Protein AF-A0A2N7IGY7-F1 (afdb_monomer)

Radius of gyration: 22.3 Å; Cα contacts (8 Å, |Δi|>4): 653; chains: 1; bounding box: 55×66×61 Å

Solvent-accessible surface area (backbone atoms only — not comparable to full-atom values): 21767 Å² total; per-residue (Å²): 129,81,73,47,76,64,68,52,39,60,37,42,69,68,57,48,47,57,50,54,59,47,50,61,50,51,50,52,52,46,53,54,51,54,59,56,44,71,76,67,74,86,76,89,77,83,83,84,86,78,89,81,83,90,86,83,86,76,75,71,82,77,64,80,71,73,93,80,73,56,83,88,50,65,87,65,63,61,54,55,59,52,54,48,50,53,54,53,58,76,65,61,68,90,60,85,59,39,31,38,55,71,51,39,32,43,37,36,37,28,10,35,78,39,14,71,79,11,42,41,15,62,74,48,77,43,46,44,46,38,16,60,48,32,36,82,31,22,63,20,32,33,58,37,25,60,53,49,31,66,30,71,91,33,49,36,62,38,22,79,48,64,70,35,42,70,64,46,40,80,47,76,52,16,26,44,67,12,19,40,49,89,76,65,72,89,46,67,67,58,69,74,42,48,28,48,67,59,34,51,49,52,44,50,73,73,74,48,77,58,93,29,39,33,38,36,43,44,48,38,56,33,37,40,63,57,62,72,49,81,66,49,64,65,37,45,54,41,52,57,54,51,49,50,46,37,36,75,78,54,66,50,36,37,39,39,33,43,38,43,52,50,51,35,63,24,28,47,27,66,74,50,56,71,70,57,22,50,49,33,34,52,53,28,52,53,40,38,55,52,42,52,50,53,45,48,56,49,27,67,73,34,43,90,76,66,35,46,58,46,78,44,63,40,24,65,60,47,53,55,49,43,56,48,28,48,75,73,69,29,41,57,56,48,43,74,51,62,39,39,22,13,61,46,38,68,73,75,43,84,51,72,44,61,80,64,60,75,76,66,65,29,49,24,26,29,45,75,33,48,17,28,66,53,22,47,48,53,18,49,57,49,35,52,49,46,43,72,72,70,27,40,73,63,77,78,72,77,84,128

Mean predicted aligned error: 9.15 Å

pLDDT: mean 83.96, std 21.46, range [24.83, 98.94]

Sequence (400 aa):
MKSLILGRQLVSIEYNKKLSERKVKEEKIRVAKVSQLSSYDKLKTPVLVLNEKVEHVIDGTELRFDSTDGAEHKDLLFELAIRNKEVTNAQLTSHSSQALDHIKRLVVIGDSLSDSEGRMKSKTLGVMLSSRQYYKGRFTNGFVWADFISSGAYLKKHMKSEEARDNFKLLNYAEGGAVTAKYSKLNPTFWFISNMKRQIHKHEKKEGFQKGDMVVLALSANDYMTFDKTDVEKVVNCYEKEIIKMVVSKGVKYILVTGIPDLSITAHAHKECDRDRAKMSGLSNQHNQFLKSKLKDLQERFFGDGVKIGFFDFSGQLDELVDMANQVGYDTTTEEQAGYIDLPRVFGLKGNSQPFDSAHRHVFHDEVHPSQEVHQMLASRMCDFIVSQFGRTSKMNPSE

Foldseek 3Di:
DPCFVLNFQEDDLVLVVVLVVVVVVVVVVVVVVVVVVVVPPPDDDDDDDDDDDDDDDDPPPPPPDPPPDDPVCPVVFLPLVVVLCVVVVVVDDPLVQFALLQAQEEEEQAALLQCQPLQQCVLVVNQFQLFQQDDPNRQALDGHLLVQCLDCVFNLVRHDDPVSSVRRYYRYLYYHLAAAAQDDVVPVVSVSHHYSVNSVVVCCVPPADDRNYAYEYYHHLNCCRRVVDQPLVRSLVSVLVVVCCCCVVRVAAHYEYEQDAQQLQFLQNLVDDPVVSVSSNVSSVVNLVVNVVSQVVVCVVCVVVNHFYYYHHVHVLLVVSLVSLVVSDFARNHASWGHGGFPCSVVVHDTSTDHHDLRHRHQHNHRGHGHPSSSNSSSRSVSVVCRVRVTDRDDPDDDD

Structure (mmCIF, N/CA/C/O backbone):
data_AF-A0A2N7IGY7-F1
#
_entry.id   AF-A0A2N7IGY7-F1
#
loop_
_atom_site.group_PDB
_atom_site.id
_atom_site.type_symbol
_atom_site.label_atom_id
_atom_site.label_alt_id
_atom_site.label_comp_id
_atom_site.label_asym_id
_atom_site.label_entity_id
_atom_site.label_seq_id
_atom_site.pdbx_PDB_ins_code
_atom_site.Cartn_x
_atom_site.Cartn_y
_atom_site.Cartn_z
_atom_site.occupancy
_atom_site.B_iso_or_equiv
_atom_site.auth_seq_id
_atom_site.auth_comp_id
_atom_site.auth_asym_id
_atom_site.auth_atom_id
_atom_site.pdbx_PDB_model_num
ATOM 1 N N . MET A 1 1 ? 16.259 18.956 -15.989 1.00 26.86 1 MET A N 1
ATOM 2 C CA . MET A 1 1 ? 15.136 18.324 -15.263 1.00 26.86 1 MET A CA 1
ATOM 3 C C . MET A 1 1 ? 15.564 16.913 -14.923 1.00 26.86 1 MET A C 1
ATOM 5 O O . MET A 1 1 ? 15.974 16.222 -15.847 1.00 26.86 1 MET A O 1
ATOM 9 N N . LYS A 1 2 ? 15.505 16.489 -13.653 1.00 33.97 2 LYS A N 1
ATOM 10 C CA . LYS A 1 2 ? 15.528 15.049 -13.378 1.00 33.97 2 LYS A CA 1
ATOM 11 C C . LYS A 1 2 ? 14.304 14.437 -14.051 1.00 33.97 2 LYS A C 1
ATOM 13 O O . LYS A 1 2 ? 13.228 15.040 -14.019 1.00 33.97 2 LYS A O 1
ATOM 18 N N . SER A 1 3 ? 14.486 13.279 -14.672 1.00 33.78 3 SER A N 1
ATOM 19 C CA . SER A 1 3 ? 13.362 12.417 -15.007 1.00 33.78 3 SER A CA 1
ATOM 20 C C . SER A 1 3 ? 12.572 12.203 -13.716 1.00 33.78 3 SER A C 1
ATOM 22 O O . SER A 1 3 ? 13.141 11.695 -12.755 1.00 33.78 3 SER A O 1
ATOM 24 N N . LEU A 1 4 ? 11.297 12.608 -13.655 1.00 38.97 4 LEU A N 1
ATOM 25 C CA . LEU A 1 4 ? 10.440 12.121 -12.569 1.00 38.97 4 LEU A CA 1
ATOM 26 C C . LEU A 1 4 ? 10.428 10.587 -12.635 1.00 38.97 4 LEU A C 1
ATOM 28 O O . LEU A 1 4 ? 10.693 10.015 -13.690 1.00 38.97 4 LEU A O 1
ATOM 32 N N . ILE A 1 5 ? 10.020 9.914 -11.562 1.00 48.25 5 ILE A N 1
ATOM 33 C CA . ILE A 1 5 ? 9.877 8.442 -11.543 1.00 48.25 5 ILE A CA 1
ATOM 34 C C . ILE A 1 5 ? 8.742 7.954 -12.487 1.00 48.25 5 ILE A C 1
ATOM 36 O O . ILE A 1 5 ? 8.599 6.782 -12.812 1.00 48.25 5 ILE A O 1
ATOM 40 N N . LEU A 1 6 ? 8.042 8.906 -13.115 1.00 44.72 6 LEU A N 1
ATOM 41 C CA . LEU A 1 6 ? 7.316 8.782 -14.385 1.00 44.72 6 LEU A CA 1
ATOM 42 C C . LEU A 1 6 ? 8.225 8.518 -15.625 1.00 44.72 6 LEU A C 1
ATOM 44 O O . LEU A 1 6 ? 7.741 8.553 -16.755 1.00 44.72 6 LEU A O 1
ATOM 48 N N . GLY A 1 7 ? 9.529 8.285 -15.464 1.00 41.75 7 GLY A N 1
ATOM 49 C CA . GLY A 1 7 ? 10.551 8.461 -16.507 1.00 41.75 7 GLY A CA 1
ATOM 50 C C . GLY A 1 7 ? 10.359 7.656 -17.785 1.00 41.75 7 GLY A C 1
ATOM 51 O O . GLY A 1 7 ? 10.717 8.109 -18.873 1.00 41.75 7 GLY A O 1
ATOM 52 N N . ARG A 1 8 ? 9.728 6.486 -17.667 1.00 58.38 8 ARG A N 1
ATOM 53 C CA . ARG A 1 8 ? 9.231 5.695 -18.797 1.00 58.38 8 ARG A CA 1
ATOM 54 C C . ARG A 1 8 ? 7.796 5.243 -18.564 1.00 58.38 8 ARG A C 1
ATOM 56 O O . ARG A 1 8 ? 7.491 4.057 -18.629 1.00 58.38 8 ARG A O 1
ATOM 63 N N . GLN A 1 9 ? 6.879 6.193 -18.336 1.00 68.31 9 GLN A N 1
ATOM 64 C CA . GLN A 1 9 ? 5.450 5.855 -18.380 1.00 68.31 9 GLN A CA 1
ATOM 65 C C . GLN A 1 9 ? 5.058 5.248 -19.727 1.00 68.31 9 GLN A C 1
ATOM 67 O O . GLN A 1 9 ? 4.203 4.377 -19.753 1.00 68.31 9 GLN A O 1
ATOM 72 N N . LEU A 1 10 ? 5.663 5.693 -20.830 1.00 74.88 10 LEU A N 1
ATOM 73 C CA . LEU A 1 10 ? 5.352 5.207 -22.170 1.00 74.88 10 LEU A CA 1
ATOM 74 C C . LEU A 1 10 ? 6.097 3.907 -22.489 1.00 74.88 10 LEU A C 1
ATOM 76 O O . LEU A 1 10 ? 7.325 3.846 -22.428 1.00 74.88 10 LEU A O 1
ATOM 80 N N . VAL A 1 11 ? 5.341 2.900 -22.915 1.00 79.06 11 VAL A N 1
ATOM 81 C CA . VAL A 1 11 ? 5.859 1.679 -23.532 1.00 79.06 11 VAL A CA 1
ATOM 82 C C . VAL A 1 11 ? 6.382 2.021 -24.930 1.00 79.06 11 VAL A C 1
ATOM 84 O O . VAL A 1 11 ? 5.607 2.392 -25.815 1.00 79.06 11 VAL A O 1
ATOM 87 N N . SER A 1 12 ? 7.691 1.891 -25.149 1.00 79.38 12 SER A N 1
ATOM 88 C CA . SER A 1 12 ? 8.326 2.128 -26.451 1.00 79.38 12 SER A CA 1
ATOM 89 C C . SER A 1 12 ? 9.003 0.867 -26.982 1.00 79.38 12 SER A C 1
ATOM 91 O O . SER A 1 12 ? 9.479 0.031 -26.215 1.00 79.38 12 SER A O 1
ATOM 93 N N . ILE A 1 13 ? 9.081 0.743 -28.311 1.00 81.06 13 ILE A N 1
ATOM 94 C CA . ILE A 1 13 ? 9.744 -0.387 -28.985 1.00 81.06 13 ILE A CA 1
ATOM 95 C C . ILE A 1 13 ? 11.202 -0.510 -28.517 1.00 81.06 13 ILE A C 1
ATOM 97 O O . ILE A 1 13 ? 11.664 -1.604 -28.206 1.00 81.06 13 ILE A O 1
ATOM 101 N N . GLU A 1 14 ? 11.913 0.614 -28.402 1.00 82.69 14 GLU A N 1
ATOM 102 C CA . GLU A 1 14 ? 13.302 0.641 -27.937 1.00 82.69 14 GLU A CA 1
ATOM 103 C C . GLU A 1 14 ? 13.438 0.192 -26.475 1.00 82.69 14 GLU A C 1
ATOM 105 O O . GLU A 1 14 ? 14.357 -0.560 -26.148 1.00 82.69 14 GLU A O 1
ATOM 110 N N . TYR A 1 15 ? 12.525 0.613 -25.590 1.00 80.50 15 TYR A N 1
ATOM 111 C CA . TYR A 1 15 ? 12.584 0.205 -24.188 1.00 80.50 15 TYR A CA 1
ATOM 112 C C . TYR A 1 15 ? 12.277 -1.286 -24.027 1.00 80.50 15 TYR A C 1
ATOM 114 O O . TYR A 1 15 ? 13.005 -1.986 -23.326 1.00 80.50 15 TYR A O 1
ATOM 122 N N . ASN A 1 16 ? 11.280 -1.792 -24.754 1.00 81.94 16 ASN A N 1
ATOM 123 C CA . ASN A 1 16 ? 10.919 -3.208 -24.733 1.00 81.94 16 ASN A CA 1
ATOM 124 C C . ASN A 1 16 ? 12.036 -4.080 -25.312 1.00 81.94 16 ASN A C 1
ATOM 126 O O . ASN A 1 16 ? 12.322 -5.135 -24.750 1.00 81.94 16 ASN A O 1
ATOM 130 N N . LYS A 1 17 ? 12.721 -3.609 -26.366 1.00 82.81 17 LYS A N 1
ATOM 131 C CA . LYS A 1 17 ? 13.921 -4.252 -26.914 1.00 82.81 17 LYS A CA 1
ATOM 132 C C . LYS A 1 17 ? 15.029 -4.330 -25.860 1.00 82.81 17 LYS A C 1
ATOM 134 O O . LYS A 1 17 ? 15.477 -5.427 -25.546 1.00 82.81 17 LYS A O 1
ATOM 139 N N . LYS A 1 18 ? 15.383 -3.204 -25.229 1.00 82.62 18 LYS A N 1
ATOM 140 C CA . LYS A 1 18 ? 16.395 -3.144 -24.154 1.00 82.62 18 LYS A CA 1
ATOM 141 C C . LYS A 1 18 ? 16.042 -4.002 -22.934 1.00 82.62 18 LYS A C 1
ATOM 143 O O . LYS A 1 18 ? 16.936 -4.522 -22.275 1.00 82.62 18 LYS A O 1
ATOM 148 N N . LEU A 1 19 ? 14.758 -4.155 -22.613 1.00 82.88 19 LEU A N 1
ATOM 149 C CA . LEU A 1 19 ? 14.297 -5.063 -21.561 1.00 82.88 19 LEU A CA 1
ATOM 150 C C . LEU A 1 19 ? 14.439 -6.535 -21.989 1.00 82.88 19 LEU A C 1
ATOM 152 O O . LEU A 1 19 ? 14.993 -7.323 -21.234 1.00 82.88 19 LEU A O 1
ATOM 156 N N . SER A 1 20 ? 14.052 -6.897 -23.217 1.00 78.75 20 SER A N 1
ATOM 157 C CA . SER A 1 20 ? 14.254 -8.262 -23.738 1.00 78.75 20 SER A CA 1
ATOM 158 C C . SER A 1 20 ? 15.735 -8.656 -23.858 1.00 78.75 20 SER A C 1
ATOM 160 O O . SER A 1 20 ? 16.101 -9.789 -23.559 1.00 78.75 20 SER A O 1
ATOM 162 N N . GLU A 1 21 ? 16.611 -7.714 -24.224 1.00 82.25 21 GLU A N 1
ATOM 163 C CA . GLU A 1 21 ? 18.062 -7.927 -24.303 1.00 82.25 21 GLU A CA 1
ATOM 164 C C . GLU A 1 21 ? 18.697 -8.151 -22.917 1.00 82.25 21 GLU A C 1
ATOM 166 O O . GLU A 1 21 ? 19.645 -8.932 -22.810 1.00 82.25 21 GLU A O 1
ATOM 171 N N . ARG A 1 22 ? 18.165 -7.515 -21.856 1.00 77.81 22 ARG A N 1
ATOM 172 C CA . ARG A 1 22 ? 18.552 -7.787 -20.458 1.00 77.81 22 ARG A CA 1
ATOM 173 C C . ARG A 1 22 ? 18.152 -9.201 -20.035 1.00 77.81 22 ARG A C 1
ATOM 175 O O . ARG A 1 22 ? 19.043 -9.982 -19.706 1.00 77.81 22 ARG A O 1
ATOM 182 N N . LYS A 1 23 ? 16.878 -9.573 -20.215 1.00 72.88 23 LYS A N 1
ATOM 183 C CA . LYS A 1 23 ? 16.361 -10.911 -19.868 1.00 72.88 23 LYS A CA 1
ATOM 184 C C . LYS A 1 23 ? 17.174 -12.044 -20.495 1.00 72.88 23 LYS A C 1
ATOM 186 O O . LYS A 1 23 ? 17.633 -12.930 -19.787 1.00 72.88 23 LYS A O 1
ATOM 191 N N . VAL A 1 24 ? 17.472 -11.973 -21.798 1.00 70.31 24 VAL A N 1
ATOM 192 C CA . VAL A 1 24 ? 18.302 -12.986 -22.491 1.00 70.31 24 VAL A CA 1
ATOM 193 C C . VAL A 1 24 ? 19.727 -13.075 -21.917 1.00 70.31 24 VAL A C 1
ATOM 195 O O . VAL A 1 24 ? 20.367 -14.127 -21.984 1.00 70.31 24 VAL A O 1
ATOM 198 N N . LYS A 1 25 ? 20.268 -11.984 -21.362 1.00 68.31 25 LYS A N 1
ATOM 199 C CA . LYS A 1 25 ? 21.578 -11.982 -20.697 1.00 68.31 25 LYS A CA 1
ATOM 200 C C . LYS A 1 25 ? 21.496 -12.591 -19.294 1.00 68.31 25 LYS A C 1
ATOM 202 O O . LYS A 1 25 ? 22.357 -13.397 -18.949 1.00 68.31 25 LYS A O 1
ATOM 207 N N . GLU A 1 26 ? 20.483 -12.233 -18.509 1.00 64.50 26 GLU A N 1
ATOM 208 C CA . GLU A 1 26 ? 20.230 -12.787 -17.171 1.00 64.50 26 GLU A CA 1
ATOM 209 C C . GLU A 1 26 ? 19.918 -14.288 -17.225 1.00 64.50 26 GLU A C 1
ATOM 211 O O . GLU A 1 26 ? 20.506 -15.062 -16.473 1.00 64.50 26 GLU A O 1
ATOM 216 N N . GLU A 1 27 ? 19.099 -14.728 -18.178 1.00 61.38 27 GLU A N 1
ATOM 217 C CA . GLU A 1 27 ? 18.783 -16.136 -18.417 1.00 61.38 27 GLU A CA 1
ATOM 218 C C . GLU A 1 27 ? 20.044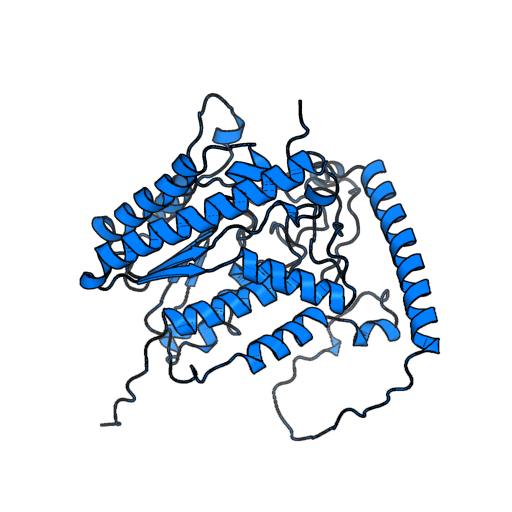 -16.948 -18.754 1.00 61.38 27 GLU A C 1
ATOM 220 O O . GLU A 1 27 ? 20.290 -17.992 -18.150 1.00 61.38 27 GLU A O 1
ATOM 225 N N . LYS A 1 28 ? 20.933 -16.427 -19.613 1.00 57.78 28 LYS A N 1
ATOM 226 C CA . LYS A 1 28 ? 22.246 -17.047 -19.881 1.00 57.78 28 LYS A CA 1
ATOM 227 C C . LYS A 1 28 ? 23.130 -17.132 -18.633 1.00 57.78 28 LYS A C 1
ATOM 229 O O . LYS A 1 28 ? 23.805 -18.141 -18.440 1.00 57.78 28 LYS A O 1
ATOM 234 N N . ILE A 1 29 ? 23.122 -16.108 -17.775 1.00 59.19 29 ILE A N 1
ATOM 235 C CA . ILE A 1 29 ? 23.836 -16.131 -16.486 1.00 59.19 29 ILE A CA 1
ATOM 236 C C . ILE A 1 29 ? 23.215 -17.175 -15.544 1.00 59.19 29 ILE A C 1
ATOM 238 O O . ILE A 1 29 ? 23.946 -17.883 -14.850 1.00 59.19 29 ILE A O 1
ATOM 242 N N . ARG A 1 30 ? 21.886 -17.321 -15.538 1.00 56.81 30 ARG A N 1
ATOM 243 C CA . ARG A 1 30 ? 21.170 -18.314 -14.728 1.00 56.81 30 ARG A CA 1
ATOM 244 C C . ARG A 1 30 ? 21.462 -19.738 -15.197 1.00 56.81 30 ARG A C 1
ATOM 246 O O . ARG A 1 30 ? 21.839 -20.558 -14.369 1.00 56.81 30 ARG A O 1
ATOM 253 N N . VAL A 1 31 ? 21.403 -20.017 -16.500 1.00 54.09 31 VAL A N 1
ATOM 254 C CA . VAL A 1 31 ? 21.791 -21.316 -17.084 1.00 54.09 31 VAL A CA 1
ATOM 255 C C . VAL A 1 31 ? 23.263 -21.643 -16.784 1.00 54.09 31 VAL A C 1
ATOM 257 O O . VAL A 1 31 ? 23.582 -22.783 -16.444 1.00 54.09 31 VAL A O 1
ATOM 260 N N . ALA A 1 32 ? 24.162 -20.652 -16.807 1.00 44.38 32 ALA A N 1
ATOM 261 C CA . ALA A 1 32 ? 25.556 -20.834 -16.390 1.00 44.38 32 ALA A CA 1
ATOM 262 C C . ALA A 1 32 ? 25.695 -21.165 -14.886 1.00 44.38 32 ALA A C 1
ATOM 264 O O . ALA A 1 32 ? 26.455 -22.061 -14.526 1.00 44.38 32 ALA A O 1
ATOM 265 N N . LYS A 1 33 ? 24.931 -20.510 -13.999 1.00 49.66 33 LYS A N 1
ATOM 266 C CA . LYS A 1 33 ? 24.903 -20.850 -12.563 1.00 49.66 33 LYS A CA 1
ATOM 267 C C . LYS A 1 33 ? 24.300 -22.233 -12.290 1.00 49.66 33 LYS A C 1
ATOM 269 O O . LYS A 1 33 ? 24.866 -22.984 -11.506 1.00 49.66 33 LYS A O 1
ATOM 274 N N . VAL A 1 34 ? 23.191 -22.592 -12.939 1.00 44.31 34 VAL A N 1
ATOM 275 C CA . VAL A 1 34 ? 22.522 -23.899 -12.767 1.00 44.31 34 VAL A CA 1
ATOM 276 C C . VAL A 1 34 ? 23.410 -25.041 -13.271 1.00 44.31 34 VAL A C 1
ATOM 278 O O . VAL A 1 34 ? 23.553 -26.053 -12.590 1.00 44.31 34 VAL A O 1
ATOM 281 N N . SER A 1 35 ? 24.090 -24.865 -14.408 1.00 42.97 35 SER A N 1
ATOM 282 C CA . SER A 1 35 ? 25.067 -25.855 -14.885 1.00 42.97 35 SER A CA 1
ATOM 283 C C . SER A 1 35 ? 26.272 -25.995 -13.942 1.00 42.97 35 SER A C 1
ATOM 285 O O . SER A 1 35 ? 26.693 -27.121 -13.680 1.00 42.97 35 SER A O 1
ATOM 287 N N . GLN A 1 36 ? 26.770 -24.907 -13.342 1.00 38.56 36 GLN A N 1
ATOM 288 C CA . GLN A 1 36 ? 27.789 -24.983 -12.281 1.00 38.56 36 GLN A CA 1
ATOM 289 C C . GLN A 1 36 ? 27.289 -25.660 -10.987 1.00 38.56 36 GLN A C 1
ATOM 291 O O . GLN A 1 36 ? 28.032 -26.439 -10.387 1.00 38.56 36 GLN A O 1
ATOM 296 N N . LEU A 1 37 ? 26.033 -25.448 -10.581 1.00 39.53 37 LEU A N 1
ATOM 297 C CA . LEU A 1 37 ? 25.426 -26.141 -9.433 1.00 39.53 37 LEU A CA 1
ATOM 298 C C . LEU A 1 37 ? 25.261 -27.648 -9.689 1.00 39.53 37 LEU A C 1
ATOM 300 O O . LEU A 1 37 ? 25.536 -28.453 -8.800 1.00 39.53 37 LEU A O 1
ATOM 304 N N . SER A 1 38 ? 24.954 -28.056 -10.929 1.00 41.06 38 SER A N 1
ATOM 305 C CA . SER A 1 38 ? 24.862 -29.481 -11.300 1.00 41.06 38 SER A CA 1
ATOM 306 C C . SER A 1 38 ? 26.155 -30.279 -11.037 1.00 41.06 38 SER A C 1
ATOM 308 O O . SER A 1 38 ? 26.103 -31.492 -10.834 1.00 41.06 38 SER A O 1
ATOM 310 N N . SER A 1 39 ? 27.314 -29.607 -10.981 1.00 38.91 39 SER A N 1
ATOM 311 C CA . SER A 1 39 ? 28.599 -30.216 -10.604 1.00 38.91 39 SER A CA 1
ATOM 312 C C . SER A 1 39 ? 28.902 -30.266 -9.097 1.00 38.91 39 SER A C 1
ATOM 314 O O . SER A 1 39 ? 29.862 -30.937 -8.721 1.00 38.91 39 SER A O 1
ATOM 316 N N . TYR A 1 40 ? 28.107 -29.617 -8.235 1.00 39.41 40 TYR A N 1
ATOM 317 C CA . TYR A 1 40 ? 28.370 -29.523 -6.789 1.00 39.41 40 TYR A CA 1
ATOM 318 C C . TYR A 1 40 ? 27.263 -30.066 -5.868 1.00 39.41 40 TYR A C 1
ATOM 320 O O . TYR A 1 40 ? 27.576 -30.469 -4.746 1.00 39.41 40 TYR A O 1
ATOM 328 N N . ASP A 1 41 ? 26.015 -30.203 -6.327 1.00 37.09 41 ASP A N 1
ATOM 329 C CA . ASP A 1 41 ? 24.927 -30.731 -5.490 1.00 37.09 41 ASP A CA 1
ATOM 330 C C . ASP A 1 41 ? 24.832 -32.270 -5.486 1.00 37.09 41 ASP A C 1
ATOM 332 O O . ASP A 1 41 ? 23.959 -32.900 -6.084 1.00 37.09 41 ASP A O 1
ATOM 336 N N . LYS A 1 42 ? 25.720 -32.896 -4.700 1.00 39.97 42 LYS A N 1
ATOM 337 C CA . LYS A 1 42 ? 25.529 -34.257 -4.158 1.00 39.97 42 LYS A CA 1
ATOM 338 C C . LYS A 1 42 ? 25.071 -34.231 -2.695 1.00 39.97 42 LYS A C 1
ATOM 340 O O . LYS A 1 42 ? 25.675 -34.871 -1.836 1.00 39.97 42 LYS A O 1
ATOM 345 N N . LEU A 1 43 ? 23.945 -33.575 -2.422 1.00 35.09 43 LEU A N 1
ATOM 346 C CA . LEU A 1 43 ? 23.173 -33.796 -1.196 1.00 35.09 43 LEU A CA 1
ATOM 347 C C . LEU A 1 43 ? 21.731 -34.172 -1.543 1.00 35.09 43 LEU A C 1
ATOM 349 O O . LEU A 1 43 ? 20.843 -33.337 -1.660 1.00 35.09 43 LEU A O 1
ATOM 353 N N . LYS A 1 44 ? 21.509 -35.482 -1.698 1.00 39.50 44 LYS A N 1
ATOM 354 C CA . LYS A 1 44 ? 20.164 -36.058 -1.676 1.00 39.50 44 LYS A CA 1
ATOM 355 C C . LYS A 1 44 ? 19.670 -36.117 -0.233 1.00 39.50 44 LYS A C 1
ATOM 357 O O . LYS A 1 44 ? 20.270 -36.824 0.575 1.00 39.50 44 LYS A O 1
ATOM 362 N N . THR A 1 45 ? 18.501 -35.551 0.028 1.00 29.66 45 THR A N 1
ATOM 363 C CA . THR A 1 45 ? 17.613 -36.006 1.106 1.00 29.66 45 THR A CA 1
ATOM 364 C C . THR A 1 45 ? 16.200 -36.161 0.540 1.00 29.66 45 THR A C 1
ATOM 366 O O . THR A 1 45 ? 15.758 -35.302 -0.222 1.00 29.66 45 THR A O 1
ATOM 369 N N . PRO A 1 46 ? 15.504 -37.279 0.814 1.00 33.44 46 PRO A N 1
ATOM 370 C CA . PRO A 1 46 ? 14.228 -37.580 0.174 1.00 33.44 46 PRO A CA 1
ATOM 371 C C . PRO A 1 46 ? 13.072 -36.803 0.813 1.00 33.44 46 PRO A C 1
ATOM 373 O O . PRO A 1 46 ? 13.008 -36.656 2.033 1.00 33.44 46 PRO A O 1
ATOM 376 N N . VAL A 1 47 ? 12.108 -36.392 -0.011 1.00 29.44 47 VAL A N 1
ATOM 377 C CA . VAL A 1 47 ? 10.804 -35.917 0.467 1.00 29.44 47 VAL A CA 1
ATOM 378 C C . VAL A 1 47 ? 10.043 -37.101 1.069 1.00 29.44 47 VAL A C 1
ATOM 380 O O . VAL A 1 47 ? 9.768 -38.088 0.386 1.00 29.44 47 VAL A O 1
ATOM 383 N N . LEU A 1 48 ? 9.699 -37.002 2.354 1.00 25.70 48 LEU A N 1
ATOM 384 C CA . LEU A 1 48 ? 8.810 -37.949 3.024 1.00 25.70 48 LEU A CA 1
ATOM 385 C C . LEU A 1 48 ? 7.379 -37.760 2.511 1.00 25.70 48 LEU A C 1
ATOM 387 O O . LEU A 1 48 ? 6.720 -36.773 2.832 1.00 25.70 48 LEU A O 1
ATOM 391 N N . VAL A 1 49 ? 6.886 -38.733 1.745 1.00 30.30 49 VAL A N 1
ATOM 392 C CA . VAL A 1 49 ? 5.464 -38.830 1.403 1.00 30.30 49 VAL A CA 1
ATOM 393 C C . VAL A 1 49 ? 4.724 -39.476 2.571 1.00 30.30 49 VAL A C 1
ATOM 395 O O . VAL A 1 49 ? 4.927 -40.654 2.862 1.00 30.30 49 VAL A O 1
ATOM 398 N N . LEU A 1 50 ? 3.828 -38.720 3.203 1.00 24.83 50 LEU A N 1
ATOM 399 C CA . LEU A 1 50 ? 2.794 -39.248 4.091 1.00 24.83 50 LEU A CA 1
ATOM 400 C C . LEU A 1 50 ? 1.423 -38.903 3.504 1.00 24.83 50 LEU A C 1
ATOM 402 O O . LEU A 1 50 ? 1.036 -37.740 3.422 1.00 24.83 50 LEU A O 1
ATOM 406 N N . ASN A 1 51 ? 0.709 -39.938 3.065 1.00 30.53 51 ASN A N 1
ATOM 407 C CA . ASN A 1 51 ? -0.688 -39.852 2.651 1.00 30.53 51 ASN A CA 1
ATOM 408 C C . ASN A 1 51 ? -1.597 -39.788 3.884 1.00 30.53 51 ASN A C 1
ATOM 410 O O . ASN A 1 51 ? -1.473 -40.664 4.730 1.00 30.53 51 ASN A O 1
ATOM 414 N N . GLU A 1 52 ? -2.596 -38.896 3.884 1.00 27.88 52 GLU A N 1
ATOM 415 C CA . GLU A 1 52 ? -3.994 -39.299 4.136 1.00 27.88 52 GLU A CA 1
ATOM 416 C C . GLU A 1 52 ? -5.038 -38.249 3.670 1.00 27.88 52 GLU A C 1
ATOM 418 O O . GLU A 1 52 ? -5.223 -37.193 4.259 1.00 27.88 52 GLU A O 1
ATOM 423 N N . LYS A 1 53 ? -5.679 -38.583 2.540 1.00 26.61 53 LYS A N 1
ATOM 424 C CA . LYS A 1 53 ? -7.056 -38.317 2.056 1.00 26.61 53 LYS A CA 1
ATOM 425 C C . LYS A 1 53 ? -7.898 -37.091 2.516 1.00 26.61 53 LYS A C 1
ATOM 427 O O . LYS A 1 53 ? -8.348 -37.052 3.652 1.00 26.61 53 LYS A O 1
ATOM 432 N N . VAL A 1 54 ? -8.364 -36.356 1.476 1.00 27.11 54 VAL A N 1
ATOM 433 C CA . VAL A 1 54 ? -9.774 -35.922 1.183 1.00 27.11 54 VAL A CA 1
ATOM 434 C C . VAL A 1 54 ? -10.335 -34.754 2.028 1.00 27.11 54 VAL A C 1
ATOM 436 O O . VAL A 1 54 ? -10.301 -34.818 3.247 1.00 27.11 54 VAL A O 1
ATOM 439 N N . GLU A 1 55 ? -10.929 -33.669 1.494 1.00 25.98 55 GLU A N 1
ATOM 440 C CA . GLU A 1 55 ? -11.130 -33.124 0.118 1.00 25.98 55 GLU A CA 1
ATOM 441 C C . GLU A 1 55 ? -11.303 -31.568 0.211 1.00 25.98 55 GLU A C 1
ATOM 443 O O . GLU A 1 55 ? -11.030 -31.016 1.274 1.00 25.98 55 GLU A O 1
ATOM 448 N N . HIS A 1 56 ? -11.691 -30.733 -0.773 1.00 28.81 56 HIS A N 1
ATOM 449 C CA . HIS A 1 56 ? -12.313 -30.875 -2.104 1.00 28.81 56 HIS A CA 1
ATOM 450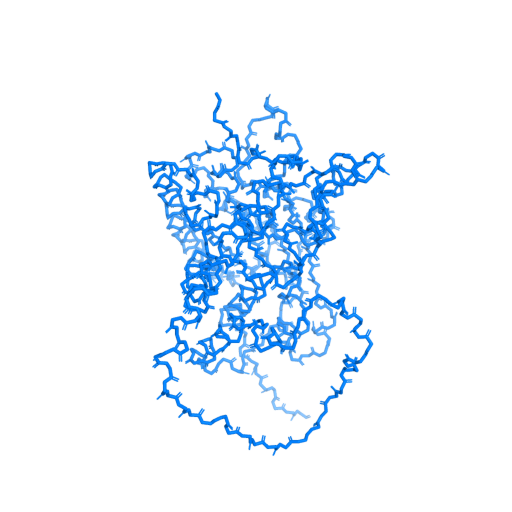 C C . HIS A 1 56 ? -11.398 -30.465 -3.267 1.00 28.81 56 HIS A C 1
ATOM 452 O O . HIS A 1 56 ? -10.585 -29.548 -3.141 1.00 28.81 56 HIS A O 1
ATOM 458 N N . VAL A 1 57 ? -11.571 -31.116 -4.421 1.00 27.52 57 VAL A N 1
ATOM 459 C CA . VAL A 1 57 ? -10.764 -30.885 -5.631 1.00 27.52 57 VAL A CA 1
ATOM 460 C C . VAL A 1 57 ? -11.248 -29.660 -6.424 1.00 27.52 57 VAL A C 1
ATOM 462 O O . VAL A 1 57 ? -12.380 -29.623 -6.898 1.00 27.52 57 VAL A O 1
ATOM 465 N N . ILE A 1 58 ? -10.357 -28.685 -6.646 1.00 29.44 58 ILE A N 1
ATOM 466 C CA . ILE A 1 58 ? -10.451 -27.802 -7.820 1.00 29.44 58 ILE A CA 1
ATOM 467 C C . ILE A 1 58 ? -9.946 -28.619 -9.009 1.00 29.44 58 ILE A C 1
ATOM 469 O O . ILE A 1 58 ? -8.814 -29.105 -8.969 1.00 29.44 58 ILE A O 1
ATOM 473 N N . ASP A 1 59 ? -10.761 -28.772 -10.052 1.00 27.16 59 ASP A N 1
ATOM 474 C CA . ASP A 1 59 ? -10.337 -29.465 -11.267 1.00 27.16 59 ASP A CA 1
ATOM 475 C C . ASP A 1 59 ? -9.241 -28.661 -11.984 1.00 27.16 59 ASP A C 1
ATOM 477 O O . ASP A 1 59 ? -9.487 -27.652 -12.648 1.00 27.16 59 ASP A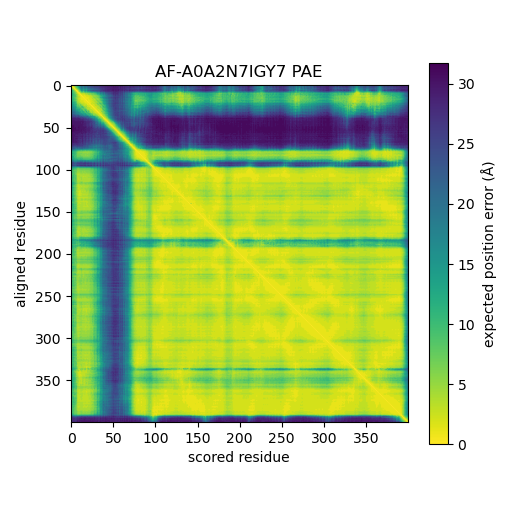 O 1
ATOM 481 N N . GLY A 1 60 ? -7.997 -29.109 -11.817 1.00 33.28 60 GLY A N 1
ATOM 482 C CA . GLY A 1 60 ? -6.824 -28.497 -12.431 1.00 33.28 60 GLY A CA 1
ATOM 483 C C . GLY A 1 60 ? -6.709 -28.728 -13.941 1.00 33.28 60 GLY A C 1
ATOM 484 O O . GLY A 1 60 ? -5.775 -28.200 -14.541 1.00 33.28 60 GLY A O 1
ATOM 485 N N . THR A 1 61 ? -7.608 -29.500 -14.564 1.00 31.19 61 THR A N 1
ATOM 486 C CA . THR A 1 61 ? -7.525 -29.837 -15.996 1.00 31.19 61 THR A CA 1
ATOM 487 C C . THR A 1 61 ? -8.148 -28.787 -16.923 1.00 31.19 61 THR A C 1
ATOM 489 O O . THR A 1 61 ? -7.788 -28.739 -18.099 1.00 31.19 61 THR A O 1
ATOM 492 N N . GLU A 1 62 ? -8.991 -27.880 -16.411 1.00 27.25 62 GLU A N 1
ATOM 493 C CA . GLU A 1 62 ? -9.564 -26.776 -17.207 1.00 27.25 62 GLU A CA 1
ATOM 494 C C . GLU A 1 62 ? -8.736 -25.477 -17.189 1.00 27.25 62 GLU A C 1
ATOM 496 O O . GLU A 1 62 ? -9.018 -24.542 -17.947 1.00 27.25 62 GLU A O 1
ATOM 501 N N . LEU A 1 63 ? -7.656 -25.414 -16.402 1.00 33.97 63 LEU A N 1
ATOM 502 C CA . LEU A 1 63 ? -6.657 -24.359 -16.561 1.00 33.97 63 LEU A CA 1
ATOM 503 C C . LEU A 1 63 ? -5.867 -24.609 -17.852 1.00 33.97 63 LEU A C 1
ATOM 505 O O . LEU A 1 63 ? -4.852 -25.303 -17.866 1.00 33.97 63 LEU A O 1
ATOM 509 N N . ARG A 1 64 ? -6.330 -24.004 -18.953 1.00 27.41 64 ARG A N 1
ATOM 510 C CA . ARG A 1 64 ? -5.565 -23.888 -20.202 1.00 27.41 64 ARG A CA 1
ATOM 511 C C . ARG A 1 64 ? -4.367 -22.959 -19.998 1.00 27.41 64 ARG A C 1
ATOM 513 O O . ARG A 1 64 ? -4.398 -21.795 -20.391 1.00 27.41 64 ARG A O 1
ATOM 520 N N . PHE A 1 65 ? -3.326 -23.492 -19.368 1.00 34.91 65 PHE A N 1
ATOM 521 C CA . PHE A 1 65 ? -1.988 -22.919 -19.401 1.00 34.91 65 PHE A CA 1
ATOM 522 C C . PHE A 1 65 ? -1.515 -22.870 -20.858 1.00 34.91 65 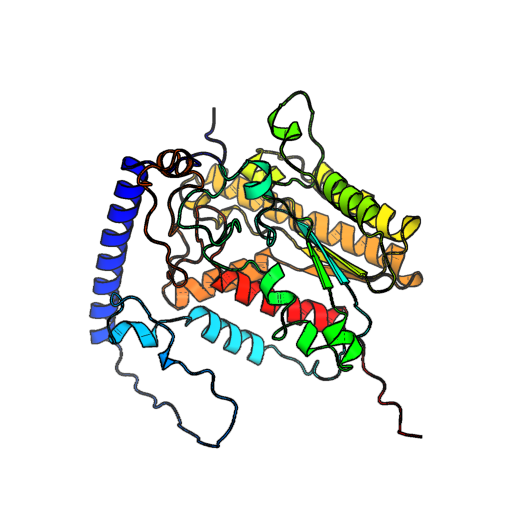PHE A C 1
ATOM 524 O O . PHE A 1 65 ? -1.624 -23.865 -21.580 1.00 34.91 65 PHE A O 1
ATOM 531 N N . ASP A 1 66 ? -1.038 -21.705 -21.296 1.00 34.06 66 ASP A N 1
ATOM 532 C CA . ASP A 1 66 ? -0.416 -21.562 -22.612 1.00 34.06 66 ASP A CA 1
ATOM 533 C C . ASP A 1 66 ? 0.872 -22.401 -22.640 1.00 34.06 66 ASP A C 1
ATOM 535 O O . ASP A 1 66 ? 1.550 -22.552 -21.622 1.00 34.06 66 ASP A O 1
ATOM 539 N N . SER A 1 67 ? 1.189 -23.020 -23.774 1.00 32.22 67 SER A N 1
ATOM 540 C CA . SER A 1 67 ? 2.138 -24.142 -23.829 1.00 32.22 67 SER A CA 1
ATOM 541 C C . SER A 1 67 ? 3.611 -23.708 -23.880 1.00 32.22 67 SER A C 1
ATOM 543 O O . SER A 1 67 ? 4.406 -24.317 -24.597 1.00 32.22 67 SER A O 1
ATOM 545 N N . THR A 1 68 ? 3.970 -22.628 -23.184 1.00 39.59 68 THR A N 1
ATOM 546 C CA . THR A 1 68 ? 5.330 -22.061 -23.164 1.00 39.59 68 THR A CA 1
ATOM 547 C C . THR A 1 68 ? 6.234 -22.691 -22.113 1.00 39.59 68 THR A C 1
ATOM 549 O O . THR A 1 68 ? 7.451 -22.706 -22.294 1.00 39.59 68 THR A O 1
ATOM 552 N N . ASP A 1 69 ? 5.657 -23.256 -21.053 1.00 41.25 69 ASP A N 1
ATOM 553 C CA . ASP A 1 69 ? 6.417 -23.662 -19.874 1.00 41.25 69 ASP A CA 1
ATOM 554 C C . ASP A 1 69 ? 6.651 -25.177 -19.897 1.00 41.25 69 ASP A C 1
ATOM 556 O O . ASP A 1 69 ? 5.759 -25.989 -19.628 1.00 41.25 69 ASP A O 1
ATOM 560 N N . GLY A 1 70 ? 7.879 -25.562 -20.257 1.00 38.16 70 GLY A N 1
ATOM 561 C CA . GLY A 1 70 ? 8.324 -26.953 -20.255 1.00 38.16 70 GLY A CA 1
ATOM 562 C C . GLY A 1 70 ? 8.214 -27.602 -18.870 1.00 38.16 70 GLY A C 1
ATOM 563 O O . GLY A 1 70 ? 8.216 -26.930 -17.838 1.00 38.16 70 GLY A O 1
ATOM 564 N N . ALA A 1 71 ? 8.142 -28.936 -18.835 1.00 40.12 71 ALA A N 1
ATOM 565 C CA . ALA A 1 71 ? 7.903 -29.691 -17.600 1.00 40.12 71 ALA A CA 1
ATOM 566 C C . ALA A 1 71 ? 8.922 -29.405 -16.472 1.00 40.12 71 ALA A C 1
ATOM 568 O O . ALA A 1 71 ? 8.558 -29.502 -15.306 1.00 40.12 71 ALA A O 1
ATOM 569 N N . GLU A 1 72 ? 10.145 -28.981 -16.811 1.00 43.59 72 GLU A N 1
ATOM 570 C CA . GLU A 1 72 ? 11.219 -28.611 -15.872 1.00 43.59 72 GLU A CA 1
ATOM 571 C C . GLU A 1 72 ? 10.992 -27.280 -15.120 1.00 43.59 72 GLU A C 1
ATOM 573 O O . GLU A 1 72 ? 11.767 -26.939 -14.230 1.00 43.59 72 GLU A O 1
ATOM 578 N N . HIS A 1 73 ? 9.957 -26.495 -15.450 1.00 46.25 73 HIS A N 1
ATOM 579 C CA . HIS A 1 73 ? 9.659 -25.227 -14.762 1.00 46.25 73 HIS A CA 1
ATOM 580 C C . HIS A 1 73 ? 8.519 -25.303 -13.741 1.00 46.25 73 HIS A C 1
ATOM 582 O O . HIS A 1 73 ? 8.342 -24.365 -12.965 1.00 46.25 73 HIS A O 1
ATOM 588 N N . LYS A 1 74 ? 7.784 -26.420 -13.667 1.00 46.69 74 LYS A N 1
ATOM 589 C CA . LYS A 1 74 ? 6.676 -26.568 -12.706 1.00 46.69 74 LYS A CA 1
ATOM 590 C C . LYS A 1 74 ? 7.145 -26.607 -11.252 1.00 46.69 74 LYS A C 1
ATOM 592 O O . LYS A 1 74 ? 6.484 -26.024 -10.398 1.00 46.69 74 LYS A O 1
ATOM 597 N N . ASP A 1 75 ? 8.303 -27.211 -10.998 1.00 51.25 75 ASP A N 1
ATOM 598 C CA . ASP A 1 75 ? 8.891 -27.335 -9.656 1.00 51.25 75 ASP A CA 1
ATOM 599 C C . ASP A 1 75 ? 9.428 -25.996 -9.108 1.00 51.25 75 ASP A C 1
ATOM 601 O O . ASP A 1 75 ? 9.718 -25.876 -7.923 1.00 51.25 75 ASP A O 1
ATOM 605 N N . LEU A 1 76 ? 9.530 -24.975 -9.969 1.00 63.00 76 LEU A N 1
ATOM 606 C CA . LEU A 1 76 ? 10.074 -23.648 -9.672 1.00 63.00 76 LEU A CA 1
ATOM 607 C C . LEU A 1 76 ? 8.990 -22.569 -9.470 1.00 63.00 76 LEU A C 1
ATOM 609 O O . LEU A 1 76 ? 9.314 -21.394 -9.274 1.00 63.00 76 LEU A O 1
ATOM 613 N N . LEU A 1 77 ? 7.704 -22.913 -9.545 1.00 70.81 77 LEU A N 1
ATOM 614 C CA . LEU A 1 77 ? 6.621 -21.946 -9.357 1.00 70.81 77 LEU A CA 1
ATOM 615 C C . LEU A 1 77 ? 6.357 -21.698 -7.865 1.00 70.81 77 LEU A C 1
ATOM 617 O O . LEU A 1 77 ? 6.108 -22.627 -7.102 1.00 70.81 77 LEU A O 1
ATOM 621 N N . PHE A 1 78 ? 6.351 -20.422 -7.469 1.00 79.19 78 PHE A N 1
ATOM 622 C CA . PHE A 1 78 ? 6.034 -19.955 -6.111 1.00 79.19 78 PHE A CA 1
ATOM 623 C C . PHE A 1 78 ? 6.984 -20.428 -4.989 1.00 79.19 78 PHE A C 1
ATOM 625 O O . PHE A 1 78 ? 6.596 -20.465 -3.818 1.00 79.19 78 PHE A O 1
ATOM 632 N N . GLU A 1 79 ? 8.241 -20.765 -5.313 1.00 84.94 79 GLU A N 1
ATOM 633 C CA . GLU A 1 79 ? 9.265 -21.132 -4.315 1.00 84.94 79 GLU A CA 1
ATOM 634 C C . GLU A 1 79 ? 9.432 -20.067 -3.223 1.00 84.94 79 GLU A C 1
ATOM 636 O O . GLU A 1 79 ? 9.634 -20.397 -2.054 1.00 84.94 79 GLU A O 1
ATOM 641 N N . LEU A 1 80 ? 9.315 -18.787 -3.587 1.00 89.69 80 LEU A N 1
ATOM 642 C CA . LEU A 1 80 ? 9.431 -17.677 -2.650 1.00 89.69 80 LEU A CA 1
ATOM 643 C C . LEU A 1 80 ? 8.249 -17.654 -1.662 1.00 89.69 80 LEU A C 1
ATOM 645 O O . LEU A 1 80 ? 8.467 -17.571 -0.453 1.00 89.69 80 LEU A O 1
ATOM 649 N N . ALA A 1 81 ? 7.010 -17.824 -2.133 1.00 88.44 81 ALA A N 1
ATOM 650 C CA . ALA A 1 81 ? 5.837 -17.955 -1.267 1.00 88.44 81 ALA A CA 1
ATOM 651 C C . ALA A 1 81 ? 5.887 -19.206 -0.369 1.00 88.44 81 ALA A C 1
ATOM 653 O O . ALA A 1 81 ? 5.483 -19.135 0.798 1.00 88.44 81 ALA A O 1
ATOM 654 N N . ILE A 1 82 ? 6.412 -20.333 -0.872 1.00 86.88 82 ILE A N 1
ATOM 655 C CA . ILE A 1 82 ? 6.657 -21.546 -0.073 1.00 86.88 82 ILE A CA 1
ATOM 656 C C . ILE A 1 82 ? 7.663 -21.236 1.040 1.00 86.88 82 ILE A C 1
ATOM 658 O O . ILE A 1 82 ? 7.355 -21.438 2.217 1.00 86.88 82 ILE A O 1
ATOM 662 N N . ARG A 1 83 ? 8.823 -20.668 0.693 1.00 86.94 83 ARG A N 1
ATOM 663 C CA . ARG A 1 83 ? 9.883 -20.341 1.651 1.00 86.94 83 ARG A CA 1
ATOM 664 C C . ARG A 1 83 ? 9.431 -19.322 2.697 1.00 86.94 83 ARG A C 1
ATOM 666 O O . ARG A 1 83 ? 9.741 -19.469 3.879 1.00 86.94 83 ARG A O 1
ATOM 673 N N . ASN A 1 84 ? 8.633 -18.334 2.297 1.00 89.56 84 ASN A N 1
ATOM 674 C CA . ASN A 1 84 ? 8.044 -17.373 3.223 1.00 89.56 84 ASN A CA 1
ATOM 675 C C . ASN A 1 84 ? 7.108 -18.065 4.219 1.00 89.56 84 ASN A C 1
ATOM 677 O O . ASN A 1 84 ? 7.204 -17.810 5.416 1.00 89.56 84 ASN A O 1
ATOM 681 N N . LYS A 1 85 ? 6.250 -18.977 3.742 1.00 87.00 85 LYS A N 1
ATOM 682 C CA . LYS A 1 85 ? 5.327 -19.744 4.589 1.00 87.00 85 LYS A CA 1
ATOM 683 C C . LYS A 1 85 ? 6.060 -20.623 5.608 1.00 87.00 85 LYS A C 1
ATOM 685 O O . LYS A 1 85 ? 5.588 -20.749 6.735 1.00 87.00 85 LYS A O 1
ATOM 690 N N . GLU A 1 86 ? 7.196 -21.219 5.245 1.00 85.56 86 GLU A N 1
ATOM 691 C CA . GLU A 1 86 ? 8.049 -21.961 6.188 1.00 85.56 86 GLU A CA 1
ATOM 692 C C . GLU A 1 86 ? 8.554 -21.060 7.321 1.00 85.56 86 GLU A C 1
ATOM 694 O O . GLU A 1 86 ? 8.398 -21.396 8.496 1.00 85.56 86 GLU A O 1
ATOM 699 N N . VAL A 1 87 ? 9.112 -19.895 6.971 1.00 84.00 87 VAL A N 1
ATOM 700 C CA . VAL A 1 87 ? 9.665 -18.938 7.939 1.00 84.00 87 VAL A CA 1
ATOM 701 C C . VAL A 1 87 ? 8.576 -18.364 8.844 1.00 84.00 87 VAL A C 1
ATOM 703 O O . VAL A 1 87 ? 8.747 -18.368 10.063 1.00 84.00 87 VAL A O 1
ATOM 706 N N . THR A 1 88 ? 7.431 -17.942 8.297 1.00 82.06 88 THR A N 1
ATOM 707 C CA . THR A 1 88 ? 6.322 -17.428 9.118 1.00 82.06 88 THR A CA 1
ATOM 708 C C . THR A 1 88 ? 5.746 -18.514 10.025 1.00 82.06 88 THR A C 1
ATOM 710 O O . THR A 1 88 ? 5.477 -18.246 11.192 1.00 82.06 88 THR A O 1
ATOM 713 N N . ASN A 1 89 ? 5.619 -19.760 9.548 1.00 79.94 89 ASN A N 1
ATOM 714 C CA . ASN A 1 89 ? 5.146 -20.871 10.380 1.00 79.94 89 ASN A CA 1
ATOM 715 C C . ASN A 1 89 ? 6.094 -21.178 11.548 1.00 79.94 89 ASN A C 1
ATOM 717 O O . ASN A 1 89 ? 5.620 -21.456 12.647 1.00 79.94 89 ASN A O 1
ATOM 721 N N . ALA A 1 90 ? 7.411 -21.097 11.341 1.00 68.94 90 ALA A N 1
ATOM 722 C CA . ALA A 1 90 ? 8.399 -21.275 12.407 1.00 68.94 90 ALA A CA 1
ATOM 723 C C . ALA A 1 90 ? 8.362 -20.149 13.464 1.00 68.94 90 ALA A C 1
ATOM 725 O O . ALA A 1 90 ? 8.802 -20.352 14.594 1.00 68.94 90 ALA A O 1
ATOM 726 N N . GLN A 1 91 ? 7.823 -18.976 13.114 1.00 67.25 91 GLN A N 1
ATOM 727 C CA . GLN A 1 91 ? 7.674 -17.814 14.000 1.00 67.25 91 GLN A CA 1
ATOM 728 C C . GLN A 1 91 ? 6.310 -17.748 14.718 1.00 67.25 91 GLN A C 1
ATOM 730 O O . GLN A 1 91 ? 6.136 -16.925 15.621 1.00 67.25 91 GLN A O 1
ATOM 735 N N . LEU A 1 92 ? 5.335 -18.593 14.356 1.00 63.09 92 LEU A N 1
ATOM 736 C CA . LEU A 1 92 ? 3.997 -18.585 14.957 1.00 63.09 92 LEU A CA 1
ATOM 737 C C . LEU A 1 92 ? 4.021 -19.043 16.426 1.00 63.09 92 LEU A C 1
ATOM 739 O O . LEU A 1 92 ? 3.919 -20.230 16.740 1.00 63.09 92 LEU A O 1
ATOM 743 N N . THR A 1 93 ? 4.030 -18.079 17.348 1.00 54.12 93 THR A N 1
ATOM 744 C CA . THR A 1 93 ? 3.506 -18.311 18.705 1.00 54.12 93 THR A CA 1
ATOM 745 C C . THR A 1 93 ? 1.984 -18.530 18.645 1.00 54.12 93 THR A C 1
ATOM 747 O O . THR A 1 93 ? 1.322 -18.109 17.694 1.00 54.12 93 THR A O 1
ATOM 750 N N . SER A 1 94 ? 1.406 -19.238 19.622 1.00 54.12 94 SER A N 1
ATOM 751 C CA . SER A 1 94 ? 0.049 -19.812 19.542 1.00 54.12 94 SER A CA 1
ATOM 752 C C . SER A 1 94 ? -1.107 -18.794 19.652 1.00 54.12 94 SER A C 1
ATOM 754 O O . SER A 1 94 ? -1.921 -18.817 20.575 1.00 54.12 94 SER A O 1
ATOM 756 N N . HIS A 1 95 ? -1.263 -17.943 18.638 1.00 57.09 95 HIS A N 1
ATOM 757 C CA . HIS A 1 95 ? -2.361 -16.977 18.494 1.00 57.09 95 HIS A CA 1
ATOM 758 C C . HIS A 1 95 ? -3.705 -17.593 18.034 1.00 57.09 95 HIS A C 1
ATOM 760 O O . HIS A 1 95 ? -4.655 -16.869 17.739 1.00 57.09 95 HIS A O 1
ATOM 766 N N . SER A 1 96 ? -3.843 -18.926 18.012 1.00 57.78 96 SER A N 1
ATOM 767 C CA . SER A 1 96 ? -5.030 -19.653 17.510 1.00 57.78 96 SER A CA 1
ATOM 768 C C . SER A 1 96 ? -6.348 -19.359 18.252 1.00 57.78 96 SER A C 1
ATOM 770 O O . SER A 1 96 ? -7.427 -19.717 17.777 1.00 57.78 96 SER A O 1
ATOM 772 N N . SER A 1 97 ? -6.291 -18.690 19.407 1.00 70.12 97 SER A N 1
ATOM 773 C CA . SER A 1 97 ? -7.461 -18.278 20.194 1.00 70.12 97 SER A CA 1
ATOM 774 C C . SER A 1 97 ? -8.017 -16.888 19.836 1.00 70.12 97 SER A C 1
ATOM 776 O O . SER A 1 97 ? -9.133 -16.561 20.259 1.00 70.12 97 SER A O 1
ATOM 778 N N . GLN A 1 98 ? -7.280 -16.077 19.065 1.00 87.31 98 GLN A N 1
ATOM 779 C CA . GLN A 1 98 ? -7.675 -14.714 18.697 1.00 87.31 98 GLN A CA 1
ATOM 780 C C . GLN A 1 98 ? -8.681 -14.683 17.536 1.00 87.31 98 GLN A C 1
ATOM 782 O O . GLN A 1 98 ? -8.549 -15.408 16.553 1.00 87.31 98 GLN A O 1
ATOM 787 N N . ALA A 1 99 ? -9.683 -13.810 17.656 1.00 93.88 99 ALA A N 1
ATOM 788 C CA . ALA A 1 99 ? -10.785 -13.652 16.713 1.00 93.88 99 ALA A CA 1
ATOM 789 C C . ALA A 1 99 ? -10.975 -12.186 16.275 1.00 93.88 99 ALA A C 1
ATOM 791 O O . ALA A 1 99 ? -10.822 -11.249 17.073 1.00 93.88 99 ALA A O 1
ATOM 792 N N . LEU A 1 100 ? -11.349 -11.995 15.008 1.00 96.19 100 LEU A N 1
ATOM 793 C CA . LEU A 1 100 ? -11.542 -10.697 14.353 1.00 96.19 100 LEU A CA 1
ATOM 794 C C . LEU A 1 100 ? -13.015 -10.316 14.139 1.00 96.19 100 LEU A C 1
ATOM 796 O O . LEU A 1 100 ? -13.283 -9.289 13.531 1.00 96.19 100 LEU A O 1
ATOM 800 N N . ASP A 1 101 ? -13.976 -11.058 14.698 1.00 96.38 101 ASP A N 1
ATOM 801 C CA . ASP A 1 101 ? -15.435 -10.881 14.528 1.00 96.38 101 ASP A CA 1
ATOM 802 C C . ASP A 1 101 ? -15.960 -9.459 14.819 1.00 96.38 101 ASP A C 1
ATOM 804 O O . ASP A 1 101 ? -17.053 -9.081 14.387 1.00 96.38 101 ASP A O 1
ATOM 808 N N . HIS A 1 102 ? -15.194 -8.671 15.575 1.00 96.31 102 HIS A N 1
ATOM 809 C CA . HIS A 1 102 ? -15.482 -7.286 15.942 1.00 96.31 102 HIS A CA 1
ATOM 810 C C . HIS A 1 102 ? -15.035 -6.252 14.887 1.00 96.31 102 HIS A C 1
ATOM 812 O O . HIS A 1 102 ? -15.416 -5.083 14.993 1.00 96.31 102 HIS A O 1
ATOM 818 N N . ILE A 1 103 ? -14.246 -6.668 13.893 1.00 97.50 103 ILE A N 1
ATOM 819 C CA . ILE A 1 103 ? -13.860 -5.887 12.718 1.00 97.50 103 ILE A CA 1
ATOM 820 C C . ILE A 1 103 ? -14.813 -6.266 11.584 1.00 97.50 103 ILE A C 1
ATOM 822 O O . ILE A 1 103 ? -14.867 -7.414 11.154 1.00 97.50 103 ILE A O 1
ATOM 826 N N . LYS A 1 104 ? -15.598 -5.295 11.117 1.00 97.94 104 LYS A N 1
ATOM 827 C CA . LYS A 1 104 ? -16.662 -5.497 10.123 1.00 97.94 104 LYS A CA 1
ATOM 828 C C . LYS A 1 104 ? -16.314 -4.916 8.755 1.00 97.94 104 LYS A C 1
ATOM 830 O O . LYS A 1 104 ? -16.793 -5.417 7.741 1.00 97.94 104 LYS A O 1
ATOM 835 N N . ARG A 1 105 ? -15.489 -3.867 8.699 1.00 98.56 105 ARG A N 1
ATOM 836 C CA . ARG A 1 105 ? -15.066 -3.249 7.434 1.00 98.56 105 ARG A CA 1
ATOM 837 C C . ARG A 1 105 ? -13.589 -2.883 7.481 1.00 98.56 105 ARG A C 1
ATOM 839 O O . ARG A 1 105 ? -13.132 -2.308 8.467 1.00 98.56 105 ARG A O 1
ATOM 846 N N . LEU A 1 106 ? -12.868 -3.182 6.405 1.00 98.69 106 LEU A N 1
ATOM 847 C CA . LEU A 1 106 ? -11.492 -2.740 6.193 1.00 98.69 106 LEU A CA 1
ATOM 848 C C . LEU A 1 106 ? -11.512 -1.524 5.264 1.00 98.69 106 LEU A C 1
ATOM 850 O O . LEU A 1 106 ? -11.773 -1.654 4.069 1.00 98.69 106 LEU A O 1
ATOM 854 N N . VAL A 1 107 ? -11.282 -0.335 5.816 1.00 98.88 107 VAL A N 1
ATOM 855 C CA . VAL A 1 107 ? -11.292 0.931 5.073 1.00 98.88 107 VAL A CA 1
ATOM 856 C C . VAL A 1 107 ? -9.859 1.268 4.681 1.00 98.88 107 VAL A C 1
ATOM 858 O O . VAL A 1 107 ? -9.081 1.730 5.512 1.00 98.88 107 VAL A O 1
ATOM 861 N N . VAL A 1 108 ? -9.496 1.024 3.422 1.00 98.88 108 VAL A N 1
ATOM 862 C CA . VAL A 1 108 ? -8.122 1.230 2.938 1.00 98.88 108 VAL A CA 1
ATOM 863 C C . VAL A 1 108 ? -7.991 2.617 2.317 1.00 98.88 108 VAL A C 1
ATOM 865 O O . VAL A 1 108 ? -8.658 2.938 1.333 1.00 98.88 108 VAL A O 1
ATOM 868 N N . ILE A 1 109 ? -7.116 3.434 2.893 1.00 98.81 109 ILE A N 1
ATOM 869 C CA . ILE A 1 109 ? -6.647 4.711 2.358 1.00 98.81 109 ILE A CA 1
ATOM 870 C C . ILE A 1 109 ? -5.204 4.465 1.911 1.00 98.81 109 ILE A C 1
ATOM 872 O O . ILE A 1 109 ? -4.376 4.055 2.721 1.00 98.81 109 ILE A O 1
ATOM 876 N N . GLY A 1 110 ? -4.900 4.657 0.631 1.00 98.31 110 GLY A N 1
ATOM 877 C CA . GLY A 1 110 ? -3.685 4.093 0.041 1.00 98.31 110 GLY A CA 1
ATOM 878 C C . GLY A 1 110 ? -3.213 4.766 -1.244 1.00 98.31 110 GLY A C 1
ATOM 879 O O . GLY A 1 110 ? -3.893 5.633 -1.800 1.00 98.31 110 GLY A O 1
ATOM 880 N N . ASP A 1 111 ? -2.065 4.333 -1.752 1.00 97.44 111 ASP A N 1
ATOM 881 C CA . ASP A 1 111 ? -1.579 4.682 -3.089 1.00 97.44 111 ASP A CA 1
ATOM 882 C C . ASP A 1 111 ? -1.597 3.481 -4.063 1.00 97.44 111 ASP A C 1
ATOM 884 O O . ASP A 1 111 ? -2.470 2.614 -3.965 1.00 97.44 111 ASP A O 1
ATOM 888 N N . SER A 1 112 ? -0.691 3.441 -5.046 1.00 96.75 112 SER A N 1
ATOM 889 C CA . SER A 1 112 ? -0.624 2.390 -6.070 1.00 96.75 112 SER A CA 1
ATOM 890 C C . SER A 1 112 ? -0.391 0.992 -5.503 1.00 96.75 112 SER A C 1
ATOM 892 O O . SER A 1 112 ? -0.957 0.044 -6.045 1.00 96.75 112 SER A O 1
ATOM 894 N N . LEU A 1 113 ? 0.334 0.861 -4.384 1.00 97.31 113 LEU A N 1
ATOM 895 C CA . LEU A 1 113 ? 0.543 -0.428 -3.708 1.00 97.31 113 LEU A CA 1
ATOM 896 C C . LEU A 1 113 ? -0.766 -1.042 -3.188 1.00 97.31 113 LEU A C 1
ATOM 898 O O . LEU A 1 113 ? -0.805 -2.225 -2.862 1.00 97.31 113 LEU A O 1
ATOM 902 N N . SER A 1 114 ? -1.829 -0.239 -3.088 1.00 98.56 114 SER A N 1
ATOM 903 C CA . SER A 1 114 ? -3.104 -0.619 -2.482 1.00 98.56 114 SER A CA 1
ATOM 904 C C . SER A 1 114 ? -4.307 -0.496 -3.431 1.00 98.56 114 SER A C 1
ATOM 906 O O . SER A 1 114 ? -5.401 -0.869 -3.028 1.00 98.56 114 SER A O 1
ATOM 908 N N . ASP A 1 115 ? -4.167 0.019 -4.660 1.00 97.81 115 ASP A N 1
ATOM 909 C CA . ASP A 1 115 ? -5.290 0.313 -5.581 1.00 97.81 115 ASP A CA 1
ATOM 910 C C . ASP A 1 115 ? -5.886 -0.966 -6.225 1.00 97.81 115 ASP A C 1
ATOM 912 O O . ASP A 1 115 ? -5.594 -1.304 -7.373 1.00 97.81 115 ASP A O 1
ATOM 916 N N . SER A 1 116 ? -6.751 -1.679 -5.486 1.00 96.94 116 SER A N 1
ATOM 917 C CA . SER A 1 116 ? -7.504 -2.855 -5.977 1.00 96.94 116 SER A CA 1
ATOM 918 C C . SER A 1 116 ? -8.617 -2.499 -6.969 1.00 96.94 116 SER A C 1
ATOM 920 O O . SER A 1 116 ? -9.064 -3.330 -7.756 1.00 96.94 116 SER A O 1
ATOM 922 N N . GLU A 1 117 ? -9.094 -1.257 -6.955 1.00 94.81 117 GLU A N 1
ATOM 923 C CA . GLU A 1 117 ? -10.276 -0.838 -7.718 1.00 94.81 117 GLU A CA 1
ATOM 924 C C . GLU A 1 117 ? -9.917 -0.270 -9.099 1.00 94.81 117 GLU A C 1
ATOM 926 O O . GLU A 1 117 ? -10.791 0.215 -9.820 1.00 94.81 117 GLU A O 1
ATOM 931 N N . GLY A 1 118 ? -8.628 -0.259 -9.458 1.00 95.00 118 GLY A N 1
ATOM 932 C CA . GLY A 1 118 ? -8.137 0.359 -10.685 1.00 95.00 118 GLY A CA 1
ATOM 933 C C . GLY A 1 118 ? -8.524 1.834 -10.782 1.00 95.00 118 GLY A C 1
ATOM 934 O O . GLY A 1 118 ? -8.908 2.316 -11.858 1.00 95.00 118 GLY A O 1
ATOM 935 N N . ARG A 1 119 ? -8.481 2.565 -9.658 1.00 95.44 119 ARG A N 1
ATOM 936 C CA . ARG A 1 119 ? -8.960 3.950 -9.567 1.00 95.44 119 ARG A CA 1
ATOM 937 C C . ARG A 1 119 ? -8.167 4.863 -10.485 1.00 95.44 119 ARG A C 1
ATOM 939 O O . ARG A 1 119 ? -8.784 5.663 -11.187 1.00 95.44 119 ARG A O 1
ATOM 946 N N . MET A 1 120 ? -6.841 4.725 -10.538 1.00 93.44 120 MET A N 1
ATOM 947 C CA . MET A 1 120 ? -6.012 5.531 -11.447 1.00 93.44 120 MET A CA 1
ATOM 948 C C . MET A 1 120 ? -6.299 5.229 -12.930 1.00 93.44 120 MET A C 1
ATOM 950 O O . MET A 1 120 ? -6.453 6.155 -13.733 1.00 93.44 120 MET A O 1
ATOM 954 N N . LYS A 1 121 ? -6.470 3.952 -13.297 1.00 93.69 121 LYS A N 1
ATOM 955 C CA . LYS A 1 121 ? -6.862 3.552 -14.661 1.00 93.69 121 LYS A CA 1
ATOM 956 C C . LYS A 1 121 ? -8.215 4.148 -15.058 1.00 93.69 121 LYS A C 1
ATOM 958 O O . LYS A 1 121 ? -8.325 4.802 -16.091 1.00 93.69 121 LYS A O 1
ATOM 963 N N . SER A 1 122 ? -9.224 3.998 -14.201 1.00 94.50 122 SER A N 1
ATOM 964 C CA . SER A 1 122 ? -10.575 4.535 -14.425 1.00 94.50 122 SER A CA 1
ATOM 965 C C . SER A 1 122 ? -10.572 6.062 -14.565 1.00 94.50 122 SER A C 1
ATOM 967 O O . SER A 1 122 ? -11.196 6.623 -15.461 1.00 94.50 122 SER A O 1
ATOM 969 N N . LYS A 1 123 ? -9.815 6.746 -13.701 1.00 92.38 123 LYS A N 1
ATOM 970 C CA . LYS A 1 123 ? -9.685 8.208 -13.665 1.00 92.38 123 LYS A CA 1
ATOM 971 C C . LYS A 1 123 ? -9.028 8.806 -14.906 1.00 92.38 123 LYS A C 1
ATOM 973 O O . LYS A 1 123 ? -9.314 9.946 -15.255 1.00 92.38 123 LYS A O 1
ATOM 978 N N . THR A 1 124 ? -8.148 8.047 -15.547 1.00 91.31 124 THR A N 1
ATOM 979 C CA . THR A 1 124 ? -7.444 8.441 -16.774 1.00 91.31 124 THR A CA 1
ATOM 980 C C . THR A 1 124 ? -8.083 7.838 -18.023 1.00 91.31 124 THR A C 1
ATOM 982 O O . THR A 1 124 ? -7.439 7.771 -19.064 1.00 91.31 124 THR A O 1
ATOM 985 N N . LEU A 1 125 ? -9.344 7.393 -17.929 1.00 92.94 125 LEU A N 1
ATOM 986 C CA . LEU A 1 125 ? -10.118 6.811 -19.033 1.00 92.94 125 LEU A CA 1
ATOM 987 C C . LEU A 1 125 ? -9.393 5.643 -19.731 1.00 92.94 125 LEU A C 1
ATOM 989 O O . LEU A 1 125 ? -9.496 5.456 -20.938 1.00 92.94 125 LEU A O 1
ATOM 993 N N . GLY A 1 126 ? -8.638 4.856 -18.961 1.00 91.06 126 GLY A N 1
ATOM 994 C CA . GLY A 1 126 ? -7.876 3.711 -19.453 1.00 91.06 126 GLY A CA 1
ATOM 995 C C . GLY A 1 126 ? -6.455 4.019 -19.933 1.00 91.06 126 GLY A C 1
ATOM 996 O O . GLY A 1 126 ? -5.746 3.069 -20.251 1.00 91.06 126 GLY A O 1
ATOM 997 N N . VAL A 1 127 ? -6.017 5.287 -19.963 1.00 91.12 127 VAL A N 1
ATOM 998 C CA . VAL A 1 127 ? -4.674 5.678 -20.438 1.00 91.12 127 VAL A CA 1
ATOM 999 C C . VAL A 1 127 ? -3.573 5.145 -19.517 1.00 91.12 127 VAL A C 1
ATOM 1001 O O . VAL A 1 127 ? -2.674 4.447 -19.992 1.00 91.12 127 VAL A O 1
ATOM 1004 N N . MET A 1 128 ? -3.639 5.421 -18.208 1.00 90.31 128 MET A N 1
ATOM 1005 C CA . MET A 1 128 ? -2.731 4.792 -17.239 1.00 90.31 128 MET A CA 1
ATOM 1006 C C . MET A 1 128 ? -3.068 3.310 -17.107 1.00 90.31 128 MET A C 1
ATOM 1008 O O . MET A 1 128 ? -4.237 2.945 -16.976 1.00 90.31 128 MET A O 1
ATOM 1012 N N . LEU A 1 129 ? -2.034 2.465 -17.079 1.00 92.25 129 LEU A N 1
ATOM 1013 C CA . LEU A 1 129 ? -2.167 1.006 -17.020 1.00 92.25 129 LEU A CA 1
ATOM 1014 C C . LEU A 1 129 ? -2.920 0.449 -18.244 1.00 92.25 129 LEU A C 1
ATOM 1016 O O . LEU A 1 129 ? -3.755 -0.454 -18.138 1.00 92.25 129 LEU A O 1
ATOM 1020 N N . SER A 1 130 ? -2.632 1.017 -19.421 1.00 92.94 130 SER A N 1
ATOM 1021 C CA . SER A 1 130 ? -3.033 0.491 -20.737 1.00 92.94 130 SER A CA 1
ATOM 1022 C C . SER A 1 130 ? -2.086 -0.597 -21.252 1.00 92.94 130 SER A C 1
ATOM 1024 O O . SER A 1 130 ? -2.510 -1.426 -22.059 1.00 92.94 130 SER A O 1
ATOM 1026 N N . SER A 1 131 ? -0.841 -0.627 -20.759 1.00 91.81 131 SER A N 1
ATOM 1027 C CA . SER A 1 131 ? 0.111 -1.729 -20.954 1.00 91.81 131 SER A CA 1
ATOM 1028 C C . SER A 1 131 ? -0.522 -3.074 -20.567 1.00 91.81 131 SER A C 1
ATOM 1030 O O . SER A 1 131 ? -1.174 -3.178 -19.525 1.00 91.81 131 SER A O 1
ATOM 1032 N N . ARG A 1 132 ? -0.348 -4.111 -21.405 1.00 91.62 132 ARG A N 1
ATOM 1033 C CA . ARG A 1 132 ? -0.934 -5.451 -21.188 1.00 91.62 132 ARG A CA 1
ATOM 1034 C C . ARG A 1 132 ? -0.421 -6.119 -19.904 1.00 91.62 132 ARG A C 1
ATOM 1036 O O . ARG A 1 132 ? -1.108 -6.982 -19.374 1.00 91.62 132 ARG A O 1
ATOM 1043 N N . GLN A 1 133 ? 0.741 -5.693 -19.412 1.00 91.44 133 GLN A N 1
ATOM 1044 C CA . GLN A 1 133 ? 1.442 -6.253 -18.253 1.00 91.44 133 GLN A CA 1
ATOM 1045 C C . GLN A 1 133 ? 0.694 -6.021 -16.913 1.00 91.44 133 GLN A C 1
ATOM 1047 O O . GLN A 1 133 ? 0.894 -6.786 -15.978 1.00 91.44 133 GLN A O 1
ATOM 1052 N N . TYR A 1 134 ? -0.249 -5.067 -16.834 1.00 94.31 134 TYR A N 1
ATOM 1053 C CA . TYR A 1 134 ? -0.994 -4.766 -15.598 1.00 94.31 134 TYR A CA 1
ATOM 1054 C C . TYR A 1 134 ? -2.359 -5.448 -15.496 1.00 94.31 134 TYR A C 1
ATOM 1056 O O . TYR A 1 134 ? -3.252 -5.250 -16.331 1.00 94.31 134 TYR A O 1
ATOM 1064 N N . TYR A 1 135 ? -2.591 -6.156 -14.390 1.00 95.56 135 TYR A N 1
ATOM 1065 C CA . TYR A 1 135 ? -3.847 -6.865 -14.167 1.00 95.56 135 TYR A CA 1
ATOM 1066 C C . TYR A 1 135 ? -4.982 -5.927 -13.728 1.00 95.56 135 TYR A C 1
ATOM 1068 O O . TYR A 1 135 ? -4.980 -5.358 -12.636 1.00 95.56 135 TYR A O 1
ATOM 1076 N N . LYS A 1 136 ? -5.996 -5.771 -14.591 1.00 94.69 136 LYS A N 1
ATOM 1077 C CA . LYS A 1 136 ? -7.262 -5.055 -14.306 1.00 94.69 136 LYS A CA 1
ATOM 1078 C C . LYS A 1 136 ? -7.090 -3.650 -13.685 1.00 94.69 136 LYS A C 1
ATOM 1080 O O . LYS A 1 136 ? -7.974 -3.168 -12.987 1.00 94.69 136 LYS A O 1
ATOM 1085 N N . GLY A 1 137 ? -5.980 -2.966 -13.980 1.00 93.81 137 GLY A N 1
ATOM 1086 C CA . GLY A 1 137 ? -5.694 -1.615 -13.479 1.00 93.81 137 GLY A CA 1
ATOM 1087 C C . GLY A 1 137 ? -5.071 -1.539 -12.081 1.00 93.81 137 GLY A C 1
ATOM 1088 O O . GLY A 1 137 ? -5.000 -0.441 -11.539 1.00 93.81 137 GLY A O 1
ATOM 1089 N N . ARG A 1 138 ? -4.608 -2.659 -11.518 1.00 97.25 138 ARG A N 1
ATOM 1090 C CA . ARG A 1 138 ? -3.681 -2.679 -10.375 1.00 97.25 138 ARG A CA 1
ATOM 1091 C C . ARG A 1 138 ? -2.257 -2.412 -10.861 1.00 97.25 138 ARG A C 1
ATOM 1093 O O . ARG A 1 138 ? -1.945 -2.722 -12.007 1.00 97.25 138 ARG A O 1
ATOM 1100 N N . PHE A 1 139 ? -1.392 -1.886 -9.997 1.00 96.31 139 PHE A N 1
ATOM 1101 C CA . PHE A 1 139 ? 0.028 -1.644 -10.292 1.00 96.31 139 PHE A CA 1
ATOM 1102 C C . PHE A 1 139 ? 0.886 -2.902 -10.057 1.00 96.31 139 PHE A C 1
ATOM 1104 O O . PHE A 1 139 ? 1.893 -2.853 -9.370 1.00 96.31 139 PHE A O 1
ATOM 1111 N N . THR A 1 140 ? 0.451 -4.057 -10.564 1.00 97.06 140 THR A N 1
ATOM 1112 C CA . THR A 1 140 ? 1.178 -5.331 -10.444 1.00 97.06 140 THR A CA 1
ATOM 1113 C C . THR A 1 140 ? 0.667 -6.346 -11.482 1.00 97.06 140 THR A C 1
ATOM 1115 O O . THR A 1 140 ? -0.375 -6.121 -12.117 1.00 97.06 140 THR A O 1
ATOM 1118 N N . ASN A 1 141 ? 1.347 -7.486 -11.634 1.00 95.69 141 ASN A N 1
ATOM 1119 C CA . ASN A 1 141 ? 0.964 -8.593 -12.523 1.00 95.69 141 ASN A CA 1
ATOM 1120 C C . ASN A 1 141 ? -0.189 -9.463 -11.981 1.00 95.69 141 ASN A C 1
ATOM 1122 O O . ASN A 1 141 ? -0.277 -10.659 -12.254 1.00 95.69 141 ASN A O 1
ATOM 1126 N N . GLY A 1 142 ? -1.089 -8.881 -11.194 1.00 96.62 142 GLY A N 1
ATOM 1127 C CA . GLY A 1 142 ? -2.149 -9.618 -10.521 1.00 96.62 142 GLY A CA 1
ATOM 1128 C C . GLY A 1 142 ? -2.850 -8.791 -9.453 1.00 96.62 142 GLY A C 1
ATOM 1129 O O . GLY A 1 142 ? -3.096 -7.598 -9.631 1.00 96.62 142 GLY A O 1
ATOM 1130 N N . PHE A 1 143 ? -3.201 -9.442 -8.353 1.00 97.75 143 PHE A N 1
ATOM 1131 C CA . PHE A 1 143 ? -3.818 -8.858 -7.168 1.00 97.75 143 PHE A CA 1
ATOM 1132 C C . PHE A 1 143 ? -2.816 -8.090 -6.285 1.00 97.75 143 PHE A C 1
ATOM 1134 O O . PHE A 1 143 ? -1.653 -8.473 -6.172 1.00 97.75 143 PHE A O 1
ATOM 1141 N N . VAL A 1 144 ? -3.278 -7.018 -5.632 1.00 98.44 144 VAL A N 1
ATOM 1142 C CA . VAL A 1 144 ? -2.504 -6.282 -4.611 1.00 98.44 144 VAL A CA 1
ATOM 1143 C C . VAL A 1 144 ? -2.805 -6.828 -3.212 1.00 98.44 144 VAL A C 1
ATOM 1145 O O . VAL A 1 144 ? -3.771 -7.566 -3.017 1.00 98.44 144 VAL A O 1
ATOM 1148 N N . TRP A 1 145 ? -2.022 -6.436 -2.200 1.00 98.56 145 TRP A N 1
ATOM 1149 C CA . TRP A 1 145 ? -2.184 -6.946 -0.826 1.00 98.56 145 TRP A CA 1
ATOM 1150 C C . TRP A 1 145 ? -3.618 -6.779 -0.282 1.00 98.56 145 TRP A C 1
ATOM 1152 O O . TRP A 1 145 ? -4.107 -7.646 0.438 1.00 98.56 145 TRP A O 1
ATOM 1162 N N . ALA A 1 146 ? -4.312 -5.699 -0.665 1.00 98.19 146 ALA A N 1
ATOM 1163 C CA . ALA A 1 146 ? -5.680 -5.404 -0.237 1.00 98.19 146 ALA A CA 1
ATOM 1164 C C . ALA A 1 146 ? -6.720 -6.416 -0.770 1.00 98.19 146 ALA A C 1
ATOM 1166 O O . ALA A 1 146 ? -7.699 -6.715 -0.080 1.00 98.19 146 ALA A O 1
ATOM 1167 N N . ASP A 1 147 ? -6.500 -6.979 -1.964 1.00 98.19 147 ASP A N 1
ATOM 1168 C CA . ASP A 1 147 ? -7.326 -8.068 -2.500 1.00 98.19 147 ASP A CA 1
ATOM 1169 C C . ASP A 1 147 ? -7.127 -9.344 -1.673 1.00 98.19 147 ASP A C 1
ATOM 1171 O O . ASP A 1 147 ? -8.089 -9.947 -1.200 1.00 98.19 147 ASP A O 1
ATOM 1175 N N . PHE A 1 148 ? -5.864 -9.729 -1.454 1.00 98.19 148 PHE A N 1
ATOM 1176 C CA . PHE A 1 148 ? -5.510 -10.938 -0.714 1.00 98.19 148 PHE A CA 1
ATOM 1177 C C . PHE A 1 148 ? -6.029 -10.891 0.722 1.00 98.19 148 PHE A C 1
ATOM 1179 O O . PHE A 1 148 ? -6.807 -11.758 1.121 1.00 98.19 148 PHE A O 1
ATOM 1186 N N . ILE A 1 149 ? -5.671 -9.850 1.477 1.00 97.88 149 ILE A N 1
ATOM 1187 C CA . ILE A 1 149 ? -5.934 -9.753 2.919 1.00 97.88 149 ILE A CA 1
ATOM 1188 C C . ILE A 1 149 ? -7.434 -9.788 3.265 1.00 97.88 149 ILE A C 1
ATOM 1190 O O . ILE A 1 149 ? -7.814 -10.220 4.353 1.00 97.88 149 ILE A O 1
ATOM 1194 N N . SER A 1 150 ? -8.296 -9.357 2.337 1.00 95.50 150 SER A N 1
ATOM 1195 C CA . SER A 1 150 ? -9.754 -9.324 2.507 1.00 95.50 150 SER A CA 1
ATOM 1196 C C . SER A 1 150 ? -10.475 -10.604 2.057 1.00 95.50 150 SER A C 1
ATOM 1198 O O . SER A 1 150 ? -11.677 -10.755 2.306 1.00 95.50 150 SER A O 1
ATOM 1200 N N . SER A 1 151 ? -9.754 -11.533 1.424 1.00 94.94 151 SER A N 1
ATOM 1201 C CA . SER A 1 151 ? -10.286 -12.802 0.923 1.00 94.94 151 SER A CA 1
ATOM 1202 C C . SER A 1 151 ? -10.489 -13.858 2.025 1.00 94.94 151 SER A C 1
ATOM 1204 O O . SER A 1 151 ? -10.066 -13.697 3.174 1.00 94.94 151 SER A O 1
ATOM 1206 N N . GLY A 1 152 ? -11.131 -14.976 1.661 1.00 93.31 152 GLY A N 1
ATOM 1207 C CA . GLY A 1 152 ? -11.411 -16.104 2.560 1.00 93.31 152 GLY A CA 1
ATOM 1208 C C . GLY A 1 152 ? -10.174 -16.716 3.233 1.00 93.31 152 GLY A C 1
ATOM 1209 O O . GLY A 1 152 ? -10.281 -17.218 4.346 1.00 93.31 152 GLY A O 1
ATOM 1210 N N . ALA A 1 153 ? -9.004 -16.642 2.591 1.00 92.88 153 ALA A N 1
ATOM 1211 C CA . ALA A 1 153 ? -7.772 -17.265 3.078 1.00 92.88 153 ALA A CA 1
ATOM 1212 C C . ALA A 1 153 ? -7.058 -16.481 4.202 1.00 92.88 153 ALA A C 1
ATOM 1214 O O . ALA A 1 153 ? -6.208 -17.056 4.881 1.00 92.88 153 ALA A O 1
ATOM 1215 N N . TYR A 1 154 ? -7.408 -15.203 4.403 1.00 95.69 154 TYR A N 1
ATOM 1216 C CA . TYR A 1 154 ? -6.714 -14.268 5.303 1.00 95.69 154 TYR A CA 1
ATOM 1217 C C . TYR A 1 154 ? -7.648 -13.784 6.419 1.00 95.69 154 TYR A C 1
ATOM 1219 O O . TYR A 1 154 ? -8.109 -14.610 7.199 1.00 95.69 154 TYR A O 1
ATOM 1227 N N . LEU A 1 155 ? -7.984 -12.489 6.525 1.00 95.94 155 LEU A N 1
ATOM 1228 C CA . LEU A 1 155 ? -8.699 -11.953 7.699 1.00 95.94 155 LEU A CA 1
ATOM 1229 C C . LEU A 1 155 ? -10.027 -12.673 7.984 1.00 95.94 155 LEU A C 1
ATOM 1231 O O . LEU A 1 155 ? -10.364 -12.888 9.149 1.00 95.94 155 LEU A O 1
ATOM 1235 N N . LYS A 1 156 ? -10.750 -13.107 6.940 1.00 95.31 156 LYS A N 1
ATOM 1236 C CA . LYS A 1 156 ? -11.998 -13.877 7.083 1.00 95.31 156 LYS A CA 1
ATOM 1237 C C . LYS A 1 156 ? -11.797 -15.245 7.749 1.00 95.31 156 LYS A C 1
ATOM 1239 O O . LYS A 1 156 ? -12.683 -15.689 8.469 1.00 95.31 156 LYS A O 1
ATOM 1244 N N . LYS A 1 157 ? -10.636 -15.887 7.585 1.00 93.94 157 LYS A N 1
ATOM 1245 C CA . LYS A 1 157 ? -10.275 -17.146 8.267 1.00 93.94 157 LYS A CA 1
ATOM 1246 C C . LYS A 1 157 ? -10.222 -16.987 9.793 1.00 93.94 157 LYS A C 1
ATOM 1248 O O . LYS A 1 157 ? -10.447 -17.947 10.521 1.00 93.94 157 LYS A O 1
ATOM 1253 N N . HIS A 1 158 ? -9.948 -15.774 10.275 1.00 94.19 158 HIS A N 1
ATOM 1254 C CA . HIS A 1 158 ? -9.851 -15.442 11.699 1.00 94.19 158 HIS A CA 1
ATOM 1255 C C . HIS A 1 158 ? -11.153 -14.856 12.276 1.00 94.19 158 HIS A C 1
ATOM 1257 O O . HIS A 1 158 ? -11.149 -14.311 13.381 1.00 94.19 158 HIS A O 1
ATOM 1263 N N . MET A 1 159 ? -12.273 -14.962 11.554 1.00 95.00 159 MET A N 1
ATOM 1264 C CA . MET A 1 159 ? -13.612 -14.610 12.038 1.00 95.00 159 MET A CA 1
ATOM 1265 C C . MET A 1 159 ? -14.387 -15.894 12.334 1.00 95.00 159 MET A C 1
ATOM 1267 O O . MET A 1 159 ? -14.535 -16.744 11.457 1.00 95.00 159 MET A O 1
ATOM 1271 N N . LYS A 1 160 ? -14.854 -16.051 13.575 1.00 92.88 160 LYS A N 1
ATOM 1272 C CA . LYS A 1 160 ? -15.463 -17.298 14.053 1.00 92.88 160 LYS A CA 1
ATOM 1273 C C . LYS A 1 160 ? -16.921 -17.428 13.623 1.00 92.88 160 LYS A C 1
ATOM 1275 O O . LYS A 1 160 ? -17.309 -18.499 13.163 1.00 92.88 160 LYS A O 1
ATOM 1280 N N . SER A 1 161 ? -17.723 -16.366 13.728 1.00 93.75 161 SER A N 1
ATOM 1281 C CA . SER A 1 161 ? -19.104 -16.409 13.241 1.00 93.75 161 SER A CA 1
ATOM 1282 C C . SER A 1 161 ? -19.183 -16.287 11.716 1.00 93.75 161 SER A C 1
ATOM 1284 O O . SER A 1 161 ? -18.456 -15.523 11.078 1.00 93.75 161 SER A O 1
ATOM 1286 N N . GLU A 1 162 ? -20.104 -17.044 11.122 1.00 93.94 162 GLU A N 1
ATOM 1287 C CA . GLU A 1 162 ? -20.450 -16.955 9.699 1.00 93.94 162 GLU A CA 1
ATOM 1288 C C . GLU A 1 162 ? -20.943 -15.558 9.321 1.00 93.94 162 GLU A C 1
ATOM 1290 O O . GLU A 1 162 ? -20.415 -14.936 8.404 1.00 93.94 162 GLU A O 1
ATOM 1295 N N . GLU A 1 163 ? -21.830 -14.993 10.143 1.00 94.19 163 GLU A N 1
ATOM 1296 C CA . GLU A 1 163 ? -22.314 -13.620 10.007 1.00 94.19 163 GLU A CA 1
ATOM 1297 C C . GLU A 1 163 ? -21.167 -12.595 9.909 1.00 94.19 163 GLU A C 1
ATOM 1299 O O . GLU A 1 163 ? -21.253 -11.644 9.131 1.00 94.19 163 GLU A O 1
ATOM 1304 N N . ALA A 1 164 ? -20.076 -12.766 10.669 1.00 94.62 164 ALA A N 1
ATOM 1305 C CA . ALA A 1 164 ? -18.912 -11.888 10.576 1.00 94.62 164 ALA A CA 1
ATOM 1306 C C . ALA A 1 164 ? -18.131 -12.091 9.268 1.00 94.62 164 ALA A C 1
ATOM 1308 O O . ALA A 1 164 ? -17.759 -11.097 8.642 1.00 94.62 164 ALA A O 1
ATOM 1309 N N . ARG A 1 165 ? -17.926 -13.344 8.835 1.00 95.06 165 ARG A N 1
ATOM 1310 C CA . ARG A 1 165 ? -17.245 -13.684 7.571 1.00 95.06 165 ARG A CA 1
ATOM 1311 C C . ARG A 1 165 ? -17.983 -13.120 6.357 1.00 95.06 165 ARG A C 1
ATOM 1313 O O . ARG A 1 165 ? -17.347 -12.527 5.479 1.00 95.06 165 ARG A O 1
ATOM 1320 N N . ASP A 1 166 ? -19.303 -13.249 6.327 1.00 94.75 166 ASP A N 1
ATOM 1321 C CA . ASP A 1 166 ? -20.130 -12.875 5.177 1.00 94.75 166 ASP A CA 1
ATOM 1322 C C . ASP A 1 166 ? -20.346 -11.364 5.093 1.00 94.75 166 ASP A C 1
ATOM 1324 O O . ASP A 1 166 ? -20.218 -10.770 4.020 1.00 94.75 166 ASP A O 1
ATOM 1328 N N . ASN A 1 167 ? -20.571 -10.704 6.235 1.00 95.19 167 ASN A N 1
ATOM 1329 C CA . ASN A 1 167 ? -20.756 -9.253 6.277 1.00 95.19 167 ASN A CA 1
ATOM 1330 C C . ASN A 1 167 ? -19.446 -8.448 6.241 1.00 95.19 167 ASN A C 1
ATOM 1332 O O . ASN A 1 167 ? -19.509 -7.218 6.148 1.00 95.19 167 ASN A O 1
ATOM 1336 N N . PHE A 1 168 ? -18.271 -9.090 6.287 1.00 97.62 168 PHE A N 1
ATOM 1337 C CA . PHE A 1 168 ? -16.991 -8.387 6.178 1.00 97.62 168 PHE A CA 1
ATOM 1338 C C . PHE A 1 168 ? -16.775 -7.785 4.784 1.00 97.62 168 PHE A C 1
ATOM 1340 O O . PHE A 1 168 ? -16.775 -8.501 3.775 1.00 97.62 168 PHE A O 1
ATOM 1347 N N . LYS A 1 169 ? -16.521 -6.470 4.743 1.00 97.50 169 LYS A N 1
ATOM 1348 C CA . LYS A 1 169 ? -16.359 -5.686 3.506 1.00 97.50 169 LYS A CA 1
ATOM 1349 C C . LYS A 1 169 ? -15.002 -4.988 3.425 1.00 97.50 169 LYS A C 1
ATOM 1351 O O . LYS A 1 169 ? -14.607 -4.275 4.347 1.00 97.50 169 LYS A O 1
ATOM 1356 N N . LEU A 1 170 ? -14.345 -5.102 2.271 1.00 98.19 170 LEU A N 1
ATOM 1357 C CA . LEU A 1 170 ? -13.275 -4.192 1.863 1.00 98.19 170 LEU A CA 1
ATOM 1358 C C . LEU A 1 170 ? -13.896 -2.901 1.306 1.00 98.19 170 LEU A C 1
ATOM 1360 O O . LEU A 1 170 ? -14.733 -2.943 0.407 1.00 98.19 170 LEU A O 1
ATOM 1364 N N . LEU A 1 171 ? -13.468 -1.751 1.820 1.00 98.50 171 LEU A N 1
ATOM 1365 C CA . LEU A 1 171 ? -13.850 -0.424 1.341 1.00 98.50 171 LEU A CA 1
ATOM 1366 C C . LEU A 1 171 ? -12.588 0.333 0.916 1.00 98.50 171 LEU A C 1
ATOM 1368 O O . LEU A 1 171 ? -12.025 1.116 1.682 1.00 98.50 171 LEU A O 1
ATOM 1372 N N . ASN A 1 172 ? -12.119 0.072 -0.304 1.00 98.50 172 ASN A N 1
ATOM 1373 C CA . ASN A 1 172 ? -10.832 0.577 -0.770 1.00 98.50 172 ASN A CA 1
ATOM 1374 C C . ASN A 1 172 ? -10.935 1.938 -1.485 1.00 98.50 172 ASN A C 1
ATOM 1376 O O . ASN A 1 172 ? -11.613 2.080 -2.506 1.00 98.50 172 ASN A O 1
ATOM 1380 N N . TYR A 1 173 ? -10.243 2.953 -0.971 1.00 98.38 173 TYR A N 1
ATOM 1381 C CA . TYR A 1 173 ? -10.169 4.312 -1.522 1.00 98.38 173 TYR A CA 1
ATOM 1382 C C . TYR A 1 173 ? -8.803 4.661 -2.108 1.00 98.38 173 TYR A C 1
ATOM 1384 O O . TYR A 1 173 ? -8.668 5.764 -2.649 1.00 98.38 173 TYR A O 1
ATOM 1392 N N . ALA A 1 174 ? -7.847 3.731 -2.046 1.00 98.31 174 ALA A N 1
ATOM 1393 C CA . ALA A 1 174 ? -6.514 3.891 -2.595 1.00 98.31 174 ALA A CA 1
ATOM 1394 C C . ALA A 1 174 ? -6.541 4.277 -4.079 1.00 98.31 174 ALA A C 1
ATOM 1396 O O . ALA A 1 174 ? -7.419 3.861 -4.833 1.00 98.31 174 ALA A O 1
ATOM 1397 N N . GLU A 1 175 ? -5.595 5.113 -4.491 1.00 97.06 175 GLU A N 1
ATOM 1398 C CA . GLU A 1 175 ? -5.496 5.611 -5.862 1.00 97.06 175 GLU A CA 1
ATOM 1399 C C . GLU A 1 175 ? -4.020 5.718 -6.233 1.00 97.06 175 GLU A C 1
ATOM 1401 O O . GLU A 1 175 ? -3.257 6.362 -5.513 1.00 97.06 175 GLU A O 1
ATOM 1406 N N . GLY A 1 176 ? -3.626 5.127 -7.363 1.00 94.06 176 GLY A N 1
ATOM 1407 C CA . GLY A 1 176 ? -2.247 5.208 -7.854 1.00 94.06 176 GLY A CA 1
ATOM 1408 C C . GLY A 1 176 ? -1.646 6.616 -7.807 1.00 94.06 176 GLY A C 1
ATOM 1409 O O . GLY A 1 176 ? -2.306 7.597 -8.150 1.00 94.06 176 GLY A O 1
ATOM 1410 N N . GLY A 1 177 ? -0.392 6.728 -7.368 1.00 91.62 177 GLY A N 1
ATOM 1411 C CA . GLY A 1 177 ? 0.308 8.012 -7.267 1.00 91.62 177 GLY A CA 1
ATOM 1412 C C . GLY A 1 177 ? -0.170 8.952 -6.150 1.00 91.62 177 GLY A C 1
ATOM 1413 O O . GLY A 1 177 ? 0.311 10.084 -6.082 1.00 91.62 177 GLY A O 1
ATOM 1414 N N . ALA A 1 178 ? -1.126 8.548 -5.303 1.00 95.75 178 ALA A N 1
ATOM 1415 C CA . ALA A 1 178 ? -1.618 9.385 -4.212 1.00 95.75 178 ALA A CA 1
ATOM 1416 C C . ALA A 1 178 ? -0.531 9.710 -3.175 1.00 95.75 178 ALA A C 1
ATOM 1418 O O . ALA A 1 178 ? 0.299 8.875 -2.834 1.00 95.75 178 ALA A O 1
ATOM 1419 N N . VAL A 1 179 ? -0.590 10.931 -2.646 1.00 96.31 179 VAL A N 1
ATOM 1420 C CA . VAL A 1 179 ? 0.346 11.454 -1.641 1.00 96.31 179 VAL A CA 1
ATOM 1421 C C . VAL A 1 179 ? -0.287 11.548 -0.253 1.00 96.31 179 VAL A C 1
ATOM 1423 O O . VAL A 1 179 ? -1.505 11.642 -0.094 1.00 96.31 179 VAL A O 1
ATOM 1426 N N . THR A 1 180 ? 0.525 11.588 0.787 1.00 97.50 180 THR A N 1
ATOM 1427 C CA . THR A 1 180 ? 0.055 11.851 2.147 1.00 97.50 180 THR A CA 1
ATOM 1428 C C . THR A 1 180 ? -0.240 13.339 2.330 1.00 97.50 180 THR A C 1
ATOM 1430 O O . THR A 1 180 ? -1.346 13.713 2.740 1.00 97.50 180 THR A O 1
ATOM 1433 N N . ALA A 1 181 ? 0.711 14.210 1.982 1.00 94.12 181 ALA A N 1
ATOM 1434 C CA . ALA A 1 181 ? 0.576 15.645 2.195 1.00 94.12 181 ALA A CA 1
ATOM 1435 C C . ALA A 1 181 ? -0.167 16.362 1.054 1.00 94.12 181 ALA A C 1
ATOM 1437 O O . ALA A 1 181 ? -0.166 15.968 -0.111 1.00 94.12 181 ALA A O 1
ATOM 1438 N N . LYS A 1 182 ? -0.799 17.497 1.378 1.00 89.25 182 LYS A N 1
ATOM 1439 C CA . LYS A 1 182 ? -1.410 18.378 0.373 1.00 89.25 182 LYS A CA 1
ATOM 1440 C C . LYS A 1 182 ? -0.377 19.379 -0.153 1.00 89.25 182 LYS A C 1
ATOM 1442 O O . LYS A 1 182 ? 0.124 20.215 0.601 1.00 89.25 182 LYS A O 1
ATOM 1447 N N . TYR A 1 183 ? -0.135 19.351 -1.460 1.00 86.62 183 TYR A N 1
ATOM 1448 C CA . TYR A 1 183 ? 0.749 20.291 -2.157 1.00 86.62 183 TYR A CA 1
ATOM 1449 C C . TYR A 1 183 ? -0.022 21.387 -2.912 1.00 86.62 183 TYR A C 1
ATOM 1451 O O . TYR A 1 183 ? -1.257 21.403 -2.939 1.00 86.62 183 TYR A O 1
ATOM 1459 N N . SER A 1 184 ? 0.711 22.366 -3.455 1.00 80.12 184 SER A N 1
ATOM 1460 C CA . SER A 1 184 ? 0.117 23.543 -4.099 1.00 80.12 184 SER A CA 1
ATOM 1461 C C . SER A 1 184 ? -0.654 23.172 -5.363 1.00 80.12 184 SER A C 1
ATOM 1463 O O . SER A 1 184 ? -0.134 22.491 -6.244 1.00 80.12 184 SER A O 1
ATOM 1465 N N . LYS A 1 185 ? -1.872 23.712 -5.484 1.00 72.62 185 LYS A N 1
ATOM 1466 C CA . LYS A 1 185 ? -2.697 23.620 -6.695 1.00 72.62 185 LYS A CA 1
ATOM 1467 C C . LYS A 1 185 ? -2.157 24.449 -7.870 1.00 72.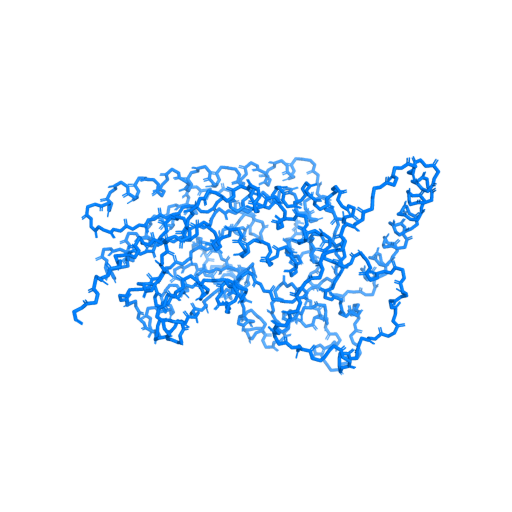62 185 LYS A C 1
ATOM 1469 O O . LYS A 1 185 ? -2.756 24.394 -8.931 1.00 72.62 185 LYS A O 1
ATOM 1474 N N . LEU A 1 186 ? -1.075 25.215 -7.717 1.00 76.69 186 LEU A N 1
ATOM 1475 C CA . LEU A 1 186 ? -0.450 25.898 -8.859 1.00 76.69 186 LEU A CA 1
ATOM 1476 C C . LEU A 1 186 ? 0.269 24.919 -9.803 1.00 76.69 186 LEU A C 1
ATOM 1478 O O . LEU A 1 186 ? 0.461 25.230 -10.971 1.00 76.69 186 LEU A O 1
ATOM 1482 N N . ASN A 1 187 ? 0.628 23.724 -9.320 1.00 75.00 187 ASN A N 1
ATOM 1483 C CA . ASN A 1 187 ? 1.091 22.635 -10.174 1.00 75.00 187 ASN A CA 1
ATOM 1484 C C . ASN A 1 187 ? -0.124 21.759 -10.569 1.00 75.00 187 ASN A C 1
ATOM 1486 O O . ASN A 1 187 ? -0.754 21.174 -9.677 1.00 75.00 187 ASN A O 1
ATOM 1490 N N . PRO A 1 188 ? -0.462 21.650 -11.872 1.00 76.38 188 PRO A N 1
ATOM 1491 C CA . PRO A 1 188 ? -1.675 20.971 -12.335 1.00 76.38 188 PRO A CA 1
ATOM 1492 C C . PRO A 1 188 ? -1.679 19.465 -12.041 1.00 76.38 188 PRO A C 1
ATOM 1494 O O . PRO A 1 188 ? -2.751 18.878 -11.896 1.00 76.38 188 PRO A O 1
ATOM 1497 N N . THR A 1 189 ? -0.518 18.829 -11.851 1.00 75.31 189 THR A N 1
ATOM 1498 C CA . THR A 1 189 ? -0.428 17.411 -11.468 1.00 75.31 189 THR A CA 1
ATOM 1499 C C . THR A 1 189 ? -1.184 17.131 -10.162 1.00 75.31 189 THR A C 1
ATOM 1501 O O . THR A 1 189 ? -1.887 16.126 -10.056 1.00 75.31 189 THR A O 1
ATOM 1504 N N . PHE A 1 190 ? -1.164 18.060 -9.196 1.00 78.44 190 PHE A N 1
ATOM 1505 C CA . PHE A 1 190 ? -1.902 17.929 -7.930 1.00 78.44 190 PHE A CA 1
ATOM 1506 C C . PHE A 1 190 ? -3.407 18.252 -8.026 1.00 78.44 190 PHE A C 1
ATOM 1508 O O . PHE A 1 190 ? -4.113 18.194 -7.016 1.00 78.44 190 PHE A O 1
ATOM 1515 N N . TRP A 1 191 ? -3.939 18.570 -9.212 1.00 74.75 191 TRP A N 1
ATOM 1516 C CA . TRP A 1 191 ? -5.389 18.520 -9.453 1.00 74.75 191 TRP A CA 1
ATOM 1517 C C . TRP A 1 191 ? -5.838 17.067 -9.622 1.00 74.75 191 TRP A C 1
ATOM 1519 O O . TRP A 1 191 ? -6.789 16.614 -8.971 1.00 74.75 191 TRP A O 1
ATOM 1529 N N . PHE A 1 192 ? -5.096 16.320 -10.440 1.00 78.62 192 PHE A N 1
ATOM 1530 C CA . PHE A 1 192 ? -5.372 14.922 -10.744 1.00 78.62 192 PHE A CA 1
ATOM 1531 C C . PHE A 1 192 ? -5.002 14.013 -9.569 1.00 78.62 192 PHE A C 1
ATOM 1533 O O . PHE A 1 192 ? -5.864 13.278 -9.088 1.00 78.62 192 PHE A O 1
ATOM 1540 N N . ILE A 1 193 ? -3.791 14.120 -9.025 1.00 87.19 193 ILE A N 1
ATOM 1541 C CA . ILE A 1 193 ? -3.288 13.247 -7.950 1.00 87.19 193 ILE A CA 1
ATOM 1542 C C . ILE A 1 193 ? -4.118 13.353 -6.657 1.00 87.19 193 ILE A C 1
ATOM 1544 O O . ILE A 1 193 ? -4.558 14.435 -6.256 1.00 87.19 193 ILE A O 1
ATOM 1548 N N . SER A 1 194 ? -4.400 12.209 -6.023 1.00 93.69 194 SER A N 1
ATOM 1549 C CA . SER A 1 194 ? -5.098 12.138 -4.729 1.00 93.69 194 SER A CA 1
ATOM 1550 C C . SER A 1 194 ? -4.198 12.419 -3.544 1.00 93.69 194 SER A C 1
ATOM 1552 O O . SER A 1 194 ? -2.978 12.385 -3.635 1.00 93.69 194 SER A O 1
ATOM 1554 N N . ASN A 1 195 ? -4.836 12.693 -2.409 1.00 96.44 195 ASN A N 1
ATOM 1555 C CA . ASN A 1 195 ? -4.162 12.687 -1.125 1.00 96.44 195 ASN A CA 1
ATOM 1556 C C . ASN A 1 195 ? -4.999 11.992 -0.055 1.00 96.44 195 ASN A C 1
ATOM 1558 O O . ASN A 1 195 ? -6.224 11.906 -0.199 1.00 96.44 195 ASN A O 1
ATOM 1562 N N . MET A 1 196 ? -4.342 11.556 1.021 1.00 98.25 196 MET A N 1
ATOM 1563 C CA . MET A 1 196 ? -4.954 10.901 2.184 1.00 98.25 196 MET A CA 1
ATOM 1564 C C . MET A 1 196 ? -6.245 11.601 2.639 1.00 98.25 196 MET A C 1
ATOM 1566 O O . MET A 1 196 ? -7.306 10.981 2.692 1.00 98.25 196 MET A O 1
ATOM 1570 N N . LYS A 1 197 ? -6.209 12.924 2.858 1.00 97.31 197 LYS A N 1
ATOM 1571 C CA . LYS A 1 197 ? -7.391 13.701 3.271 1.00 97.31 197 LYS A CA 1
ATOM 1572 C C . LYS A 1 197 ? -8.538 13.640 2.252 1.00 97.31 197 LYS A C 1
ATOM 1574 O O . LYS A 1 197 ? -9.703 13.562 2.645 1.00 97.31 197 LYS A O 1
ATOM 1579 N N . ARG A 1 198 ? -8.243 13.677 0.944 1.00 97.00 198 ARG A N 1
ATOM 1580 C CA . ARG A 1 198 ? -9.253 13.565 -0.128 1.00 97.00 198 ARG A CA 1
ATOM 1581 C C . ARG A 1 198 ? -9.906 12.182 -0.143 1.00 97.00 198 ARG A C 1
ATOM 1583 O O . ARG A 1 198 ? -11.116 12.100 -0.341 1.00 97.00 198 ARG A O 1
ATOM 1590 N N . GLN A 1 199 ? -9.133 11.123 0.083 1.00 98.31 199 GLN A N 1
ATOM 1591 C CA . GLN A 1 199 ? -9.641 9.752 0.165 1.00 98.31 199 GLN A CA 1
ATOM 1592 C C . GLN A 1 199 ? -10.492 9.530 1.427 1.00 98.31 199 GLN A C 1
ATOM 1594 O O . GLN A 1 199 ? -11.636 9.095 1.304 1.00 98.31 199 GLN A O 1
ATOM 1599 N N . ILE A 1 200 ? -10.005 9.946 2.604 1.00 98.56 200 ILE A N 1
ATOM 1600 C CA . ILE A 1 200 ? -10.756 9.917 3.875 1.00 98.56 200 ILE A CA 1
ATOM 1601 C C . ILE A 1 200 ? -12.093 10.652 3.732 1.00 98.56 200 ILE A C 1
ATOM 1603 O O . ILE A 1 200 ? -13.138 10.115 4.090 1.00 98.56 200 ILE A O 1
ATOM 1607 N N . HIS A 1 201 ? -12.096 11.854 3.146 1.00 97.88 201 HIS A N 1
ATOM 1608 C CA . HIS A 1 201 ? -13.333 12.605 2.928 1.00 97.88 201 HIS A CA 1
ATOM 1609 C C . HIS A 1 201 ? -14.285 11.927 1.921 1.00 97.88 201 HIS A C 1
ATOM 1611 O O . HIS A 1 201 ? -15.504 12.008 2.069 1.00 97.88 201 HIS A O 1
ATOM 1617 N N . LYS A 1 202 ? -13.755 11.226 0.908 1.00 98.06 202 LYS A N 1
ATOM 1618 C CA . LYS A 1 202 ? -14.565 10.451 -0.046 1.00 98.06 202 LYS A CA 1
ATOM 1619 C C . LYS A 1 202 ? -15.238 9.249 0.630 1.00 98.06 202 LYS A C 1
ATOM 1621 O O . LYS A 1 202 ? -16.387 8.961 0.304 1.00 98.06 202 LYS A O 1
ATOM 1626 N N . HIS A 1 203 ? -14.563 8.587 1.570 1.00 98.19 203 HIS A N 1
ATOM 1627 C CA . HIS A 1 203 ? -15.169 7.559 2.420 1.00 98.19 203 HIS A CA 1
ATOM 1628 C C . HIS A 1 203 ? -16.231 8.155 3.355 1.00 98.19 203 HIS A C 1
ATOM 1630 O O . HIS A 1 203 ? -17.382 7.721 3.322 1.00 98.19 203 HIS A O 1
ATOM 1636 N N . GLU A 1 204 ? -15.875 9.213 4.093 1.00 96.88 204 GLU A N 1
ATOM 1637 C CA . GLU A 1 204 ? -16.762 9.944 5.009 1.00 96.88 204 GLU A CA 1
ATOM 1638 C C . GLU A 1 204 ? -18.077 10.357 4.326 1.00 96.88 204 GLU A C 1
ATOM 1640 O O . GLU A 1 204 ? -19.144 10.177 4.903 1.00 96.88 204 GLU A O 1
ATOM 1645 N N . LYS A 1 205 ? -18.013 10.854 3.080 1.00 98.00 205 LYS A N 1
ATOM 1646 C CA . LYS A 1 205 ? -19.192 11.262 2.301 1.00 98.00 205 LYS A CA 1
ATOM 1647 C C . LYS A 1 205 ? -20.003 10.091 1.721 1.00 98.00 205 LYS A C 1
ATOM 1649 O O . LYS A 1 205 ? -21.205 10.255 1.534 1.00 98.00 205 LYS A O 1
ATOM 1654 N N . LYS A 1 206 ? -19.370 8.968 1.355 1.00 97.69 206 LYS A N 1
ATOM 1655 C CA . LYS A 1 206 ? -20.042 7.861 0.640 1.00 97.69 206 LYS A CA 1
ATOM 1656 C C . LYS A 1 206 ? -20.636 6.808 1.577 1.00 97.69 206 LYS A C 1
ATOM 1658 O O . LYS A 1 206 ? -21.738 6.347 1.322 1.00 97.69 206 LYS A O 1
ATOM 1663 N N . GLU A 1 207 ? -19.896 6.413 2.611 1.00 97.12 207 GLU A N 1
ATOM 1664 C CA . GLU A 1 207 ? -20.218 5.247 3.456 1.00 97.12 207 GLU A CA 1
ATOM 1665 C C . GLU A 1 207 ? -20.349 5.608 4.945 1.00 97.12 207 GLU A C 1
ATOM 1667 O O . GLU A 1 207 ? -20.958 4.858 5.713 1.00 97.12 207 GLU A O 1
ATOM 1672 N N . GLY A 1 208 ? -19.729 6.725 5.354 1.00 97.25 208 GLY A N 1
ATOM 1673 C CA . GLY A 1 208 ? -19.535 7.103 6.755 1.00 97.25 208 GLY A CA 1
ATOM 1674 C C . GLY A 1 208 ? -18.612 6.143 7.516 1.00 97.25 208 GLY A C 1
ATOM 1675 O O . GLY A 1 208 ? -18.469 4.978 7.149 1.00 97.25 208 GLY A O 1
ATOM 1676 N N . PHE A 1 209 ? -18.008 6.617 8.607 1.00 98.19 209 PHE A N 1
ATOM 1677 C CA . PHE A 1 209 ? -17.319 5.740 9.561 1.00 98.19 209 PHE A CA 1
ATOM 1678 C C . PHE A 1 209 ? -18.338 5.062 10.487 1.00 98.19 209 PHE A C 1
ATOM 1680 O O . PHE A 1 209 ? -19.322 5.685 10.888 1.00 98.19 209 PHE A O 1
ATOM 1687 N N . GLN A 1 210 ? -18.114 3.791 10.815 1.00 97.50 210 GLN A N 1
ATOM 1688 C CA . GLN A 1 210 ? -19.031 2.935 11.570 1.00 97.50 210 GLN A CA 1
ATOM 1689 C C . GLN A 1 210 ? -18.289 2.119 12.643 1.00 97.50 210 GLN A C 1
ATOM 1691 O O . GLN A 1 210 ? -17.069 1.938 12.614 1.00 97.50 210 GLN A O 1
ATOM 1696 N N . LYS A 1 211 ? -19.037 1.602 13.625 1.00 96.81 211 LYS A N 1
ATOM 1697 C CA . LYS A 1 211 ? -18.489 0.726 14.669 1.00 96.81 211 LYS A CA 1
ATOM 1698 C C . LYS A 1 211 ? -17.991 -0.579 14.038 1.00 96.81 211 LYS A C 1
ATOM 1700 O O . LYS A 1 211 ? -18.756 -1.277 13.383 1.00 96.81 211 LYS A O 1
ATOM 1705 N N . GLY A 1 212 ? -16.731 -0.928 14.295 1.00 96.69 212 GLY A N 1
ATOM 1706 C CA . GLY A 1 212 ? -16.088 -2.096 13.683 1.00 96.69 212 GLY A CA 1
ATOM 1707 C C . GLY A 1 212 ? -15.279 -1.779 12.423 1.00 96.69 212 GLY A C 1
ATOM 1708 O O . GLY A 1 212 ? -14.753 -2.705 11.811 1.00 96.69 212 GLY A O 1
ATOM 1709 N N . ASP A 1 213 ? -15.141 -0.508 12.045 1.00 98.69 213 ASP A N 1
ATOM 1710 C CA . ASP A 1 213 ? -14.180 -0.105 11.019 1.00 98.69 213 ASP A CA 1
ATOM 1711 C C . ASP A 1 213 ? -12.742 -0.259 11.516 1.00 98.69 213 ASP A C 1
ATOM 1713 O O . ASP A 1 213 ? -12.366 0.299 12.552 1.00 98.69 213 ASP A O 1
ATOM 1717 N N . MET A 1 214 ? -11.933 -0.953 10.721 1.00 98.75 214 MET A N 1
ATOM 1718 C CA . MET A 1 214 ? -10.481 -0.869 10.766 1.00 98.75 214 MET A CA 1
ATOM 1719 C C . MET A 1 214 ? -10.004 -0.018 9.596 1.00 98.75 214 MET A C 1
ATOM 1721 O O . MET A 1 214 ? -10.180 -0.392 8.436 1.00 98.75 214 MET A O 1
ATOM 1725 N N . VAL A 1 215 ? -9.417 1.138 9.897 1.00 98.94 215 VAL A N 1
ATOM 1726 C CA . VAL A 1 215 ? -8.858 2.035 8.881 1.00 98.94 215 VAL A CA 1
ATOM 1727 C C . VAL A 1 215 ? -7.392 1.686 8.672 1.00 98.94 215 VAL A C 1
ATOM 1729 O O . VAL A 1 215 ? -6.618 1.741 9.623 1.00 98.94 215 VAL A O 1
ATOM 1732 N N . VAL A 1 216 ? -7.004 1.358 7.440 1.00 98.88 216 VAL A N 1
ATOM 1733 C CA . VAL A 1 216 ? -5.599 1.174 7.056 1.00 98.88 216 VAL A CA 1
ATOM 1734 C C . VAL A 1 216 ? -5.134 2.403 6.288 1.00 98.88 216 VAL A C 1
ATOM 1736 O O . VAL A 1 216 ? -5.767 2.785 5.304 1.00 98.88 216 VAL A O 1
ATOM 1739 N N . LEU A 1 217 ? -4.039 3.019 6.729 1.00 98.88 217 LEU A N 1
ATOM 1740 C CA . LEU A 1 217 ? -3.370 4.120 6.040 1.00 98.88 217 LEU A CA 1
ATOM 1741 C C . LEU A 1 217 ? -2.030 3.610 5.480 1.00 98.88 217 LEU A C 1
ATOM 1743 O O . LEU A 1 217 ? -1.132 3.282 6.253 1.00 98.88 217 LEU A O 1
ATOM 1747 N N . ALA A 1 218 ? -1.912 3.528 4.152 1.00 98.19 218 ALA A N 1
ATOM 1748 C CA . ALA A 1 218 ? -0.752 2.974 3.445 1.00 98.19 218 ALA A CA 1
ATOM 1749 C C . ALA A 1 218 ? -0.320 3.877 2.269 1.00 98.19 218 ALA A C 1
ATOM 1751 O O . ALA A 1 218 ? -0.634 3.606 1.107 1.00 98.19 218 ALA A O 1
ATOM 1752 N N . LEU A 1 219 ? 0.332 5.005 2.586 1.00 96.12 219 LEU A N 1
ATOM 1753 C CA . LEU A 1 219 ? 0.774 6.042 1.637 1.00 96.12 219 LEU A CA 1
ATOM 1754 C C . LEU A 1 219 ? 2.163 6.598 2.028 1.00 96.12 219 LEU A C 1
ATOM 1756 O O . LEU A 1 219 ? 2.766 6.157 3.002 1.00 96.12 219 LEU A O 1
ATOM 1760 N N . SER A 1 220 ? 2.604 7.646 1.319 1.00 97.38 220 SER A N 1
ATOM 1761 C CA . SER A 1 220 ? 3.825 8.471 1.486 1.00 97.38 220 SER A CA 1
ATOM 1762 C C . SER A 1 220 ? 4.986 8.148 0.555 1.00 97.38 220 SER A C 1
ATOM 1764 O O . SER A 1 220 ? 5.805 9.035 0.326 1.00 97.38 220 SER A O 1
ATOM 1766 N N . ALA A 1 221 ? 5.064 6.947 -0.028 1.00 94.88 221 ALA A N 1
ATOM 1767 C CA . ALA A 1 221 ? 6.151 6.606 -0.954 1.00 94.88 221 ALA A CA 1
ATOM 1768 C C . ALA A 1 221 ? 6.213 7.619 -2.112 1.00 94.88 221 ALA A C 1
ATOM 1770 O O . ALA A 1 221 ? 7.272 8.142 -2.452 1.00 94.88 221 ALA A O 1
ATOM 1771 N N . ASN A 1 222 ? 5.044 7.989 -2.639 1.00 94.81 222 ASN A N 1
ATOM 1772 C CA . ASN A 1 222 ? 4.893 8.968 -3.710 1.00 94.81 222 ASN A CA 1
ATOM 1773 C C . ASN A 1 222 ? 5.341 10.396 -3.346 1.00 94.81 222 ASN A C 1
ATOM 1775 O O . ASN A 1 222 ? 5.852 11.090 -4.225 1.00 94.81 222 ASN A O 1
ATOM 1779 N N . ASP A 1 223 ? 5.186 10.851 -2.096 1.00 96.12 223 ASP A N 1
ATOM 1780 C CA . ASP A 1 223 ? 5.624 12.188 -1.666 1.00 96.12 223 ASP A CA 1
ATOM 1781 C C . ASP A 1 223 ? 7.133 12.356 -1.928 1.00 96.12 223 ASP A C 1
ATOM 1783 O O . ASP A 1 223 ? 7.554 13.344 -2.537 1.00 96.12 223 ASP A O 1
ATOM 1787 N N . TYR A 1 224 ? 7.928 11.352 -1.545 1.00 95.38 224 TYR A N 1
ATOM 1788 C CA . TYR A 1 224 ? 9.383 11.322 -1.717 1.00 95.38 224 TYR A CA 1
ATOM 1789 C C . TYR A 1 224 ? 9.792 10.912 -3.135 1.00 95.38 224 TYR A C 1
ATOM 1791 O O . TYR A 1 224 ? 10.462 11.671 -3.830 1.00 95.38 224 TYR A O 1
ATOM 1799 N N . MET A 1 225 ? 9.355 9.731 -3.574 1.00 88.50 225 MET A N 1
ATOM 1800 C CA . MET A 1 225 ? 9.768 9.079 -4.817 1.00 88.50 225 MET A CA 1
ATOM 1801 C C . MET A 1 225 ? 9.256 9.850 -6.043 1.00 88.50 225 MET A C 1
ATOM 1803 O O . MET A 1 225 ? 10.019 10.379 -6.848 1.00 88.50 225 MET A O 1
ATOM 1807 N N . THR A 1 226 ? 7.937 9.984 -6.164 1.00 85.62 226 THR A N 1
ATOM 1808 C CA . THR A 1 226 ? 7.297 10.549 -7.358 1.00 85.62 226 THR A CA 1
ATOM 1809 C C . THR A 1 226 ? 7.420 12.071 -7.425 1.00 85.62 226 THR A C 1
ATOM 1811 O O . THR A 1 226 ? 7.544 12.627 -8.517 1.00 85.62 226 THR A O 1
ATOM 1814 N N . PHE A 1 227 ? 7.394 12.760 -6.279 1.00 88.88 227 PHE A N 1
ATOM 1815 C CA . PHE A 1 227 ? 7.343 14.225 -6.231 1.00 88.88 227 PHE A CA 1
ATOM 1816 C C . PHE A 1 227 ? 8.598 14.906 -5.671 1.00 88.88 227 PHE A C 1
ATOM 1818 O O . PHE A 1 227 ? 8.569 16.132 -5.546 1.00 88.88 227 PHE A O 1
ATOM 1825 N N . ASP A 1 228 ? 9.679 14.180 -5.370 1.00 90.25 228 ASP A N 1
ATOM 1826 C CA . ASP A 1 228 ? 10.955 14.704 -4.839 1.00 90.25 228 ASP A CA 1
ATOM 1827 C C . ASP A 1 228 ? 10.760 15.685 -3.667 1.00 90.25 228 ASP A C 1
ATOM 1829 O O . ASP A 1 228 ? 11.256 16.816 -3.647 1.00 90.25 228 ASP A O 1
ATOM 1833 N N . LYS A 1 229 ? 9.918 15.297 -2.705 1.00 93.50 229 LYS A N 1
ATOM 1834 C CA . LYS A 1 229 ? 9.747 16.033 -1.448 1.00 93.50 229 LYS A CA 1
ATOM 1835 C C . LYS A 1 229 ? 10.763 15.518 -0.437 1.00 93.50 229 LYS A C 1
ATOM 1837 O O . LYS A 1 229 ? 11.155 14.361 -0.474 1.00 93.50 229 LYS A O 1
ATOM 1842 N N . THR A 1 230 ? 11.192 16.390 0.466 1.00 95.75 230 THR A N 1
ATOM 1843 C CA . THR A 1 230 ? 12.194 16.078 1.504 1.00 95.75 230 THR A CA 1
ATOM 1844 C C . THR A 1 230 ? 11.737 16.465 2.910 1.00 95.75 230 THR A C 1
ATOM 1846 O O . THR A 1 230 ? 12.361 16.091 3.894 1.00 95.75 230 THR A O 1
ATOM 1849 N N . ASP A 1 231 ? 10.628 17.196 3.013 1.00 96.94 231 ASP A N 1
ATOM 1850 C CA . ASP A 1 231 ? 10.007 17.631 4.262 1.00 96.94 231 ASP A CA 1
ATOM 1851 C C . ASP A 1 231 ? 9.227 16.462 4.885 1.00 96.94 231 ASP A C 1
ATOM 1853 O O . ASP A 1 231 ? 8.019 16.305 4.682 1.00 96.94 231 ASP A O 1
ATOM 1857 N N . VAL A 1 232 ? 9.958 15.581 5.577 1.00 97.81 232 VAL A N 1
ATOM 1858 C CA . VAL A 1 232 ? 9.401 14.393 6.240 1.00 97.81 232 VAL A CA 1
ATOM 1859 C C . VAL A 1 232 ? 8.406 14.783 7.330 1.00 97.81 232 VAL A C 1
ATOM 1861 O O . VAL A 1 232 ? 7.346 14.167 7.433 1.00 97.81 232 VAL A O 1
ATOM 1864 N N . GLU A 1 233 ? 8.702 15.833 8.095 1.00 97.19 233 GLU A N 1
ATOM 1865 C CA . GLU A 1 233 ? 7.852 16.292 9.190 1.00 97.19 233 GLU A CA 1
ATOM 1866 C C . GLU A 1 233 ? 6.455 16.691 8.709 1.00 97.19 233 GLU A C 1
ATOM 1868 O O . GLU A 1 233 ? 5.455 16.214 9.245 1.00 97.19 233 GLU A O 1
ATOM 1873 N N . LYS A 1 234 ? 6.352 17.498 7.651 1.00 96.69 234 LYS A N 1
ATOM 1874 C CA . LYS A 1 234 ? 5.059 17.869 7.065 1.00 96.69 234 LYS A CA 1
ATOM 1875 C C . LYS A 1 234 ? 4.240 16.667 6.605 1.00 96.69 234 LYS A C 1
ATOM 1877 O O . LYS A 1 234 ? 3.010 16.703 6.698 1.00 96.69 234 LYS A O 1
ATOM 1882 N N . VAL A 1 235 ? 4.897 15.635 6.077 1.00 98.06 235 VAL A N 1
ATOM 1883 C CA . VAL A 1 235 ? 4.239 14.403 5.626 1.00 98.06 235 VAL A CA 1
ATOM 1884 C C . VAL A 1 235 ? 3.723 13.619 6.837 1.00 98.06 235 VAL A C 1
ATOM 1886 O O . VAL A 1 235 ? 2.535 13.305 6.896 1.00 98.06 235 VAL A O 1
ATOM 1889 N N . VAL A 1 236 ? 4.562 13.383 7.848 1.00 98.44 236 VAL A N 1
ATOM 1890 C CA . VAL A 1 236 ? 4.187 12.636 9.062 1.00 98.44 236 VAL A CA 1
ATOM 1891 C C . VAL A 1 236 ? 3.116 13.371 9.885 1.00 98.44 236 VAL A C 1
ATOM 1893 O O . VAL A 1 236 ? 2.123 12.762 10.283 1.00 98.44 236 VAL A O 1
ATOM 1896 N N . ASN A 1 237 ? 3.215 14.693 10.047 1.00 98.19 237 ASN A N 1
ATOM 1897 C CA . ASN A 1 237 ? 2.219 15.502 10.764 1.00 98.19 237 ASN A CA 1
ATOM 1898 C C . ASN A 1 237 ? 0.827 15.496 10.081 1.00 98.19 237 ASN A C 1
ATOM 1900 O O . ASN A 1 237 ? -0.181 15.828 10.714 1.00 98.19 237 ASN A O 1
ATOM 1904 N N . CYS A 1 238 ? 0.718 15.085 8.808 1.00 98.25 238 CYS A N 1
ATOM 1905 C CA . CYS A 1 238 ? -0.585 14.840 8.182 1.00 98.25 238 CYS A CA 1
ATOM 1906 C C . CYS A 1 238 ? -1.270 13.572 8.726 1.00 98.25 238 CYS A C 1
ATOM 1908 O O . CYS A 1 238 ? -2.495 13.590 8.870 1.00 98.25 238 CYS A O 1
ATOM 1910 N N . TYR A 1 239 ? -0.519 12.509 9.053 1.00 98.62 239 TYR A N 1
ATOM 1911 C CA . TYR A 1 239 ? -1.074 11.301 9.683 1.00 98.62 239 TYR A CA 1
ATOM 1912 C C . TYR A 1 239 ? -1.660 11.640 11.047 1.00 98.62 239 TYR A C 1
ATOM 1914 O O . TYR A 1 239 ? -2.837 11.381 11.281 1.00 98.62 239 TYR A O 1
ATOM 1922 N N . GLU A 1 240 ? -0.875 12.296 11.908 1.00 98.44 240 GLU A N 1
ATOM 1923 C CA . GLU A 1 240 ? -1.315 12.736 13.236 1.00 98.44 240 GLU A CA 1
ATOM 1924 C C . GLU A 1 240 ? -2.638 13.509 13.165 1.00 98.44 240 GLU A C 1
ATOM 1926 O O . GLU A 1 240 ? -3.611 13.174 13.844 1.00 98.44 240 GLU A O 1
ATOM 1931 N N . LYS A 1 241 ? -2.713 14.498 12.269 1.00 98.44 241 LYS A N 1
ATOM 1932 C CA . LYS A 1 241 ? -3.896 15.342 12.099 1.00 98.44 241 LYS A CA 1
ATOM 1933 C C . LYS A 1 241 ? -5.152 14.571 11.690 1.00 98.44 241 LYS A C 1
ATOM 1935 O O . LYS A 1 241 ? -6.222 14.812 12.252 1.00 98.44 241 LYS A O 1
ATOM 1940 N N . GLU A 1 242 ? -5.063 13.701 10.685 1.00 98.56 242 GLU A N 1
ATOM 1941 C CA . GLU A 1 242 ? -6.244 12.975 10.204 1.00 98.56 242 GLU A CA 1
ATOM 1942 C C . GLU A 1 242 ? -6.603 11.795 11.133 1.00 98.56 242 GLU A C 1
ATOM 1944 O O . GLU A 1 242 ? -7.790 11.530 11.314 1.00 98.56 242 GLU A O 1
ATOM 1949 N N . ILE A 1 243 ? -5.636 11.172 11.825 1.00 98.75 243 ILE A N 1
ATOM 1950 C CA . ILE A 1 243 ? -5.884 10.182 12.891 1.00 98.75 243 ILE A CA 1
ATOM 1951 C C . ILE A 1 243 ? -6.643 10.818 14.059 1.00 98.75 243 ILE A C 1
ATOM 1953 O O . ILE A 1 243 ? -7.707 10.317 14.422 1.00 98.75 243 ILE A O 1
ATOM 1957 N N . ILE A 1 244 ? -6.180 11.958 14.590 1.00 98.75 244 ILE A N 1
ATOM 1958 C CA . ILE A 1 244 ? -6.894 12.694 15.650 1.00 98.75 244 ILE A CA 1
ATOM 1959 C C . ILE A 1 244 ? -8.325 13.026 15.200 1.00 98.75 244 ILE A C 1
ATOM 1961 O O . ILE A 1 244 ? -9.269 12.820 15.962 1.00 98.75 244 ILE A O 1
ATOM 1965 N N . LYS A 1 245 ? -8.519 13.481 13.952 1.00 98.38 245 LYS A N 1
ATOM 1966 C CA . LYS A 1 245 ? -9.858 13.762 13.401 1.00 98.38 245 LYS A CA 1
ATOM 1967 C C . LYS A 1 245 ? -10.736 12.501 13.343 1.00 98.38 245 LYS A C 1
ATOM 1969 O O . LYS A 1 245 ? -11.911 12.570 13.702 1.00 98.38 245 LYS A O 1
ATOM 1974 N N . MET A 1 246 ? -10.208 11.366 12.883 1.00 98.31 246 MET A N 1
ATOM 1975 C CA . MET A 1 246 ? -10.957 10.104 12.798 1.00 98.31 246 MET A CA 1
ATOM 1976 C C . MET A 1 246 ? -11.328 9.556 14.182 1.00 98.31 246 MET A C 1
ATOM 1978 O O . MET A 1 246 ? -12.460 9.120 14.384 1.00 98.31 246 MET A O 1
ATOM 1982 N N . VAL A 1 247 ? -10.418 9.632 15.152 1.00 98.50 247 VAL A N 1
ATOM 1983 C CA . VAL A 1 247 ? -10.681 9.205 16.532 1.00 98.50 247 VAL A CA 1
ATOM 1984 C C . VAL A 1 247 ? -11.704 10.130 17.196 1.00 98.50 247 VAL A C 1
ATOM 1986 O O . VAL A 1 247 ? -12.799 9.690 17.543 1.00 98.50 247 VAL A O 1
ATOM 1989 N N . VAL A 1 248 ? -11.388 11.423 17.318 1.00 98.25 248 VAL A N 1
ATOM 1990 C CA . VAL A 1 248 ? -12.165 12.381 18.124 1.00 98.25 248 VAL A CA 1
ATOM 1991 C C . VAL A 1 248 ? -13.494 12.747 17.463 1.00 98.25 248 VAL A C 1
ATOM 1993 O O . VAL A 1 248 ? -14.515 12.822 18.136 1.00 98.25 248 VAL A O 1
ATOM 1996 N N . SER A 1 249 ? -13.513 12.982 16.147 1.00 96.62 249 SER A N 1
ATOM 1997 C CA . SER A 1 249 ? -14.715 13.471 15.450 1.00 96.62 249 SER A CA 1
ATOM 1998 C C . SER A 1 249 ? -15.543 12.378 14.774 1.00 96.62 249 SER A C 1
ATOM 2000 O O . SER A 1 249 ? -16.627 12.684 14.274 1.00 96.62 249 SER A O 1
ATOM 2002 N N . LYS A 1 250 ? -15.029 11.144 14.660 1.00 96.31 250 LYS A N 1
ATOM 2003 C CA . LYS A 1 250 ? -15.700 10.037 13.946 1.00 96.31 250 LYS A CA 1
ATOM 2004 C C . LYS A 1 250 ? -15.751 8.724 14.735 1.00 96.31 250 LYS A C 1
ATOM 2006 O O . LYS A 1 250 ? -16.371 7.778 14.263 1.00 96.31 250 LYS A O 1
ATOM 2011 N N . GLY A 1 251 ? -15.151 8.661 15.927 1.00 97.38 251 GLY A N 1
ATOM 2012 C CA . GLY A 1 251 ? -15.232 7.500 16.813 1.00 97.38 251 GLY A CA 1
ATOM 2013 C C . GLY A 1 251 ? -14.493 6.255 16.311 1.00 97.38 251 GLY A C 1
ATOM 2014 O O . GLY A 1 251 ? -14.767 5.164 16.809 1.00 97.38 251 GLY A O 1
ATOM 2015 N N . VAL A 1 252 ? -13.575 6.391 15.346 1.00 98.44 252 VAL A N 1
ATOM 2016 C CA . VAL A 1 252 ? -12.781 5.265 14.825 1.00 98.44 252 VAL A CA 1
ATOM 2017 C C . VAL A 1 252 ? -11.921 4.681 15.949 1.00 98.44 252 VAL A C 1
ATOM 2019 O O . VAL A 1 252 ? -11.224 5.419 16.645 1.00 98.44 252 VAL A O 1
ATOM 2022 N N . LYS A 1 253 ? -11.978 3.354 16.132 1.00 98.44 253 LYS A N 1
ATOM 2023 C CA . LYS A 1 253 ? -11.280 2.646 17.222 1.00 98.44 253 LYS A CA 1
ATOM 2024 C C . LYS A 1 253 ? -10.125 1.755 16.777 1.00 98.44 253 LYS A C 1
ATOM 2026 O O . LYS A 1 253 ? -9.283 1.460 17.615 1.00 98.44 253 LYS A O 1
ATOM 2031 N N . TYR A 1 254 ? -10.051 1.345 15.511 1.00 98.81 254 TYR A N 1
ATOM 2032 C CA . TYR A 1 254 ? -8.963 0.494 15.016 1.00 98.81 254 TYR A CA 1
ATOM 2033 C C . TYR A 1 254 ? -8.301 1.171 13.822 1.00 98.81 254 TYR A C 1
ATOM 2035 O O . TYR A 1 254 ? -8.939 1.410 12.795 1.00 98.81 254 TYR A O 1
ATOM 2043 N N . ILE A 1 255 ? -7.028 1.518 13.979 1.00 98.94 255 ILE A N 1
ATOM 2044 C CA . ILE A 1 255 ? -6.231 2.188 12.957 1.00 98.94 255 ILE A CA 1
ATOM 2045 C C . ILE A 1 255 ? -4.947 1.389 12.773 1.00 98.94 255 ILE A C 1
ATOM 2047 O O . ILE A 1 255 ? -4.225 1.123 13.731 1.00 98.94 255 ILE A O 1
ATOM 2051 N N . LEU A 1 256 ? -4.661 1.017 11.535 1.00 98.88 256 LEU A N 1
ATOM 2052 C CA . LEU A 1 256 ? -3.383 0.468 11.117 1.00 98.88 256 LEU A CA 1
ATOM 2053 C C . LEU A 1 256 ? -2.708 1.482 10.208 1.00 98.88 256 LEU A C 1
ATOM 2055 O O . LEU A 1 256 ? -3.335 2.027 9.301 1.00 98.88 256 LEU A O 1
ATOM 2059 N N . VAL A 1 257 ? -1.427 1.722 10.431 1.00 98.88 257 VAL A N 1
ATOM 2060 C CA . VAL A 1 257 ? -0.604 2.531 9.539 1.00 98.88 257 VAL A CA 1
ATOM 2061 C C . VAL A 1 257 ? 0.573 1.683 9.103 1.00 98.88 257 VAL A C 1
ATOM 2063 O O . VAL A 1 257 ? 1.221 1.057 9.942 1.00 98.88 257 VAL A O 1
ATOM 2066 N N . THR A 1 258 ? 0.841 1.628 7.804 1.00 98.44 258 THR A N 1
ATOM 2067 C CA . THR A 1 258 ? 2.061 0.991 7.310 1.00 98.44 258 THR A CA 1
ATOM 2068 C C . THR A 1 258 ? 3.197 2.007 7.303 1.00 98.44 258 THR A C 1
ATOM 2070 O O . THR A 1 258 ? 2.985 3.188 7.025 1.00 98.44 258 THR A O 1
ATOM 2073 N N . GLY A 1 259 ? 4.420 1.548 7.555 1.00 98.00 259 GLY A N 1
ATOM 2074 C CA . GLY A 1 259 ? 5.596 2.239 7.037 1.00 98.00 259 GLY A CA 1
ATOM 2075 C C . GLY A 1 259 ? 5.582 2.277 5.504 1.00 98.00 259 GLY A C 1
ATOM 2076 O O . GLY A 1 259 ? 4.752 1.631 4.854 1.00 98.00 259 GLY A O 1
ATOM 2077 N N . ILE A 1 260 ? 6.525 3.014 4.929 1.00 97.94 260 ILE A N 1
ATOM 2078 C CA . ILE A 1 260 ? 6.885 2.893 3.511 1.00 97.94 260 ILE A CA 1
ATOM 2079 C C . ILE A 1 260 ? 8.051 1.907 3.359 1.00 97.94 260 ILE A C 1
ATOM 2081 O O . ILE A 1 260 ? 8.829 1.769 4.305 1.00 97.94 260 ILE A O 1
ATOM 2085 N N . PRO A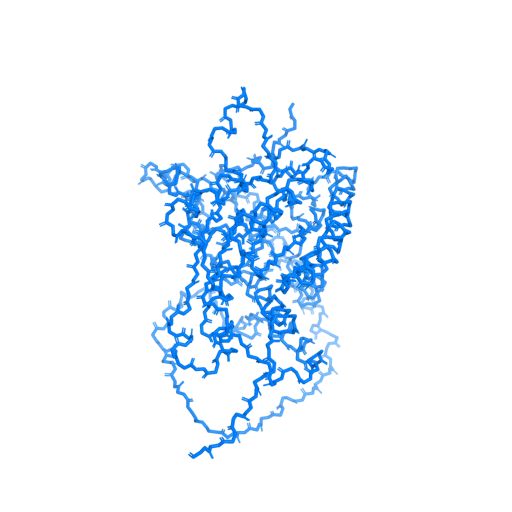 1 261 ? 8.190 1.213 2.216 1.00 96.19 261 PRO A N 1
ATOM 2086 C CA . PRO A 1 261 ? 9.401 0.443 1.933 1.00 96.19 261 PRO A CA 1
ATOM 2087 C C . PRO A 1 261 ? 10.632 1.356 1.878 1.00 96.19 261 PRO A C 1
ATOM 2089 O O . PRO A 1 261 ? 10.492 2.551 1.590 1.00 96.19 261 PRO A O 1
ATOM 2092 N N . ASP A 1 262 ? 11.834 0.808 2.086 1.00 97.50 262 ASP A N 1
ATOM 2093 C CA . ASP A 1 262 ? 13.053 1.523 1.714 1.00 97.50 262 ASP A CA 1
ATOM 2094 C C . ASP A 1 262 ? 13.044 1.753 0.194 1.00 97.50 262 ASP A C 1
ATOM 2096 O O . ASP A 1 262 ? 13.115 0.838 -0.624 1.00 97.50 262 ASP A O 1
ATOM 2100 N N . LEU A 1 263 ? 12.920 3.014 -0.213 1.00 96.44 263 LEU A N 1
ATOM 2101 C CA . LEU A 1 263 ? 12.832 3.379 -1.624 1.00 96.44 263 LEU A CA 1
ATOM 2102 C C . LEU A 1 263 ? 14.129 3.051 -2.398 1.00 96.44 263 LEU A C 1
ATOM 2104 O O . LEU A 1 263 ? 14.099 2.968 -3.626 1.00 96.44 263 LEU A O 1
ATOM 2108 N N . SER A 1 264 ? 15.251 2.834 -1.700 1.00 96.62 264 SER A N 1
ATOM 2109 C CA . SER A 1 264 ? 16.570 2.534 -2.270 1.00 96.62 264 SER A CA 1
ATOM 2110 C C . SER A 1 264 ? 16.771 1.087 -2.740 1.00 96.62 264 SER A C 1
ATOM 2112 O O . SER A 1 264 ? 17.728 0.842 -3.478 1.00 96.62 264 SER A O 1
ATOM 2114 N N . ILE A 1 265 ? 15.883 0.161 -2.351 1.00 95.69 265 ILE A N 1
ATOM 2115 C CA . ILE A 1 265 ? 15.882 -1.241 -2.818 1.00 95.69 265 ILE A CA 1
ATOM 2116 C C . ILE A 1 265 ? 15.018 -1.458 -4.069 1.00 95.69 265 ILE A C 1
ATOM 2118 O O . ILE A 1 265 ? 14.925 -2.570 -4.575 1.00 95.69 265 ILE A O 1
ATOM 2122 N N . THR A 1 266 ? 14.358 -0.414 -4.579 1.00 94.94 266 THR A N 1
ATOM 2123 C CA . THR A 1 266 ? 13.541 -0.514 -5.798 1.00 94.94 266 THR A CA 1
ATOM 2124 C C . THR A 1 266 ? 14.405 -0.727 -7.045 1.00 94.94 266 THR A C 1
ATOM 2126 O O . THR A 1 266 ? 15.502 -0.174 -7.160 1.00 94.94 266 THR A O 1
ATOM 2129 N N . ALA A 1 267 ? 13.883 -1.448 -8.043 1.00 93.81 267 ALA A N 1
ATOM 2130 C CA . ALA A 1 267 ? 14.538 -1.601 -9.348 1.00 93.81 267 ALA A CA 1
ATOM 2131 C C . ALA A 1 267 ? 14.814 -0.249 -10.053 1.00 93.81 267 ALA A C 1
ATOM 2133 O O . ALA A 1 267 ? 15.733 -0.125 -10.864 1.00 93.81 267 ALA A O 1
ATOM 2134 N N . HIS A 1 268 ? 14.051 0.795 -9.716 1.00 91.56 268 HIS A N 1
ATOM 2135 C CA . HIS A 1 268 ? 14.331 2.181 -10.073 1.00 91.56 268 HIS A CA 1
ATOM 2136 C C . HIS A 1 268 ? 15.622 2.684 -9.414 1.00 91.56 268 HIS A C 1
ATOM 2138 O O . HIS A 1 268 ? 16.528 3.147 -10.102 1.00 91.56 268 HIS A O 1
ATOM 2144 N N . ALA A 1 269 ? 15.739 2.570 -8.089 1.00 93.06 269 ALA A N 1
ATOM 2145 C CA . ALA A 1 269 ? 16.890 3.062 -7.338 1.00 93.06 269 ALA A CA 1
ATOM 2146 C C . ALA A 1 269 ? 18.208 2.356 -7.701 1.00 93.06 269 ALA A C 1
ATOM 2148 O O . ALA A 1 269 ? 19.267 2.978 -7.630 1.00 93.06 269 ALA A O 1
ATOM 2149 N N . HIS A 1 270 ? 18.156 1.104 -8.168 1.00 92.69 270 HIS A N 1
ATOM 2150 C CA . HIS A 1 270 ? 19.313 0.396 -8.732 1.00 92.69 270 HIS A CA 1
ATOM 2151 C C . HIS A 1 270 ? 19.849 0.995 -10.051 1.00 92.69 270 HIS A C 1
ATOM 2153 O O . HIS A 1 270 ? 20.969 0.677 -10.451 1.00 92.69 270 HIS A O 1
ATOM 2159 N N . LYS A 1 271 ? 19.090 1.876 -10.721 1.00 90.75 271 LYS A N 1
ATOM 2160 C CA . LYS A 1 271 ? 19.518 2.625 -11.921 1.00 90.75 271 LYS A CA 1
ATOM 2161 C C . LYS A 1 271 ? 20.091 4.008 -11.595 1.00 90.75 271 LYS A C 1
ATOM 2163 O O . LYS A 1 271 ? 20.709 4.628 -12.461 1.00 90.75 271 LYS A O 1
ATOM 2168 N N . GLU A 1 272 ? 19.866 4.498 -10.379 1.00 91.94 272 GLU A N 1
ATOM 2169 C CA . GLU A 1 272 ? 20.282 5.824 -9.923 1.00 91.94 272 GLU A CA 1
ATOM 2170 C C . GLU A 1 272 ? 21.686 5.797 -9.295 1.00 91.94 272 GLU A C 1
ATOM 2172 O O . GLU A 1 272 ? 22.230 4.748 -8.949 1.00 91.94 272 GLU A O 1
ATOM 2177 N N . CYS A 1 273 ? 22.306 6.970 -9.138 1.00 94.56 273 CYS A N 1
ATOM 2178 C CA . CYS A 1 273 ? 23.625 7.060 -8.508 1.00 94.56 273 CYS A CA 1
ATOM 2179 C C . CYS A 1 273 ? 23.558 6.832 -6.985 1.00 94.56 273 CYS A C 1
ATOM 2181 O O . CYS A 1 273 ? 22.556 7.159 -6.345 1.00 94.56 273 CYS A O 1
ATOM 2183 N N . ASP A 1 274 ? 24.658 6.370 -6.376 1.00 95.88 274 ASP A N 1
ATOM 2184 C CA . ASP A 1 274 ? 24.720 6.063 -4.935 1.00 95.88 274 ASP A CA 1
ATOM 2185 C C . ASP A 1 274 ? 24.269 7.220 -4.032 1.00 95.88 274 ASP A C 1
ATOM 2187 O O . ASP A 1 274 ? 23.656 6.988 -2.994 1.00 95.88 274 ASP A O 1
ATOM 2191 N N . ARG A 1 275 ? 24.505 8.478 -4.434 1.00 95.94 275 ARG A N 1
ATOM 2192 C CA . ARG A 1 275 ? 24.025 9.659 -3.696 1.00 95.94 275 ARG A CA 1
ATOM 2193 C C . ARG A 1 275 ? 22.497 9.724 -3.647 1.00 95.94 275 ARG A C 1
ATOM 2195 O O . ARG A 1 275 ? 21.934 10.024 -2.597 1.00 95.94 275 ARG A O 1
ATOM 2202 N N . ASP A 1 276 ? 21.836 9.498 -4.776 1.00 93.75 276 ASP A N 1
ATOM 2203 C CA . ASP A 1 276 ? 20.378 9.568 -4.865 1.00 93.75 276 ASP A CA 1
ATOM 2204 C C . ASP A 1 276 ? 19.727 8.338 -4.223 1.00 93.75 276 ASP A C 1
ATOM 2206 O O . ASP A 1 276 ? 18.759 8.480 -3.478 1.00 93.75 276 ASP A O 1
ATOM 2210 N N . ARG A 1 277 ? 20.330 7.158 -4.390 1.00 95.38 277 ARG A N 1
ATOM 2211 C CA . ARG A 1 277 ? 19.930 5.930 -3.694 1.00 95.38 277 ARG A CA 1
ATOM 2212 C C . ARG A 1 277 ? 20.077 6.057 -2.166 1.00 95.38 277 ARG A C 1
ATOM 2214 O O . ARG A 1 277 ? 19.147 5.731 -1.432 1.00 95.38 277 ARG A O 1
ATOM 2221 N N . ALA A 1 278 ? 21.167 6.648 -1.669 1.00 97.19 278 ALA A N 1
ATOM 2222 C CA . ALA A 1 278 ? 21.333 6.955 -0.244 1.00 97.19 278 ALA A CA 1
ATOM 2223 C C . ALA A 1 278 ? 20.322 8.004 0.264 1.00 97.19 278 ALA A C 1
ATOM 2225 O O . ALA A 1 278 ? 19.805 7.871 1.373 1.00 97.19 278 ALA A O 1
ATOM 2226 N N . LYS A 1 279 ? 19.975 9.017 -0.549 1.00 96.62 279 LYS A N 1
ATOM 2227 C CA . LYS A 1 279 ? 18.896 9.974 -0.233 1.00 96.62 279 LYS A CA 1
ATOM 2228 C C . LYS A 1 279 ? 17.545 9.260 -0.087 1.00 96.62 279 LYS A C 1
ATOM 2230 O O . LYS A 1 279 ? 16.799 9.572 0.839 1.00 96.62 279 LYS A O 1
ATOM 2235 N N . MET A 1 280 ? 17.236 8.312 -0.975 1.00 96.50 280 MET A N 1
ATOM 2236 C CA . MET A 1 280 ? 16.007 7.509 -0.925 1.00 96.50 280 MET A CA 1
ATOM 2237 C C . MET A 1 280 ? 15.919 6.682 0.366 1.00 96.50 280 MET A C 1
ATOM 2239 O O . MET A 1 280 ? 14.901 6.759 1.057 1.00 96.50 280 MET A O 1
ATOM 2243 N N . SER A 1 281 ? 16.995 5.987 0.754 1.00 97.75 281 SER A N 1
ATOM 2244 C CA . SER A 1 281 ? 17.040 5.244 2.025 1.00 97.75 281 SER A CA 1
ATOM 2245 C C . SER A 1 281 ? 16.920 6.166 3.240 1.00 97.75 281 SER A C 1
ATOM 2247 O O . SER A 1 281 ? 16.113 5.920 4.137 1.00 97.75 281 SER A O 1
ATOM 2249 N N . GLY A 1 282 ? 17.647 7.290 3.249 1.00 98.19 282 GLY A N 1
ATOM 2250 C CA . GLY A 1 282 ? 17.590 8.272 4.335 1.00 98.19 282 GLY A CA 1
ATOM 2251 C C . GLY A 1 282 ? 16.183 8.834 4.567 1.00 98.19 282 GLY A C 1
ATOM 2252 O O . GLY A 1 282 ? 15.724 8.881 5.707 1.00 98.19 282 GLY A O 1
ATOM 2253 N N . LEU A 1 283 ? 15.466 9.195 3.495 1.00 98.31 283 LEU A N 1
ATOM 2254 C CA . LEU A 1 283 ? 14.076 9.664 3.581 1.00 98.31 283 LEU A CA 1
ATOM 2255 C C . LEU A 1 283 ? 13.121 8.571 4.079 1.00 98.31 283 LEU A C 1
ATOM 2257 O O . LEU A 1 283 ? 12.249 8.859 4.899 1.00 98.31 283 LEU A O 1
ATOM 2261 N N . SER A 1 284 ? 13.302 7.331 3.619 1.00 98.38 284 SER A N 1
ATOM 2262 C CA . SER A 1 284 ? 12.464 6.187 4.008 1.00 98.38 284 SER A CA 1
ATOM 2263 C C . SER A 1 284 ? 12.612 5.866 5.495 1.00 98.38 284 SER A C 1
ATOM 2265 O O . SER A 1 284 ? 11.627 5.802 6.234 1.00 98.38 284 SER A O 1
ATOM 2267 N N . ASN A 1 285 ? 13.859 5.779 5.961 1.00 98.50 285 ASN A N 1
ATOM 2268 C CA . ASN A 1 285 ? 14.193 5.541 7.359 1.00 98.50 285 ASN A CA 1
ATOM 2269 C C . ASN A 1 285 ? 13.724 6.684 8.269 1.00 98.50 285 ASN A C 1
ATOM 2271 O O . ASN A 1 285 ? 13.074 6.428 9.284 1.00 98.50 285 ASN A O 1
ATOM 2275 N N . GLN A 1 286 ? 13.966 7.945 7.891 1.00 98.62 286 GLN A N 1
ATOM 2276 C CA . GLN A 1 286 ? 13.499 9.101 8.662 1.00 98.62 286 GLN A CA 1
ATOM 2277 C C . GLN A 1 286 ? 11.963 9.150 8.744 1.00 98.62 286 GLN A C 1
ATOM 2279 O O . GLN A 1 286 ? 11.417 9.447 9.809 1.00 98.62 286 GLN A O 1
ATOM 2284 N N . HIS A 1 287 ? 11.259 8.827 7.650 1.00 98.75 287 HIS A N 1
ATOM 2285 C CA . HIS A 1 287 ? 9.798 8.741 7.636 1.00 98.75 287 HIS A CA 1
ATOM 2286 C C . HIS A 1 287 ? 9.289 7.674 8.602 1.00 98.75 287 HIS A C 1
ATOM 2288 O O . HIS A 1 287 ? 8.487 7.982 9.483 1.00 98.75 287 HIS A O 1
ATOM 2294 N N . ASN A 1 288 ? 9.779 6.439 8.472 1.00 98.75 288 ASN A N 1
ATOM 2295 C CA . ASN A 1 288 ? 9.319 5.311 9.276 1.00 98.75 288 ASN A CA 1
ATOM 2296 C C . ASN A 1 288 ? 9.617 5.510 10.769 1.00 98.75 288 ASN A C 1
ATOM 2298 O O . ASN A 1 288 ? 8.739 5.272 11.598 1.00 98.75 288 ASN A O 1
ATOM 2302 N N . GLN A 1 289 ? 10.806 6.010 11.124 1.00 98.56 289 GLN A N 1
ATOM 2303 C CA . GLN A 1 289 ? 11.166 6.313 12.514 1.00 98.56 289 GLN A CA 1
ATOM 2304 C C . GLN A 1 289 ? 10.252 7.386 13.121 1.00 98.56 289 GLN A C 1
ATOM 2306 O O . GLN A 1 289 ? 9.696 7.183 14.206 1.00 98.56 289 GLN A O 1
ATOM 2311 N N . PHE A 1 290 ? 10.045 8.508 12.421 1.00 98.50 290 PHE A N 1
ATOM 2312 C CA . PHE A 1 290 ? 9.227 9.597 12.954 1.00 98.50 290 PHE A CA 1
ATOM 2313 C C . PHE A 1 290 ? 7.742 9.214 13.025 1.00 98.50 290 PHE A C 1
ATOM 2315 O O . PHE A 1 290 ? 7.083 9.466 14.036 1.00 98.50 290 PHE A O 1
ATOM 2322 N N . LEU A 1 291 ? 7.223 8.532 11.999 1.00 98.75 291 LEU A N 1
ATOM 2323 C CA . LEU A 1 291 ? 5.854 8.022 11.982 1.00 98.75 291 LEU A CA 1
ATOM 2324 C C . LEU A 1 291 ? 5.611 7.026 13.124 1.00 98.75 291 LEU A C 1
ATOM 2326 O O . LEU A 1 291 ? 4.631 7.169 13.852 1.00 98.75 291 LEU A O 1
ATOM 2330 N N . LYS A 1 292 ? 6.526 6.075 13.351 1.00 98.56 292 LYS A N 1
ATOM 2331 C CA . LYS A 1 292 ? 6.438 5.106 14.455 1.00 98.56 292 LYS A CA 1
ATOM 2332 C C . LYS A 1 292 ? 6.417 5.789 15.828 1.00 98.56 292 LYS A C 1
ATOM 2334 O O . LYS A 1 292 ? 5.614 5.395 16.672 1.00 98.56 292 LYS A O 1
ATOM 2339 N N . SER A 1 293 ? 7.221 6.839 16.034 1.00 98.50 293 SER A N 1
ATOM 2340 C CA . SER A 1 293 ? 7.168 7.648 17.265 1.00 98.50 293 SER A CA 1
ATOM 2341 C C . SER A 1 293 ? 5.813 8.342 17.423 1.00 98.50 293 SER A C 1
ATOM 2343 O O . SER A 1 293 ? 5.138 8.150 18.429 1.00 98.50 293 SER A O 1
ATOM 2345 N N . LYS A 1 294 ? 5.353 9.069 16.398 1.00 98.56 294 LYS A N 1
ATOM 2346 C CA . LYS A 1 294 ? 4.072 9.793 16.433 1.00 98.56 294 LYS A CA 1
ATOM 2347 C C . LYS A 1 294 ? 2.872 8.878 16.685 1.00 98.56 294 LYS A C 1
ATOM 2349 O O . LYS A 1 294 ? 1.932 9.262 17.375 1.00 98.56 294 LYS A O 1
ATOM 2354 N N . LEU A 1 295 ? 2.889 7.658 16.147 1.00 98.81 295 LEU A N 1
ATOM 2355 C CA . LEU A 1 295 ? 1.831 6.672 16.380 1.00 98.81 295 LEU A CA 1
ATOM 2356 C C . LEU A 1 295 ? 1.861 6.097 17.802 1.00 98.81 295 LEU A C 1
ATOM 2358 O O . LEU A 1 295 ? 0.793 5.812 18.339 1.00 98.81 295 LEU A O 1
ATOM 2362 N N . LYS A 1 296 ? 3.040 5.985 18.432 1.00 98.56 296 LYS A N 1
ATOM 2363 C CA . LYS A 1 296 ? 3.171 5.639 19.856 1.00 98.56 296 LYS A CA 1
ATOM 2364 C C . LYS A 1 296 ? 2.544 6.722 20.735 1.00 98.56 296 LYS A C 1
ATOM 2366 O O . LYS A 1 296 ? 1.682 6.398 21.546 1.00 98.56 296 LYS A O 1
ATOM 2371 N N . ASP A 1 297 ? 2.878 7.990 20.496 1.00 98.62 297 ASP A N 1
ATOM 2372 C CA . ASP A 1 297 ? 2.317 9.133 21.234 1.00 98.62 297 ASP A CA 1
ATOM 2373 C C . ASP A 1 297 ? 0.778 9.176 21.119 1.00 98.62 297 ASP A C 1
ATOM 2375 O O . ASP A 1 297 ? 0.057 9.402 22.094 1.00 98.62 297 ASP A O 1
ATOM 2379 N N . LEU A 1 298 ? 0.247 8.903 19.920 1.00 98.75 298 LEU A N 1
ATOM 2380 C CA . LEU A 1 298 ? -1.195 8.829 19.664 1.00 98.75 298 LEU A CA 1
ATOM 2381 C C . LEU A 1 298 ? -1.854 7.606 20.315 1.00 98.75 298 LEU A C 1
ATOM 2383 O O . LEU A 1 298 ? -2.977 7.718 20.810 1.00 98.75 298 LEU A O 1
ATOM 2387 N N . GLN A 1 299 ? -1.183 6.451 20.333 1.00 98.50 299 GLN A N 1
ATOM 2388 C CA . GLN A 1 299 ? -1.676 5.265 21.030 1.00 98.50 299 GLN A CA 1
ATOM 2389 C C . GLN A 1 299 ? -1.741 5.515 22.538 1.00 98.50 299 GLN A C 1
ATOM 2391 O O . GLN A 1 299 ? -2.761 5.196 23.142 1.00 98.50 299 GLN A O 1
ATOM 2396 N N . GLU A 1 300 ? -0.709 6.103 23.142 1.00 98.38 300 GLU A N 1
ATOM 2397 C CA . GLU A 1 300 ? -0.701 6.450 24.568 1.00 98.38 300 GLU A CA 1
ATOM 2398 C C . GLU A 1 300 ? -1.826 7.447 24.892 1.00 98.38 300 GLU A C 1
ATOM 2400 O O . GLU A 1 300 ? -2.634 7.201 25.790 1.00 98.38 300 GLU A O 1
ATOM 2405 N N . ARG A 1 301 ? -1.968 8.509 24.085 1.00 98.44 301 ARG A N 1
ATOM 2406 C CA . ARG A 1 301 ? -3.021 9.530 24.225 1.00 98.44 301 ARG A CA 1
ATOM 2407 C C . ARG A 1 301 ? -4.448 8.973 24.194 1.00 98.44 301 ARG A C 1
ATOM 2409 O O . ARG A 1 301 ? -5.292 9.464 24.936 1.00 98.44 301 ARG A O 1
ATOM 2416 N N . PHE A 1 302 ? -4.736 8.012 23.316 1.00 98.50 302 PHE A N 1
ATOM 2417 C CA . PHE A 1 302 ? -6.095 7.494 23.091 1.00 98.50 302 PHE A CA 1
ATOM 2418 C C . PHE A 1 302 ? -6.329 6.082 23.662 1.00 98.50 302 PHE A C 1
ATOM 2420 O O . PHE A 1 302 ? -7.377 5.479 23.418 1.00 98.50 302 PHE A O 1
ATOM 2427 N N . PHE A 1 303 ? -5.387 5.546 24.448 1.00 96.00 303 PHE A N 1
ATOM 2428 C CA . PHE A 1 303 ? -5.499 4.213 25.051 1.00 96.00 303 PHE A CA 1
ATOM 2429 C C . PHE A 1 303 ? -6.742 4.084 25.945 1.00 96.00 303 PHE A C 1
ATOM 2431 O O . PHE A 1 303 ? -7.508 3.128 25.810 1.00 96.00 303 PHE A O 1
ATOM 2438 N N . GLY A 1 304 ? -6.989 5.083 26.802 1.00 96.62 304 GLY A N 1
ATOM 2439 C CA . GLY A 1 304 ? -8.154 5.125 27.696 1.00 96.62 304 GLY A CA 1
ATOM 2440 C C . GLY A 1 304 ? -9.503 5.165 26.966 1.00 96.62 304 GLY A C 1
ATOM 2441 O O . GLY A 1 304 ? -10.495 4.660 27.482 1.00 96.62 304 GLY A O 1
ATOM 2442 N N . ASP A 1 305 ? -9.529 5.663 25.726 1.00 96.81 305 ASP A N 1
ATOM 2443 C CA . ASP A 1 305 ? -10.723 5.682 24.874 1.00 96.81 305 ASP A CA 1
ATOM 2444 C C . ASP A 1 305 ? -10.990 4.328 24.184 1.00 96.81 305 ASP A C 1
ATOM 2446 O O . ASP A 1 305 ? -11.896 4.223 23.348 1.00 96.81 305 ASP A O 1
ATOM 2450 N N . GLY A 1 306 ? -10.187 3.294 24.459 1.00 96.25 306 GLY A N 1
ATOM 2451 C CA . GLY A 1 306 ? -10.273 1.992 23.797 1.00 96.25 306 GLY A CA 1
ATOM 2452 C C . GLY A 1 306 ? -9.887 2.035 22.314 1.00 96.25 306 GLY A C 1
ATOM 2453 O O . GLY A 1 306 ? -10.393 1.236 21.523 1.00 96.25 306 GLY A O 1
ATOM 2454 N N . VAL A 1 307 ? -9.041 2.992 21.919 1.00 98.38 307 VAL A N 1
ATOM 2455 C CA . VAL A 1 307 ? -8.500 3.102 20.558 1.00 98.38 307 VAL A CA 1
ATOM 2456 C C . VAL A 1 307 ? -7.231 2.262 20.453 1.00 98.38 307 VAL A C 1
ATOM 2458 O O . VAL A 1 307 ? -6.360 2.328 21.321 1.00 98.38 307 VAL A O 1
ATOM 2461 N N . LYS A 1 308 ? -7.103 1.503 19.362 1.00 98.50 308 LYS A N 1
ATOM 2462 C CA . LYS A 1 308 ? -5.890 0.769 19.008 1.00 98.50 308 LYS A CA 1
ATOM 2463 C C . LYS A 1 308 ? -5.289 1.298 17.710 1.00 98.50 308 LYS A C 1
ATOM 2465 O O . LYS A 1 308 ? -5.968 1.336 16.682 1.00 98.50 308 LYS A O 1
ATOM 2470 N N . ILE A 1 309 ? -4.023 1.696 17.779 1.00 98.81 309 ILE A N 1
ATOM 2471 C CA . ILE A 1 309 ? -3.230 2.240 16.677 1.00 98.81 309 ILE A CA 1
ATOM 2472 C C . ILE A 1 309 ? -1.999 1.348 16.507 1.00 98.81 309 ILE A C 1
ATOM 2474 O O . ILE A 1 309 ? -1.151 1.275 17.392 1.00 98.81 309 ILE A O 1
ATOM 2478 N N . GLY A 1 310 ? -1.920 0.642 15.382 1.00 98.38 310 GLY A N 1
ATOM 2479 C CA . GLY A 1 310 ? -0.801 -0.236 15.040 1.00 98.38 310 GLY A CA 1
ATOM 2480 C C . GLY A 1 310 ? 0.097 0.376 13.968 1.00 98.38 310 GLY A C 1
ATOM 2481 O O . GLY A 1 310 ? -0.400 1.003 13.033 1.00 98.38 310 GLY A O 1
ATOM 2482 N N . PHE A 1 311 ? 1.405 0.141 14.077 1.00 98.75 311 PHE A N 1
ATOM 2483 C CA . PHE A 1 311 ? 2.379 0.405 13.017 1.00 98.75 311 PHE A CA 1
ATOM 2484 C C . PHE A 1 311 ? 2.866 -0.923 12.427 1.00 98.75 311 PHE A C 1
ATOM 2486 O O . PHE A 1 311 ? 3.489 -1.711 13.138 1.00 98.75 311 PHE A O 1
ATOM 2493 N N . PHE A 1 312 ? 2.584 -1.166 11.147 1.00 98.56 312 PHE A N 1
ATOM 2494 C CA . PHE A 1 312 ? 3.108 -2.311 10.401 1.00 98.56 312 PHE A CA 1
ATOM 2495 C C . PHE A 1 312 ? 4.395 -1.910 9.677 1.00 98.56 312 PHE A C 1
ATOM 2497 O O . PHE A 1 312 ? 4.381 -1.009 8.836 1.00 98.56 312 PHE A O 1
ATOM 2504 N N . ASP A 1 313 ? 5.501 -2.578 10.000 1.00 98.25 313 ASP A N 1
ATOM 2505 C CA . ASP A 1 313 ? 6.830 -2.271 9.464 1.00 98.25 313 ASP A CA 1
ATOM 2506 C C . ASP A 1 313 ? 7.011 -2.813 8.038 1.00 98.25 313 ASP A C 1
ATOM 2508 O O . ASP A 1 313 ? 7.667 -3.823 7.800 1.00 98.25 313 ASP A O 1
ATOM 2512 N N . PHE A 1 314 ? 6.373 -2.149 7.074 1.00 97.00 314 PHE A N 1
ATOM 2513 C CA . PHE A 1 314 ? 6.394 -2.567 5.674 1.00 97.00 314 PHE A CA 1
ATOM 2514 C C . PHE A 1 314 ? 7.814 -2.623 5.088 1.00 97.00 314 PHE A C 1
ATOM 2516 O O . PHE A 1 314 ? 8.044 -3.446 4.208 1.00 97.00 314 PHE A O 1
ATOM 2523 N N . SER A 1 315 ? 8.755 -1.795 5.572 1.00 97.06 315 SER A N 1
ATOM 2524 C CA . SER A 1 315 ? 10.152 -1.850 5.118 1.00 97.06 315 SER A CA 1
ATOM 2525 C C . SER A 1 315 ? 10.776 -3.176 5.504 1.00 97.06 315 SER A C 1
ATOM 2527 O O . SER A 1 315 ? 11.026 -3.980 4.617 1.00 97.06 315 SER A O 1
ATOM 2529 N N . GLY A 1 316 ? 10.892 -3.471 6.806 1.00 97.06 316 GLY A N 1
ATOM 2530 C CA . GLY A 1 316 ? 11.530 -4.712 7.255 1.00 97.06 316 GLY A CA 1
ATOM 2531 C C . GLY A 1 316 ? 10.864 -5.966 6.680 1.00 97.06 316 GLY A C 1
ATOM 2532 O O . GLY A 1 316 ? 11.539 -6.931 6.338 1.00 97.06 316 GLY A O 1
ATOM 2533 N N . GLN A 1 317 ? 9.539 -5.939 6.486 1.00 97.44 317 GLN A N 1
ATOM 2534 C CA . GLN A 1 317 ? 8.822 -7.042 5.840 1.00 97.44 317 GLN A CA 1
ATOM 2535 C C . GLN A 1 317 ? 9.121 -7.188 4.340 1.00 97.44 317 GLN A C 1
ATOM 2537 O O . GLN A 1 317 ? 9.089 -8.312 3.847 1.00 97.44 317 GLN A O 1
ATOM 2542 N N . LEU A 1 318 ? 9.397 -6.105 3.605 1.00 97.44 318 LEU A N 1
ATOM 2543 C CA . LEU A 1 318 ? 9.837 -6.188 2.209 1.00 97.44 318 LEU A CA 1
ATOM 2544 C C . LEU A 1 318 ? 11.327 -6.544 2.108 1.00 97.44 318 LEU A C 1
ATOM 2546 O O . LEU A 1 318 ? 11.683 -7.352 1.256 1.00 97.44 318 LEU A O 1
ATOM 2550 N N . ASP A 1 319 ? 12.164 -5.999 2.989 1.00 96.38 319 ASP A N 1
ATOM 2551 C CA . ASP A 1 319 ? 13.609 -6.246 3.030 1.00 96.38 319 ASP A CA 1
ATOM 2552 C C . ASP A 1 319 ? 13.895 -7.747 3.268 1.00 96.38 319 ASP A C 1
ATOM 2554 O O . ASP A 1 319 ? 14.607 -8.381 2.489 1.00 96.38 319 ASP A O 1
ATOM 2558 N N . GLU A 1 320 ? 13.221 -8.374 4.244 1.00 96.00 320 GLU A N 1
ATOM 2559 C CA . GLU A 1 320 ? 13.281 -9.831 4.469 1.00 96.00 320 GLU A CA 1
ATOM 2560 C C . GLU A 1 320 ? 12.809 -10.655 3.255 1.00 96.00 320 GLU A C 1
ATOM 2562 O O . GLU A 1 320 ? 13.343 -11.734 2.982 1.00 96.00 320 GLU A O 1
ATOM 2567 N N . LEU A 1 321 ? 11.787 -10.180 2.534 1.00 96.69 321 LEU A N 1
ATOM 2568 C CA . LEU A 1 321 ? 11.277 -10.852 1.335 1.00 96.69 321 LEU A CA 1
ATOM 2569 C C . LEU A 1 321 ? 12.239 -10.717 0.151 1.00 96.69 321 LEU A C 1
ATOM 2571 O O . LEU A 1 321 ? 12.359 -11.661 -0.625 1.00 96.69 321 LEU A O 1
ATOM 2575 N N . VAL A 1 322 ? 12.948 -9.594 0.029 1.00 96.19 322 VAL A N 1
ATOM 2576 C CA . VAL A 1 322 ? 14.023 -9.384 -0.951 1.00 96.19 322 VAL A CA 1
ATOM 2577 C C . VAL A 1 322 ? 15.202 -10.314 -0.671 1.00 96.19 322 VAL A C 1
ATOM 2579 O O . VAL A 1 322 ? 15.657 -11.009 -1.582 1.00 96.19 322 VAL A O 1
ATOM 2582 N N . ASP A 1 323 ? 15.656 -10.404 0.579 1.00 94.75 323 ASP A N 1
ATOM 2583 C CA . ASP A 1 323 ? 16.741 -11.315 0.961 1.00 94.75 323 ASP A CA 1
ATOM 2584 C C . ASP A 1 323 ? 16.376 -12.780 0.684 1.00 94.75 323 ASP A C 1
ATOM 2586 O O . ASP A 1 323 ? 17.186 -13.550 0.159 1.00 94.75 323 ASP A O 1
ATOM 2590 N N . MET A 1 324 ? 15.133 -13.165 0.983 1.00 93.44 324 MET A N 1
ATOM 2591 C CA . MET A 1 324 ? 14.607 -14.497 0.694 1.00 93.44 324 MET A CA 1
ATOM 2592 C C . MET A 1 324 ? 14.490 -14.763 -0.813 1.00 93.44 324 MET A C 1
ATOM 2594 O O . MET A 1 324 ? 14.887 -15.832 -1.275 1.00 93.44 324 MET A O 1
ATOM 2598 N N . ALA A 1 325 ? 14.006 -13.790 -1.587 1.00 94.38 325 ALA A N 1
ATOM 2599 C CA . ALA A 1 325 ? 13.901 -13.861 -3.043 1.00 94.38 325 ALA A CA 1
ATOM 2600 C C . ALA A 1 325 ? 15.272 -14.073 -3.701 1.00 94.38 325 ALA A C 1
ATOM 2602 O O . ALA A 1 325 ? 15.411 -14.930 -4.574 1.00 94.38 325 ALA A O 1
ATOM 2603 N N . ASN A 1 326 ? 16.300 -13.364 -3.229 1.00 91.81 326 ASN A N 1
ATOM 2604 C CA . ASN A 1 326 ? 17.679 -13.543 -3.678 1.00 91.81 326 ASN A CA 1
ATOM 2605 C C . ASN A 1 326 ? 18.211 -14.957 -3.364 1.00 91.81 326 ASN A C 1
ATOM 2607 O O . ASN A 1 326 ? 18.850 -15.573 -4.217 1.00 91.81 326 ASN A O 1
ATOM 2611 N N . GLN A 1 327 ? 17.907 -15.509 -2.180 1.00 89.31 327 GLN A N 1
ATOM 2612 C CA . GLN A 1 327 ? 18.306 -16.877 -1.801 1.00 89.31 327 GLN A CA 1
ATOM 2613 C C . GLN A 1 327 ? 17.687 -17.949 -2.707 1.00 89.31 327 GLN A C 1
ATOM 2615 O O . GLN A 1 327 ? 18.375 -18.900 -3.069 1.00 89.31 327 GLN A O 1
ATOM 2620 N N . VAL A 1 328 ? 16.422 -17.785 -3.112 1.00 87.19 328 VAL A N 1
ATOM 2621 C CA . VAL A 1 328 ? 15.769 -18.675 -4.090 1.00 87.19 328 VAL A CA 1
ATOM 2622 C C . VAL A 1 328 ? 16.006 -18.241 -5.546 1.00 87.19 328 VAL A C 1
ATOM 2624 O O . VAL A 1 328 ? 15.402 -18.784 -6.461 1.00 87.19 328 VAL A O 1
ATOM 2627 N N . GLY A 1 329 ? 16.886 -17.276 -5.826 1.00 87.44 329 GLY A N 1
ATOM 2628 C CA . GLY A 1 329 ? 17.263 -16.908 -7.198 1.00 87.44 329 GLY A CA 1
ATOM 2629 C C . GLY A 1 329 ? 16.151 -16.255 -8.034 1.00 87.44 329 GLY A C 1
ATOM 2630 O O . GLY A 1 329 ? 16.048 -16.521 -9.234 1.00 87.44 329 GLY A O 1
ATOM 2631 N N . TYR A 1 330 ? 15.308 -15.431 -7.412 1.00 92.00 330 TYR A N 1
ATOM 2632 C CA . TYR A 1 330 ? 14.527 -14.396 -8.103 1.00 92.00 330 TYR A CA 1
ATOM 2633 C C . TYR A 1 330 ? 15.429 -13.181 -8.378 1.00 92.00 330 TYR A C 1
ATOM 2635 O O . TYR A 1 330 ? 16.388 -12.943 -7.642 1.00 92.00 330 TYR A O 1
ATOM 2643 N N . ASP A 1 331 ? 15.109 -12.379 -9.394 1.00 93.38 331 ASP A N 1
ATOM 2644 C CA . ASP A 1 331 ? 15.738 -11.064 -9.549 1.00 93.38 331 ASP A CA 1
ATOM 2645 C C . ASP A 1 331 ? 15.127 -10.068 -8.550 1.00 93.38 331 ASP A C 1
ATOM 2647 O O . ASP A 1 331 ? 13.909 -9.876 -8.471 1.00 93.38 331 ASP A O 1
ATOM 2651 N N . THR A 1 332 ? 15.997 -9.450 -7.760 1.00 94.50 332 THR A N 1
ATOM 2652 C CA . THR A 1 332 ? 15.670 -8.453 -6.738 1.00 94.50 332 THR A CA 1
ATOM 2653 C C . THR A 1 332 ? 16.043 -7.029 -7.146 1.00 94.50 332 THR A C 1
ATOM 2655 O O . THR A 1 332 ? 15.693 -6.083 -6.449 1.00 94.50 332 THR A O 1
ATOM 2658 N N . THR A 1 333 ? 16.747 -6.866 -8.266 1.00 92.75 333 THR A N 1
ATOM 2659 C CA . THR A 1 333 ? 17.409 -5.623 -8.684 1.00 92.75 333 THR A CA 1
ATOM 2660 C C . THR A 1 333 ? 16.831 -5.013 -9.956 1.00 92.75 333 THR A C 1
ATOM 2662 O O . THR A 1 333 ? 17.005 -3.813 -10.179 1.00 92.75 333 THR A O 1
ATOM 2665 N N . THR A 1 334 ? 16.142 -5.802 -10.789 1.00 91.44 334 THR A N 1
ATOM 2666 C CA . THR A 1 334 ? 15.527 -5.327 -12.036 1.00 91.44 334 THR A CA 1
ATOM 2667 C C . THR A 1 334 ? 14.027 -5.613 -12.115 1.00 91.44 334 THR A C 1
ATOM 2669 O O . THR A 1 334 ? 13.497 -6.534 -11.491 1.00 91.44 334 THR A O 1
ATOM 2672 N N . GLU A 1 335 ? 13.336 -4.787 -12.894 1.00 91.38 335 GLU A N 1
ATOM 2673 C CA . GLU A 1 335 ? 11.921 -4.919 -13.218 1.00 91.38 335 GLU A CA 1
ATOM 2674 C C . GLU A 1 335 ? 11.644 -5.970 -14.299 1.00 91.38 335 GLU A C 1
ATOM 2676 O O . GLU A 1 335 ? 12.324 -6.002 -15.325 1.00 91.38 335 GLU A O 1
ATOM 2681 N N . GLU A 1 336 ? 10.567 -6.742 -14.137 1.00 90.19 336 GLU A N 1
ATOM 2682 C CA . GLU A 1 336 ? 10.080 -7.631 -15.200 1.00 90.19 336 GLU A CA 1
ATOM 2683 C C . GLU A 1 336 ? 9.511 -6.849 -16.399 1.00 90.19 336 GLU A C 1
ATOM 2685 O O . GLU A 1 336 ? 9.650 -7.278 -17.546 1.00 90.19 336 GLU A O 1
ATOM 2690 N N . GLN A 1 337 ? 8.819 -5.730 -16.154 1.00 86.31 337 GLN A N 1
ATOM 2691 C CA . GLN A 1 337 ? 7.884 -5.138 -17.116 1.00 86.31 337 GLN A CA 1
ATOM 2692 C C . GLN A 1 337 ? 8.292 -3.738 -17.603 1.00 86.31 337 GLN A C 1
ATOM 2694 O O . GLN A 1 337 ? 8.856 -2.915 -16.877 1.00 86.31 337 GLN A O 1
ATOM 2699 N N . ALA A 1 338 ? 7.903 -3.407 -18.836 1.00 80.38 338 ALA A N 1
ATOM 2700 C CA . ALA A 1 338 ? 8.151 -2.095 -19.431 1.00 80.38 338 ALA A CA 1
ATOM 2701 C C . ALA A 1 338 ? 6.900 -1.202 -19.474 1.00 80.38 338 ALA A C 1
ATOM 2703 O O . ALA A 1 338 ? 5.988 -1.473 -20.252 1.00 80.38 338 ALA A O 1
ATOM 2704 N N . GLY A 1 339 ? 6.935 -0.089 -18.723 1.00 84.56 339 GLY A N 1
ATOM 2705 C CA . GLY A 1 339 ? 6.074 1.103 -18.848 1.00 84.56 339 GLY A CA 1
ATOM 2706 C C . GLY A 1 339 ? 4.582 0.949 -18.500 1.00 84.56 339 GLY A C 1
ATOM 2707 O O . GLY A 1 339 ? 3.991 -0.115 -18.632 1.00 84.56 339 GLY A O 1
ATOM 2708 N N . TYR A 1 340 ? 3.942 2.038 -18.061 1.00 89.38 340 TYR A N 1
ATOM 2709 C CA . TYR A 1 340 ? 2.526 2.063 -17.648 1.00 89.38 340 TYR A CA 1
ATOM 2710 C C . TYR A 1 340 ? 1.531 2.199 -18.823 1.00 89.38 340 TYR A C 1
ATOM 2712 O O . TYR A 1 340 ? 0.392 1.732 -18.741 1.00 89.38 340 TYR A O 1
ATOM 2720 N N . ILE A 1 341 ? 1.927 2.883 -19.900 1.00 90.75 341 ILE A N 1
ATOM 2721 C CA . ILE A 1 341 ? 1.055 3.432 -20.947 1.00 90.75 341 ILE A CA 1
ATOM 2722 C C . ILE A 1 341 ? 1.479 2.909 -22.323 1.00 90.75 341 ILE A C 1
ATOM 2724 O O . ILE A 1 341 ? 2.526 3.289 -22.845 1.00 90.75 341 ILE A O 1
ATOM 2728 N N . ASP A 1 342 ? 0.638 2.094 -22.949 1.00 91.81 342 ASP A N 1
ATOM 2729 C CA . ASP A 1 342 ? 0.843 1.577 -24.304 1.00 91.81 342 ASP A CA 1
ATOM 2730 C C . ASP A 1 342 ? -0.051 2.362 -25.276 1.00 91.81 342 ASP A C 1
ATOM 2732 O O . ASP A 1 342 ? -1.189 1.978 -25.543 1.00 91.81 342 ASP A O 1
ATOM 2736 N N . LEU A 1 343 ? 0.436 3.520 -25.747 1.00 91.06 343 LEU A N 1
ATOM 2737 C CA . LEU A 1 343 ? -0.356 4.459 -26.559 1.00 91.06 343 LEU A CA 1
ATOM 2738 C C . LEU A 1 343 ? -1.001 3.828 -27.807 1.00 91.06 343 LEU A C 1
ATOM 2740 O O . LEU A 1 343 ? -2.191 4.067 -28.002 1.00 91.06 343 LEU A O 1
ATOM 2744 N N . PRO A 1 344 ? -0.315 2.999 -28.625 1.00 91.44 344 PRO A N 1
ATOM 2745 C CA . PRO A 1 344 ? -0.974 2.284 -29.718 1.00 91.44 344 PRO A CA 1
ATOM 2746 C C . PRO A 1 344 ? -2.206 1.504 -29.242 1.00 91.44 344 PRO A C 1
ATOM 2748 O O . PRO A 1 344 ? -3.259 1.578 -29.869 1.00 91.44 344 PRO A O 1
ATOM 2751 N N . ARG A 1 345 ? -2.114 0.845 -28.081 1.00 90.69 345 ARG A N 1
ATOM 2752 C CA . ARG A 1 345 ? -3.213 0.082 -27.475 1.00 90.69 345 ARG A CA 1
ATOM 2753 C C . ARG A 1 345 ? -4.365 0.971 -26.995 1.00 90.69 345 ARG A C 1
ATOM 2755 O O . ARG A 1 345 ? -5.517 0.562 -27.105 1.00 90.69 345 ARG A O 1
ATOM 2762 N N . VAL A 1 346 ? -4.074 2.182 -26.507 1.00 90.19 346 VAL A N 1
ATOM 2763 C CA . VAL A 1 346 ? -5.089 3.206 -26.174 1.00 90.19 346 VAL A CA 1
ATOM 2764 C C . VAL A 1 346 ? -5.875 3.630 -27.420 1.00 90.19 346 VAL A C 1
ATOM 2766 O O . VAL A 1 346 ? -7.087 3.808 -27.342 1.00 90.19 346 VAL A O 1
ATOM 2769 N N . PHE A 1 347 ? -5.216 3.726 -28.577 1.00 91.69 347 PHE A N 1
ATOM 2770 C CA . PHE A 1 347 ? -5.846 4.052 -29.864 1.00 91.69 347 PHE A CA 1
ATOM 2771 C C . PHE A 1 347 ? -6.402 2.829 -30.624 1.00 91.69 347 PHE A C 1
ATOM 2773 O O . PHE A 1 347 ? -6.706 2.930 -31.810 1.00 91.69 347 PHE A O 1
ATOM 2780 N N . GLY A 1 348 ? -6.541 1.668 -29.970 1.00 90.50 348 GLY A N 1
ATOM 2781 C CA . GLY A 1 348 ? -7.103 0.452 -30.578 1.00 90.50 348 GLY A CA 1
ATOM 2782 C C . GLY A 1 348 ? -6.180 -0.275 -31.568 1.00 90.50 348 GLY A C 1
ATOM 2783 O O . GLY A 1 348 ? -6.617 -1.205 -32.241 1.00 90.50 348 GLY A O 1
ATOM 2784 N N . LEU A 1 349 ? -4.909 0.119 -31.656 1.00 92.50 349 LEU A N 1
ATOM 2785 C CA . LEU A 1 349 ? -3.894 -0.519 -32.493 1.00 92.50 349 LEU A CA 1
ATOM 2786 C C . LEU A 1 349 ? -3.197 -1.670 -31.748 1.00 92.50 349 LEU A C 1
ATOM 2788 O O . LEU A 1 349 ? -3.348 -1.858 -30.536 1.00 92.50 349 LEU A O 1
ATOM 2792 N N . LYS A 1 350 ? -2.371 -2.435 -32.473 1.00 90.12 350 LYS A N 1
ATOM 2793 C CA . LYS A 1 350 ? -1.473 -3.425 -31.866 1.00 90.12 350 LYS A CA 1
ATOM 2794 C C . LYS A 1 350 ? -0.508 -2.711 -30.909 1.00 90.12 350 LYS A C 1
ATOM 2796 O O . LYS A 1 350 ? 0.307 -1.900 -31.339 1.00 90.12 350 LYS A O 1
ATOM 2801 N N . GLY A 1 351 ? -0.636 -3.016 -29.619 1.00 89.69 351 GLY A N 1
ATOM 2802 C CA . GLY A 1 351 ? 0.232 -2.496 -28.563 1.00 89.69 351 GLY A CA 1
ATOM 2803 C C . GLY A 1 351 ? 1.678 -2.975 -28.687 1.00 89.69 351 GLY A C 1
ATOM 2804 O O . GLY A 1 351 ? 1.947 -4.014 -29.294 1.00 89.69 351 GLY A O 1
ATOM 2805 N N . ASN A 1 352 ? 2.593 -2.227 -28.075 1.00 88.94 352 ASN A N 1
ATOM 2806 C CA . ASN A 1 352 ? 4.007 -2.591 -27.985 1.00 88.94 352 ASN A CA 1
ATOM 2807 C C . ASN A 1 352 ? 4.324 -3.468 -26.764 1.00 88.94 352 ASN A C 1
ATOM 2809 O O . ASN A 1 352 ? 5.363 -4.126 -26.767 1.00 88.94 352 ASN A O 1
ATOM 2813 N N . SER A 1 353 ? 3.487 -3.440 -25.717 1.00 87.75 353 SER A N 1
ATOM 2814 C CA . SER A 1 353 ? 3.742 -4.108 -24.427 1.00 87.75 353 SER A CA 1
ATOM 2815 C C . SER A 1 353 ? 4.003 -5.611 -24.555 1.00 87.75 353 SER A C 1
ATOM 2817 O O . SER A 1 353 ? 3.460 -6.282 -25.436 1.00 87.75 353 SER A O 1
ATOM 2819 N N . GLN A 1 354 ? 4.850 -6.133 -23.659 1.00 86.62 354 GLN A N 1
ATOM 2820 C CA . GLN A 1 354 ? 5.155 -7.564 -23.594 1.00 86.62 354 GLN A CA 1
ATOM 2821 C C . GLN A 1 354 ? 3.879 -8.378 -23.272 1.00 86.62 354 GLN A C 1
ATOM 2823 O O . GLN A 1 354 ? 2.876 -7.810 -22.809 1.00 86.62 354 GLN A O 1
ATOM 2828 N N . PRO A 1 355 ? 3.868 -9.700 -23.535 1.00 87.50 355 PRO A N 1
ATOM 2829 C CA . PRO A 1 355 ? 2.850 -10.595 -22.993 1.00 87.50 355 PRO A CA 1
ATOM 2830 C C . PRO A 1 355 ? 2.670 -10.404 -21.478 1.00 87.50 355 PRO A C 1
ATOM 2832 O O . PRO A 1 355 ? 3.559 -9.924 -20.783 1.00 87.50 355 PRO A O 1
ATOM 2835 N N . PHE A 1 356 ? 1.483 -10.738 -20.978 1.00 89.38 356 PHE A N 1
ATOM 2836 C CA . PHE A 1 356 ? 1.208 -10.688 -19.545 1.00 89.38 356 PHE A CA 1
ATOM 2837 C C . PHE A 1 356 ? 1.725 -11.969 -18.893 1.00 89.38 356 PHE A C 1
ATOM 2839 O O . PHE A 1 356 ? 1.280 -13.044 -19.288 1.00 89.38 356 PHE A O 1
ATOM 2846 N N . ASP A 1 357 ? 2.601 -11.833 -17.900 1.00 90.00 357 ASP A N 1
ATOM 2847 C CA . ASP A 1 357 ? 3.108 -12.934 -17.081 1.00 90.00 357 ASP A CA 1
ATOM 2848 C C . ASP A 1 357 ? 2.737 -12.705 -15.603 1.00 90.00 357 ASP A C 1
ATOM 2850 O O . ASP A 1 357 ? 3.161 -11.733 -14.975 1.00 90.00 357 ASP A O 1
ATOM 2854 N N . SER A 1 358 ? 1.925 -13.604 -15.041 1.00 89.19 358 SER A N 1
ATOM 2855 C CA . SER A 1 358 ? 1.497 -13.591 -13.634 1.00 89.19 358 SER A CA 1
ATOM 2856 C C . SER A 1 358 ? 2.425 -14.347 -12.669 1.00 89.19 358 SER A C 1
ATOM 2858 O O . SER A 1 358 ? 2.157 -14.347 -11.468 1.00 89.19 358 SER A O 1
ATOM 2860 N N . ALA A 1 359 ? 3.469 -15.009 -13.175 1.00 88.75 359 ALA A N 1
ATOM 2861 C CA . ALA A 1 359 ? 4.358 -15.914 -12.442 1.00 88.75 359 ALA A CA 1
ATOM 2862 C C . ALA A 1 359 ? 5.862 -15.586 -12.602 1.00 88.75 359 ALA A C 1
ATOM 2864 O O . ALA A 1 359 ? 6.709 -16.352 -12.139 1.00 88.75 359 ALA A O 1
ATOM 2865 N N . HIS A 1 360 ? 6.200 -14.443 -13.212 1.00 89.94 360 HIS A N 1
ATOM 2866 C CA . HIS A 1 360 ? 7.580 -13.982 -13.381 1.00 89.94 360 HIS A CA 1
ATOM 2867 C C . HIS A 1 360 ? 8.392 -13.992 -12.071 1.00 89.94 360 HIS A C 1
ATOM 2869 O O . HIS A 1 360 ? 7.937 -13.543 -11.016 1.00 89.94 360 HIS A O 1
ATOM 2875 N N . ARG A 1 361 ? 9.659 -14.414 -12.145 1.00 91.44 361 ARG A N 1
ATOM 2876 C CA . ARG A 1 361 ? 10.561 -14.520 -10.980 1.00 91.44 361 ARG A CA 1
ATOM 2877 C C . ARG A 1 361 ? 11.355 -13.239 -10.709 1.00 91.44 361 ARG A C 1
ATOM 2879 O O . ARG A 1 361 ? 12.573 -13.269 -10.556 1.00 91.44 361 ARG A O 1
ATOM 2886 N N . HIS A 1 362 ? 10.635 -12.121 -10.629 1.00 93.62 362 HIS A N 1
ATOM 2887 C CA . HIS A 1 362 ? 11.160 -10.827 -10.172 1.00 93.62 362 HIS A CA 1
ATOM 2888 C C . HIS A 1 362 ? 10.384 -10.378 -8.930 1.00 93.62 362 HIS A C 1
ATOM 2890 O O . HIS A 1 362 ? 9.158 -10.515 -8.881 1.00 93.62 362 HIS A O 1
ATOM 2896 N N . VAL A 1 363 ? 11.077 -9.798 -7.946 1.00 96.44 363 VAL A N 1
ATOM 2897 C CA . VAL A 1 363 ? 10.431 -9.136 -6.796 1.00 96.44 363 VAL A CA 1
ATOM 2898 C C . VAL A 1 363 ? 9.592 -7.954 -7.267 1.00 96.44 363 VAL A C 1
ATOM 2900 O O . VAL A 1 363 ? 8.468 -7.767 -6.801 1.00 96.44 363 VAL A O 1
ATOM 2903 N N . PHE A 1 364 ? 10.126 -7.172 -8.205 1.00 96.00 364 PHE A N 1
ATOM 2904 C CA . PHE A 1 364 ? 9.478 -5.986 -8.740 1.00 96.00 3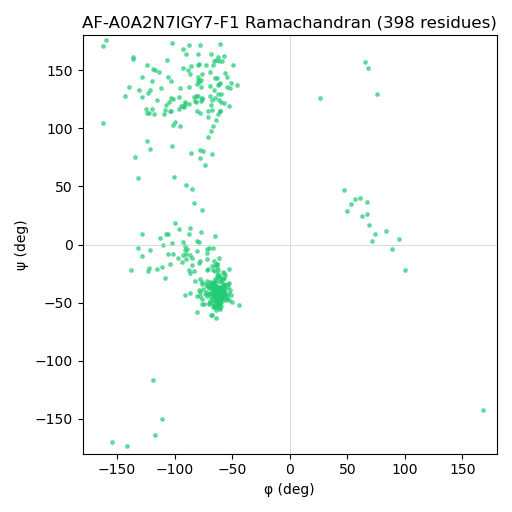64 PHE A CA 1
ATOM 2905 C C . PHE A 1 364 ? 8.853 -6.277 -10.105 1.00 96.00 364 PHE A C 1
ATOM 2907 O O . PHE A 1 364 ? 9.510 -6.748 -11.034 1.00 96.00 364 PHE A O 1
ATOM 2914 N N . HIS A 1 365 ? 7.558 -5.992 -10.224 1.00 95.06 365 HIS A N 1
ATOM 2915 C CA . HIS A 1 365 ? 6.847 -6.082 -11.490 1.00 95.06 365 HIS A CA 1
ATOM 2916 C C . HIS A 1 365 ? 7.304 -4.977 -12.444 1.00 95.06 365 HIS A C 1
ATOM 2918 O O . HIS A 1 365 ? 7.691 -5.256 -13.574 1.00 95.06 365 HIS A O 1
ATOM 2924 N N . ASP A 1 366 ? 7.305 -3.729 -11.974 1.00 93.00 366 ASP A N 1
ATOM 2925 C CA . ASP A 1 366 ? 7.849 -2.568 -12.682 1.00 93.00 366 ASP A CA 1
ATOM 2926 C C . ASP A 1 366 ? 9.018 -1.946 -11.903 1.00 93.00 366 ASP A C 1
ATOM 2928 O O . ASP A 1 366 ? 9.589 -2.598 -11.039 1.00 93.00 366 ASP A O 1
ATOM 2932 N N . GLU A 1 367 ? 9.438 -0.716 -12.212 1.00 91.81 367 GLU A N 1
ATOM 2933 C CA . GLU A 1 367 ? 10.606 -0.135 -11.538 1.00 91.81 367 GLU A CA 1
ATOM 2934 C C . GLU A 1 367 ? 10.410 0.066 -10.018 1.00 91.81 367 GLU A C 1
ATOM 2936 O O . GLU A 1 367 ? 11.398 0.225 -9.306 1.00 91.81 367 GLU A O 1
ATOM 2941 N N . VAL A 1 368 ? 9.174 0.092 -9.502 1.00 93.06 368 VAL A N 1
ATOM 2942 C CA . VAL A 1 368 ? 8.900 0.420 -8.088 1.00 93.06 368 VAL A CA 1
ATOM 2943 C C . VAL A 1 368 ? 7.839 -0.455 -7.414 1.00 93.06 368 VAL A C 1
ATOM 2945 O O . VAL A 1 368 ? 7.827 -0.533 -6.186 1.00 93.06 368 VAL A O 1
ATOM 2948 N N . HIS A 1 369 ? 6.943 -1.103 -8.164 1.00 96.06 369 HIS A N 1
ATOM 2949 C CA . HIS A 1 369 ? 5.856 -1.893 -7.579 1.00 96.06 369 HIS A CA 1
ATOM 2950 C C . HIS A 1 369 ? 6.207 -3.389 -7.478 1.00 96.06 369 HIS A C 1
ATOM 2952 O O . HIS A 1 369 ? 6.698 -3.964 -8.454 1.00 96.06 369 HIS A O 1
ATOM 2958 N N . PRO A 1 370 ? 5.926 -4.052 -6.338 1.00 97.12 370 PRO A N 1
ATOM 2959 C CA . PRO A 1 370 ? 6.138 -5.489 -6.187 1.00 97.12 370 PRO A CA 1
ATOM 2960 C C . PRO A 1 370 ? 5.267 -6.346 -7.117 1.00 97.12 370 PRO A C 1
ATOM 2962 O O . PRO A 1 370 ? 4.201 -5.925 -7.576 1.00 97.12 370 PRO A O 1
ATOM 2965 N N . SER A 1 371 ? 5.692 -7.585 -7.358 1.00 97.19 371 SER A N 1
ATOM 2966 C CA . SER A 1 371 ? 4.878 -8.608 -8.021 1.00 97.19 371 SER A CA 1
ATOM 2967 C C . SER A 1 371 ? 3.700 -9.065 -7.149 1.00 97.19 371 SER A C 1
ATOM 2969 O O . SER A 1 371 ? 3.660 -8.845 -5.933 1.00 97.19 371 SER A O 1
ATOM 2971 N N . GLN A 1 372 ? 2.722 -9.728 -7.770 1.00 96.56 372 GLN A N 1
ATOM 2972 C CA . GLN A 1 372 ? 1.562 -10.299 -7.088 1.00 96.56 372 GLN A CA 1
ATOM 2973 C C . GLN A 1 372 ? 1.983 -11.266 -5.970 1.00 96.56 372 GLN A C 1
ATOM 2975 O O . GLN A 1 372 ? 1.356 -11.280 -4.913 1.00 96.56 372 GLN A O 1
ATOM 2980 N N . GLU A 1 373 ? 3.032 -12.065 -6.184 1.00 96.38 373 GLU A N 1
ATOM 2981 C CA . GLU A 1 373 ? 3.540 -13.002 -5.177 1.00 96.38 373 GLU A CA 1
ATOM 2982 C C . GLU A 1 373 ? 4.058 -12.250 -3.941 1.00 96.38 373 GLU A C 1
ATOM 2984 O O . GLU A 1 373 ? 3.711 -12.578 -2.807 1.00 96.38 373 GLU A O 1
ATOM 2989 N N . VAL A 1 374 ? 4.795 -11.155 -4.141 1.00 97.62 374 VAL A N 1
ATOM 2990 C CA . VAL A 1 374 ? 5.258 -10.305 -3.035 1.00 97.62 374 VAL A CA 1
ATOM 2991 C C . VAL A 1 374 ? 4.080 -9.634 -2.322 1.00 97.62 374 VAL A C 1
ATOM 2993 O O . VAL A 1 374 ? 4.027 -9.625 -1.091 1.00 97.62 374 VAL A O 1
ATOM 2996 N N . HIS A 1 375 ? 3.066 -9.170 -3.057 1.00 98.19 375 HIS A N 1
ATOM 2997 C CA . HIS A 1 375 ? 1.815 -8.680 -2.468 1.00 98.19 375 HIS A CA 1
ATOM 2998 C C . HIS A 1 375 ? 1.049 -9.746 -1.659 1.00 98.19 375 HIS A C 1
ATOM 3000 O O . HIS A 1 375 ? 0.463 -9.410 -0.627 1.00 98.19 375 HIS A O 1
ATOM 3006 N N . GLN A 1 376 ? 1.063 -11.010 -2.092 1.00 97.31 376 GLN A N 1
ATOM 3007 C CA . GLN A 1 376 ? 0.447 -12.154 -1.408 1.00 97.31 376 GLN A CA 1
ATOM 3008 C C . GLN A 1 376 ? 1.127 -12.431 -0.057 1.00 97.31 376 GLN A C 1
ATOM 3010 O O . GLN A 1 376 ? 0.442 -12.631 0.953 1.00 97.31 376 GLN A O 1
ATOM 3015 N N . MET A 1 377 ? 2.461 -12.381 -0.015 1.00 97.19 377 MET A N 1
ATOM 3016 C CA . MET A 1 377 ? 3.240 -12.617 1.205 1.00 97.19 377 MET A CA 1
ATOM 3017 C C . MET A 1 377 ? 3.139 -11.447 2.187 1.00 97.19 377 MET A C 1
ATOM 3019 O O . MET A 1 377 ? 2.943 -11.664 3.384 1.00 97.19 377 MET A O 1
ATOM 3023 N N . LEU A 1 378 ? 3.183 -10.206 1.686 1.00 97.75 378 LEU A N 1
ATOM 3024 C CA . LEU A 1 378 ? 2.938 -9.001 2.485 1.00 97.75 378 LEU A CA 1
ATOM 3025 C C . LEU A 1 378 ? 1.525 -9.005 3.090 1.00 97.75 378 LEU A C 1
ATOM 3027 O O . LEU A 1 378 ? 1.361 -8.645 4.255 1.00 97.75 378 LEU A O 1
ATOM 3031 N N . ALA A 1 379 ? 0.513 -9.468 2.348 1.00 98.06 379 ALA A N 1
ATOM 3032 C CA . ALA A 1 379 ? -0.837 -9.662 2.880 1.00 98.06 379 ALA A CA 1
ATOM 3033 C C . ALA A 1 379 ? -0.899 -10.742 3.972 1.00 98.06 379 ALA A C 1
ATOM 3035 O O . ALA A 1 379 ? -1.649 -10.572 4.931 1.00 98.06 379 ALA A O 1
ATOM 3036 N N . SER A 1 380 ? -0.102 -11.815 3.869 1.00 96.25 380 SER A N 1
ATOM 3037 C CA . SER A 1 380 ? 0.012 -12.837 4.924 1.00 96.25 380 SER A CA 1
ATOM 3038 C C . SER A 1 380 ? 0.602 -12.244 6.198 1.00 96.25 380 SER A C 1
ATOM 3040 O O . SER A 1 380 ? -0.062 -12.229 7.230 1.00 96.25 380 SER A O 1
ATOM 3042 N N . ARG A 1 381 ? 1.793 -11.643 6.095 1.00 96.19 381 ARG A N 1
ATOM 3043 C CA . ARG A 1 381 ? 2.503 -11.002 7.213 1.00 96.19 381 ARG A CA 1
ATOM 3044 C C . ARG A 1 381 ? 1.657 -9.908 7.877 1.00 96.19 381 ARG A C 1
ATOM 3046 O O . ARG A 1 381 ? 1.614 -9.801 9.101 1.00 96.19 381 ARG A O 1
ATOM 3053 N N . MET A 1 382 ? 0.926 -9.119 7.084 1.00 97.81 382 MET A N 1
ATOM 3054 C CA . MET A 1 382 ? -0.006 -8.117 7.606 1.00 97.81 382 MET A CA 1
ATOM 3055 C C . MET A 1 382 ? -1.249 -8.749 8.251 1.00 97.81 382 MET A C 1
ATOM 3057 O O . MET A 1 382 ? -1.720 -8.234 9.261 1.00 97.81 382 MET A O 1
ATOM 3061 N N . CYS A 1 383 ? -1.772 -9.863 7.729 1.00 96.75 383 CYS A N 1
ATOM 3062 C CA . CYS A 1 383 ? -2.856 -10.610 8.371 1.00 96.75 383 CYS A CA 1
ATOM 3063 C C . CYS A 1 383 ? -2.424 -11.125 9.751 1.00 96.75 383 CYS A C 1
ATOM 3065 O O . CYS A 1 383 ? -3.123 -10.869 10.730 1.00 96.75 383 CYS A O 1
ATOM 3067 N N . ASP A 1 384 ? -1.251 -11.753 9.851 1.00 94.38 384 ASP A N 1
ATOM 3068 C CA . ASP A 1 384 ? -0.701 -12.259 11.114 1.00 94.38 384 ASP A CA 1
ATOM 3069 C C . ASP A 1 384 ? -0.484 -11.122 12.129 1.00 94.38 384 ASP A C 1
ATOM 3071 O O . ASP A 1 384 ? -0.884 -11.232 13.292 1.00 94.38 384 ASP A O 1
ATOM 3075 N N . PHE A 1 385 ? 0.035 -9.972 11.678 1.00 96.12 385 PHE A N 1
ATOM 3076 C CA . PHE A 1 385 ? 0.128 -8.759 12.495 1.00 96.12 385 PHE A CA 1
ATOM 3077 C C . PHE A 1 385 ? -1.249 -8.262 12.966 1.00 96.12 385 PHE A C 1
ATOM 3079 O O . PHE A 1 385 ? -1.417 -7.935 14.141 1.00 96.12 385 PHE A O 1
ATOM 3086 N N . ILE A 1 386 ? -2.255 -8.213 12.084 1.00 97.44 386 ILE A N 1
ATOM 3087 C CA . ILE A 1 386 ? -3.613 -7.775 12.440 1.00 97.44 386 ILE A CA 1
ATOM 308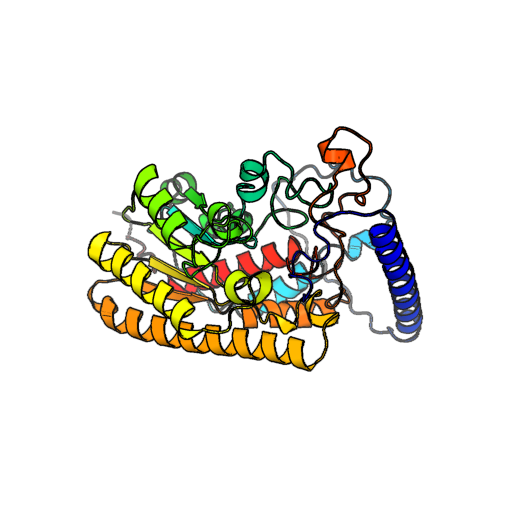8 C C . ILE A 1 386 ? -4.254 -8.738 13.447 1.00 97.44 386 ILE A C 1
ATOM 3090 O O . ILE A 1 386 ? -4.886 -8.278 14.397 1.00 97.44 386 ILE A O 1
ATOM 3094 N N . VAL A 1 387 ? -4.067 -10.050 13.296 1.00 95.31 387 VAL A N 1
ATOM 3095 C CA . VAL A 1 387 ? -4.559 -11.054 14.251 1.00 95.31 387 VAL A CA 1
ATOM 3096 C C . VAL A 1 387 ? -3.871 -10.883 15.603 1.00 95.31 387 VAL A C 1
ATOM 3098 O O . VAL A 1 387 ? -4.562 -10.680 16.599 1.00 95.31 387 VAL A O 1
ATOM 3101 N N . SER A 1 388 ? -2.536 -10.865 15.629 1.00 93.62 388 SER A N 1
ATOM 3102 C CA . SER A 1 388 ? -1.738 -10.701 16.851 1.00 93.62 388 SER A CA 1
ATOM 3103 C C . SER A 1 388 ? -2.099 -9.413 17.601 1.00 93.62 388 SER A C 1
ATOM 3105 O O . SER A 1 388 ? -2.362 -9.432 18.807 1.00 93.62 388 SER A O 1
ATOM 3107 N N . GLN A 1 389 ? -2.179 -8.286 16.883 1.00 94.69 389 GLN A N 1
ATOM 3108 C CA . GLN A 1 389 ? -2.367 -6.970 17.488 1.00 94.69 389 GLN A CA 1
ATOM 3109 C C . GLN A 1 389 ? -3.833 -6.606 17.733 1.00 94.69 389 GLN A C 1
ATOM 3111 O O . GLN A 1 389 ? -4.140 -6.051 18.785 1.00 94.69 389 GLN A O 1
ATOM 3116 N N . PHE A 1 390 ? -4.761 -6.881 16.819 1.00 96.31 390 PHE A N 1
ATOM 3117 C CA . PHE A 1 390 ? -6.160 -6.441 16.941 1.00 96.31 390 PHE A CA 1
ATOM 3118 C C . PHE A 1 390 ? -7.112 -7.570 17.351 1.00 96.31 390 PHE A C 1
ATOM 3120 O O . PHE A 1 390 ? -8.207 -7.291 17.840 1.00 96.31 390 PHE A O 1
ATOM 3127 N N . GLY A 1 391 ? -6.700 -8.832 17.222 1.00 94.81 391 GLY A N 1
ATOM 3128 C CA . GLY A 1 391 ? -7.484 -9.993 17.622 1.00 94.81 391 GLY A CA 1
ATOM 3129 C C . GLY A 1 391 ? -7.821 -10.024 19.110 1.00 94.81 391 GLY A C 1
ATOM 3130 O O . GLY A 1 391 ? -6.997 -9.736 19.981 1.00 94.81 391 GLY A O 1
ATOM 3131 N N . ARG A 1 392 ? -9.062 -10.416 19.408 1.00 92.56 392 ARG A N 1
ATOM 3132 C CA . ARG A 1 392 ? -9.567 -10.584 20.777 1.00 92.56 392 ARG A CA 1
ATOM 3133 C C . ARG A 1 392 ? -9.621 -12.058 21.121 1.00 92.56 392 ARG A C 1
ATOM 3135 O O . ARG A 1 392 ? -10.040 -12.854 20.287 1.00 92.56 392 ARG A O 1
ATOM 3142 N N . THR A 1 393 ? -9.263 -12.420 22.347 1.00 84.75 393 THR A N 1
ATOM 3143 C CA . THR A 1 393 ? -9.539 -13.766 22.852 1.00 84.75 393 THR A CA 1
ATOM 3144 C C . THR A 1 393 ? -11.045 -14.005 22.815 1.00 84.75 393 THR A C 1
ATOM 3146 O O . THR A 1 393 ? -11.826 -13.243 23.392 1.00 84.75 393 THR A O 1
ATOM 3149 N N . SER A 1 394 ? -11.482 -15.053 22.116 1.00 63.91 394 SER A N 1
ATOM 3150 C CA . SER A 1 394 ? -12.878 -15.468 22.222 1.00 63.91 394 SER A CA 1
ATOM 3151 C C . SER A 1 394 ? -13.101 -16.005 23.631 1.00 63.91 394 SER A C 1
ATOM 3153 O O . SER A 1 394 ? -12.539 -17.047 23.977 1.00 63.91 394 SER A O 1
ATOM 3155 N N . LYS A 1 395 ? -13.954 -15.352 24.425 1.00 55.56 395 LYS A N 1
ATOM 3156 C CA . LYS A 1 395 ? -14.617 -16.077 25.508 1.00 55.56 395 LYS A CA 1
ATOM 3157 C C . LYS A 1 395 ? -15.418 -17.190 24.838 1.00 55.56 395 LYS A C 1
ATOM 3159 O O . LYS A 1 395 ? -16.322 -16.899 24.059 1.00 55.56 395 LYS A O 1
ATOM 3164 N N . MET A 1 396 ? -15.058 -18.445 25.097 1.00 43.31 396 MET A N 1
ATOM 3165 C CA . MET A 1 396 ? -16.040 -19.513 24.972 1.00 43.31 396 MET A CA 1
ATOM 3166 C C . MET A 1 396 ? -17.089 -19.197 26.030 1.00 43.31 396 MET A C 1
ATOM 3168 O O . MET A 1 396 ? -16.803 -19.304 27.222 1.00 43.31 396 MET A O 1
ATOM 3172 N N . ASN A 1 397 ? -18.261 -18.731 25.602 1.00 39.22 397 ASN A N 1
ATOM 3173 C CA . ASN A 1 397 ? -19.427 -18.832 26.462 1.00 39.22 397 ASN A CA 1
ATOM 3174 C C . ASN A 1 397 ? -19.633 -20.336 26.685 1.00 39.22 397 ASN A C 1
ATOM 3176 O O . ASN A 1 397 ? -19.709 -21.065 25.690 1.00 39.22 397 ASN A O 1
ATOM 3180 N N . PRO A 1 398 ? -19.683 -20.822 27.937 1.00 37.28 398 PRO A N 1
ATOM 3181 C CA . PRO A 1 398 ? -20.272 -22.123 28.196 1.00 37.28 398 PRO A CA 1
ATOM 3182 C C . PRO A 1 398 ? -21.679 -22.102 27.598 1.00 37.28 398 PRO A C 1
ATOM 3184 O O . PRO A 1 398 ? -22.383 -21.100 27.730 1.00 37.28 398 PRO A O 1
ATOM 3187 N N . SER A 1 399 ? -22.050 -23.165 26.896 1.00 40.72 399 SER A N 1
ATOM 3188 C CA . SER A 1 399 ? -23.420 -23.363 26.432 1.00 40.72 399 SER A CA 1
ATOM 3189 C C . SER A 1 399 ? -24.373 -23.340 27.629 1.00 40.72 399 SER A C 1
ATOM 3191 O O . SER A 1 399 ? -24.200 -24.152 28.542 1.00 40.72 399 SER A O 1
ATOM 3193 N N . GLU A 1 400 ? -25.338 -22.420 27.601 1.00 33.47 400 GLU A N 1
ATOM 3194 C CA . GLU A 1 400 ? -26.583 -22.507 28.379 1.00 33.47 400 GLU A CA 1
ATOM 3195 C C . GLU A 1 400 ? -27.523 -23.553 27.756 1.00 33.47 400 GLU A C 1
ATOM 3197 O O . GLU A 1 400 ? -27.506 -23.679 26.507 1.00 33.47 400 GLU A O 1
#

InterPro domains:
  IPR001087 GDSL lipase/esterase [PF00657] (106-381)
  IPR036514 SGNH hydrolase superfamily [G3DSA:3.40.50.1110] (91-389)
  IPR050592 GDSL lipolytic enzyme [PTHR45642] (1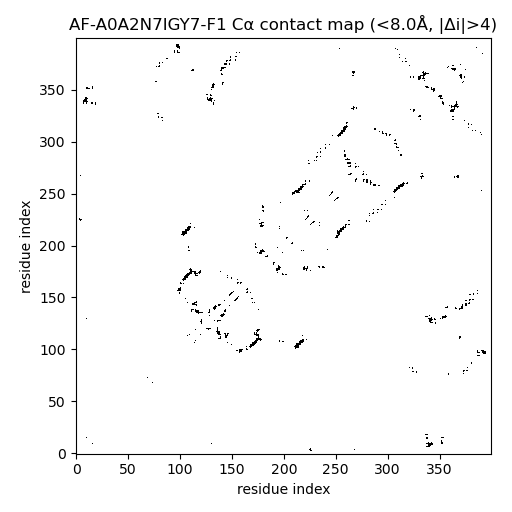03-381)

Organism: NCBI:txid136468

Secondary structure (DSSP, 8-state):
-PPPTTTT-B--HHHHHHHHHHHHHHHHHHHHHHHHHHTT-------------------TTS----TTS-GGGGGGTTHHHHHHHHHHHHH--SGGGEE-TT--EEEEEE-GGG-TT-HHHHHTTT-TT-STTSSTTSSSSS--HHHHHHSTTTGGGG--SHHHHHH-EEEE---TT-BSSPPPTTSTHHHHS-BHHHHHHHHHHHT---TTEEEEEE--HHHHTTT----HHHHHHHHHHHHHHHHHHH---EEEEEPPP-GGGSTTGGGS-HHHHHHHHHHHHHHHHHHHHHHHHHHHHHGGGT-EEEEE-HHHHHHHHHHHHHHTT-EEEEESS--SB-HHHHTTS---PPPP-SS-SEEESSSSSBPHHHHHHHHHHHHHHHHHHHPEEP--PPP-

Nearest PDB structures (foldseek):
  8a26-assembly1_A  TM=7.923E-01  e=5.308E-16  Legionella pneumophila str. Corby
  6jl1-assembly1_A  TM=8.017E-01  e=1.283E-12  Vibrio vulnificus
  8h0c-assembly1_A  TM=7.801E-01  e=4.936E-12  Vibrio alginolyticus
  8h09-assembly1_A  TM=8.104E-01  e=2.400E-11  Vibrio alginolyticus
  3kvn-assembly2_A  TM=5.771E-01  e=4.867E-08  Pseudomonas aeruginosa